Protein AF-J2HIL0-F1 (afdb_monomer)

Nearest PDB structures (foldseek):
  5u4o-assembly1_A-2  TM=8.653E-01  e=2.664E-35  Bacillus anthracis
  1uqw-assembly2_B  TM=8.725E-01  e=5.948E-34  Escherichia coli K-12
  7kz9-assembly2_B  TM=8.593E-01  e=6.355E-31  Pseudomonas sp. PDC86
  5za4-assembly1_A  TM=8.832E-01  e=1.715E-27  [Haemophilus] ducreyi 35000HP
  6tfq-assembly2_B  TM=8.289E-01  e=1.690E-26  Agrobacterium tumefaciens

Foldseek 3Di:
DDDQADDQFNDWDAPPQQFKIKTFGDPPFAKPVGHGQWLVLLQVLLCQCCDPPHPQPCNVVSVQFPDWDPPDRGMIMTGGPHFFPCVSVVCVAPSNFGQDPVCPVPCLFANMHLDQWGWDHDQPLFWTKIAGDPSRPDPHFADGMDIGTDDQDLVVLVVCLVVVVDFKDQFRQCLVCLVVLVVDPQKDKDKAFALKFKWWFFQCPDDLNVDLLLLLLLLLLDDLQVLCCFQRVRRFAFALFSATPVDPLHDGRSVVRHNDLPSSLVSCVVSVRNQEDEFEEEEEPRSSFVRSVVVSQVSCVSSNYHYDYHYDYPLVCCQQQFNVLPGRITIDIDRRHPVLCLQPPCPGSSRHDD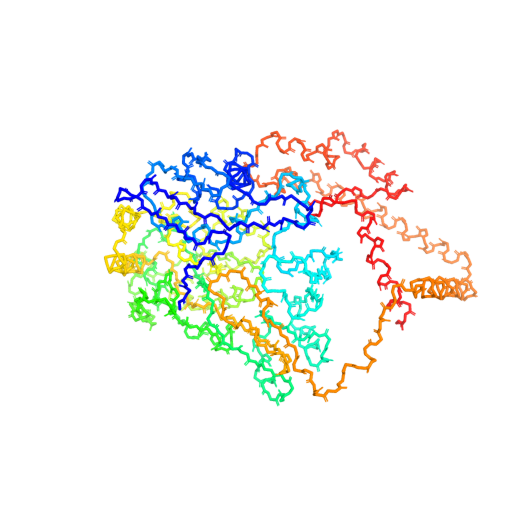PVLVVLNSVLSSDPDPVVNSVSSNVSRCVCSSSSNINRRGRHIRIMMGRPQWPPFDNYPHHPDRDSRHIDGDDDPPPPPDPDPPPPDDPCVVVVVVLVVLVVVVVVVCCVPQNPVRVVVVVVVVVVVVVVVLVVVLVVVVVDDDDPLCSVCHVPDDPVSSVVVCVQQVVDDDSVVSSVVCVVCVVVQFNGADPSSRHTVSVSVVSVCVVVSVVVSVD

pLDDT: mean 87.21, std 14.9, range [27.41, 98.88]

Mean predicted aligned error: 12.27 Å

Solvent-accessible surface area (backbone atoms only — not comparable to full-atom values): 31248 Å² total; per-residue (Å²): 97,70,76,94,73,69,69,66,38,66,50,72,48,70,43,96,80,44,36,35,40,40,36,36,43,47,80,86,34,45,32,79,86,67,51,72,52,39,21,66,37,52,38,52,28,53,54,50,39,60,36,92,87,41,85,47,90,55,30,73,75,54,57,43,56,70,43,70,43,66,78,43,66,46,28,31,35,40,34,38,76,52,42,47,61,59,49,68,59,57,58,69,38,85,90,49,59,71,43,50,81,92,44,64,90,39,48,94,85,55,52,60,44,60,51,40,54,37,73,70,49,69,50,89,90,44,35,40,33,33,31,46,22,84,81,24,74,63,84,52,32,67,42,66,63,49,73,52,68,65,68,81,50,44,68,59,42,51,50,32,54,77,68,60,78,44,61,65,34,73,71,48,78,42,57,83,50,48,75,62,50,57,72,37,84,64,38,41,68,47,80,31,60,37,39,21,41,31,25,38,42,31,21,36,72,42,74,72,44,48,40,52,48,40,30,43,17,52,40,11,33,42,52,48,63,62,33,30,40,73,37,33,63,61,50,51,44,78,26,30,30,91,58,46,82,62,34,92,50,52,65,92,34,55,74,78,48,52,70,30,57,67,62,15,35,51,31,25,35,76,65,74,33,73,79,36,52,78,47,45,30,47,20,36,70,55,59,64,23,44,44,29,45,55,48,48,34,54,36,34,41,78,50,38,33,41,56,47,79,44,84,34,53,60,72,55,32,46,46,36,38,56,68,64,42,68,48,43,32,31,33,50,68,50,54,62,63,90,55,66,61,59,60,62,35,83,83,34,48,40,48,52,81,53,72,68,58,41,51,51,51,54,50,41,26,66,38,82,53,66,68,61,36,35,53,45,49,36,50,52,40,51,47,48,37,75,54,27,54,48,39,44,36,26,29,40,54,33,34,24,41,27,37,56,58,59,37,67,59,59,73,64,31,69,52,95,63,87,57,55,55,69,15,38,67,76,71,65,92,80,68,90,67,80,75,70,76,80,62,95,62,70,60,69,57,56,53,48,50,51,49,52,49,48,51,49,49,50,50,50,50,48,37,72,74,58,33,64,68,51,52,50,52,49,52,49,50,49,52,51,50,51,52,53,49,48,52,51,53,58,52,51,62,71,70,48,88,76,56,71,42,41,63,73,63,32,92,86,45,53,69,68,59,30,51,51,45,27,57,76,67,55,65,60,78,60,67,72,58,38,52,50,52,50,54,55,27,49,76,72,59,42,66,52,66,32,82,92,74,75,41,56,34,43,58,57,50,51,59,48,45,70,57,48,50,62,56,63,73,73,104

Secondary structure (DSSP, 8-state):
------SSEEEEEE-TTSSEEEEEEPTT-B-TTSPBPSHHHHHHHHHHHHSTT---TTHHHHTTEEEEEEEETTEEEEEESS--TTHHHHTTSGGG----TTTTTTTTTS---SSSEEEEEEETTTEEEEEE-TT-SSSPPS-SEEEEE----HHHHHHHHHTTS-SEESS-S-GGGHHHHTT-TTEEEEEEEEEEEEEEEE-TTSGGGGSHHHHHHHHHH--HHHHHHHHHTT-SEE-SSSS-TTSTT----TTSS---HHHHHHHHHHTT-TT-EEEEEEE-SSHHHHHHHHHHHHHHHTTTEEEEEEE--HHHHIIIIIIT---SEEEEEE-STT-GGGGT-TT-TT----HHHHHHHHHHHH---HHHHHHHHHHHHHHHHHTT-SEEEEEEEEEEEEETTEES----BSSS----SS-EE---TT--S--------SHHHHHHHHHHHHHHHHHHHHHHHH-HHHHHHHHHHHHHHHHHHHHHHHHHHHHSSS-HHHHHH-TT--HHHHHHHHHHTT--S-HHHHHHHHHHHHHTT---B-TTT-SBHHHHHHHHHHHHHHHHHH-

Structure (mmCIF, N/CA/C/O backbone):
data_AF-J2HIL0-F1
#
_entry.id   AF-J2HIL0-F1
#
loop_
_atom_site.group_PDB
_atom_site.id
_atom_site.type_symbol
_atom_site.label_atom_id
_atom_site.label_alt_id
_atom_site.label_comp_id
_atom_site.label_asym_id
_atom_site.label_entity_id
_atom_site.label_seq_id
_atom_site.pdbx_PDB_ins_code
_atom_site.Cartn_x
_atom_site.Cartn_y
_atom_site.Cartn_z
_atom_site.occupancy
_atom_site.B_iso_or_equiv
_atom_site.auth_seq_id
_atom_site.auth_comp_id
_atom_site.auth_asym_id
_atom_site.auth_atom_id
_atom_site.pdbx_PDB_model_num
ATOM 1 N N . ALA A 1 1 ? -9.515 -14.693 -1.240 1.00 52.69 1 ALA A N 1
ATOM 2 C CA . ALA A 1 1 ? -10.140 -13.405 -1.594 1.00 52.69 1 ALA A CA 1
ATOM 3 C C . ALA A 1 1 ? -10.910 -12.834 -0.406 1.00 52.69 1 ALA A C 1
ATOM 5 O O . ALA A 1 1 ? -11.547 -13.599 0.316 1.00 52.69 1 ALA A O 1
ATOM 6 N N . GLY A 1 2 ? -10.848 -11.517 -0.200 1.00 69.12 2 GLY A N 1
ATOM 7 C CA . GLY A 1 2 ? -11.787 -10.798 0.664 1.00 69.12 2 GLY A CA 1
ATOM 8 C C . GLY A 1 2 ? -13.121 -10.542 -0.045 1.00 69.12 2 GLY A C 1
ATOM 9 O O . GLY A 1 2 ? -13.186 -10.562 -1.270 1.00 69.12 2 GLY A O 1
ATOM 10 N N . ALA A 1 3 ? -14.183 -10.301 0.720 1.00 78.69 3 ALA A N 1
ATOM 11 C CA . ALA A 1 3 ? -15.479 -9.857 0.206 1.00 78.69 3 ALA A CA 1
ATOM 12 C C . ALA A 1 3 ? -16.008 -8.737 1.104 1.00 78.69 3 ALA A C 1
ATOM 14 O O . ALA A 1 3 ? -15.820 -8.801 2.321 1.00 78.69 3 ALA A O 1
ATOM 15 N N . VAL A 1 4 ? -16.687 -7.741 0.527 1.00 86.94 4 VAL A N 1
ATOM 16 C CA . VAL A 1 4 ? -17.312 -6.673 1.320 1.00 86.94 4 VAL A CA 1
ATOM 17 C C . VAL A 1 4 ? -18.452 -7.267 2.149 1.00 86.94 4 VAL A C 1
ATOM 19 O O . VAL A 1 4 ? -19.254 -8.061 1.653 1.00 86.94 4 VAL A O 1
ATOM 22 N N . LYS A 1 5 ? -18.507 -6.913 3.436 1.00 90.06 5 LYS A N 1
ATOM 23 C CA . LYS A 1 5 ? -19.512 -7.402 4.388 1.00 90.06 5 LYS A CA 1
ATOM 24 C C . LYS A 1 5 ? -20.218 -6.237 5.082 1.00 90.06 5 LYS A C 1
ATOM 26 O O . LYS A 1 5 ? -19.603 -5.189 5.274 1.00 90.06 5 LYS A O 1
ATOM 31 N N . PRO A 1 6 ? -21.479 -6.424 5.509 1.00 94.94 6 PRO A N 1
ATOM 32 C CA . PRO A 1 6 ? -22.149 -5.482 6.395 1.00 94.94 6 PRO A CA 1
ATOM 33 C C . PRO A 1 6 ? -21.346 -5.183 7.668 1.00 94.94 6 PRO A C 1
ATOM 35 O O . PRO A 1 6 ? -20.766 -6.085 8.274 1.00 94.94 6 PRO A O 1
ATOM 38 N N . LEU A 1 7 ? -21.381 -3.924 8.110 1.00 94.62 7 LEU A N 1
ATOM 39 C CA . LEU A 1 7 ? -20.769 -3.455 9.356 1.00 94.62 7 LEU A CA 1
ATOM 40 C C . LEU A 1 7 ? -21.652 -2.369 10.000 1.00 94.62 7 LEU A C 1
ATOM 42 O O . LEU A 1 7 ? -22.645 -2.695 10.665 1.00 94.62 7 LEU A O 1
ATOM 46 N N . LEU A 1 8 ? -21.304 -1.091 9.791 1.00 97.31 8 LEU A N 1
ATOM 47 C CA . LEU A 1 8 ? -22.104 0.068 10.199 1.00 97.31 8 LEU A CA 1
ATOM 48 C C . LEU A 1 8 ? -23.340 0.241 9.310 1.00 97.31 8 LEU A C 1
ATOM 50 O O . LEU A 1 8 ? -24.406 0.576 9.822 1.00 97.31 8 LEU A O 1
ATOM 54 N N . ALA A 1 9 ? -23.217 -0.059 8.015 1.00 98.00 9 ALA A N 1
ATOM 55 C CA . ALA A 1 9 ? -24.356 -0.344 7.152 1.00 98.00 9 ALA A CA 1
ATOM 56 C C . ALA A 1 9 ? -24.735 -1.828 7.281 1.00 98.00 9 ALA A C 1
ATOM 58 O O . ALA A 1 9 ? -23.860 -2.698 7.242 1.00 98.00 9 ALA A O 1
ATOM 59 N N . THR A 1 10 ? -26.020 -2.125 7.463 1.00 97.12 10 THR A N 1
ATOM 60 C CA . THR A 1 10 ? -26.549 -3.494 7.563 1.00 97.12 10 THR A CA 1
ATOM 61 C C . THR A 1 10 ? -26.778 -4.121 6.191 1.00 97.12 10 THR A C 1
ATOM 63 O O . THR A 1 10 ? -26.626 -5.332 6.055 1.00 97.12 10 THR A O 1
ATOM 66 N N . TYR A 1 11 ? -27.102 -3.305 5.188 1.00 97.19 11 TYR A N 1
ATOM 67 C CA . TYR A 1 11 ? -27.135 -3.655 3.769 1.00 97.19 11 TYR A CA 1
ATOM 68 C C . TYR A 1 11 ? -27.116 -2.377 2.916 1.00 97.19 11 TYR A C 1
ATOM 70 O O . TYR A 1 11 ? -27.203 -1.261 3.444 1.00 97.19 11 TYR A O 1
ATOM 78 N N . TRP A 1 12 ? -26.981 -2.541 1.603 1.00 97.19 12 TRP A N 1
ATOM 79 C CA . TRP A 1 12 ? -27.031 -1.450 0.637 1.00 97.19 12 TRP A CA 1
ATOM 80 C C . TRP A 1 12 ? -27.680 -1.898 -0.668 1.00 97.19 12 TRP A C 1
ATOM 82 O O . TRP A 1 12 ? -27.709 -3.085 -0.991 1.00 97.19 12 TRP A O 1
ATOM 92 N N . GLU A 1 13 ? -28.174 -0.923 -1.416 1.00 95.38 13 GLU A N 1
ATOM 93 C CA . GLU A 1 13 ? -28.822 -1.094 -2.710 1.00 95.38 13 GLU A CA 1
ATOM 94 C C . GLU A 1 13 ? -28.117 -0.201 -3.730 1.00 95.38 13 GLU A C 1
ATOM 96 O O . GLU A 1 13 ? -27.824 0.963 -3.443 1.00 95.38 13 GLU A O 1
ATOM 101 N N . ILE A 1 14 ? -27.849 -0.742 -4.916 1.00 94.00 14 ILE A N 1
ATOM 102 C CA . ILE A 1 14 ? -27.258 -0.003 -6.034 1.00 94.00 14 ILE A CA 1
ATOM 103 C C . ILE A 1 14 ? -28.351 0.167 -7.083 1.00 94.00 14 ILE A C 1
ATOM 105 O O . ILE A 1 14 ? -28.978 -0.814 -7.489 1.00 94.00 14 ILE A O 1
ATOM 109 N N . ALA A 1 15 ? -28.606 1.407 -7.497 1.00 93.19 15 ALA A N 1
ATOM 110 C CA . ALA A 1 15 ? -29.566 1.688 -8.557 1.00 93.19 15 ALA A CA 1
ATOM 111 C C . ALA A 1 15 ? -29.140 1.007 -9.876 1.00 93.19 15 ALA A C 1
ATOM 113 O O . ALA A 1 15 ? -27.941 0.850 -10.111 1.00 93.19 15 ALA A O 1
ATOM 114 N N . PRO A 1 16 ? -30.081 0.628 -10.765 1.00 88.75 16 PRO A N 1
ATOM 115 C CA . PRO A 1 16 ? -29.749 -0.062 -12.016 1.00 88.75 16 PRO A CA 1
ATOM 116 C C . PRO A 1 16 ? -28.775 0.696 -12.930 1.00 88.75 16 PRO A C 1
ATOM 118 O O . PRO A 1 16 ? -28.036 0.072 -13.683 1.00 88.75 16 PRO A O 1
ATOM 121 N N . ASP A 1 17 ? -28.763 2.029 -12.858 1.00 88.75 17 ASP A N 1
ATOM 122 C CA . ASP A 1 17 ? -27.842 2.899 -13.599 1.00 88.75 17 ASP A CA 1
ATOM 123 C C . ASP A 1 17 ? -26.461 3.054 -12.931 1.00 88.75 17 ASP A C 1
ATOM 125 O O . ASP A 1 17 ? -25.566 3.682 -13.494 1.00 88.75 17 ASP A O 1
ATOM 129 N N . GLY A 1 18 ? -26.276 2.505 -11.726 1.00 90.75 18 GLY A N 1
ATOM 130 C CA . GLY A 1 18 ? -25.052 2.622 -10.937 1.00 90.75 18 GLY A CA 1
ATOM 131 C C . GLY A 1 18 ? -24.775 4.027 -10.392 1.00 90.75 18 GLY A C 1
ATOM 132 O O . GLY A 1 18 ? -23.697 4.248 -9.841 1.00 90.75 18 GLY A O 1
ATOM 133 N N . LEU A 1 19 ? -25.709 4.978 -10.519 1.00 95.12 19 LEU A N 1
ATOM 134 C CA . LEU A 1 19 ? -25.506 6.381 -10.132 1.00 95.12 19 LEU A CA 1
ATOM 135 C C . LEU A 1 19 ? -25.962 6.695 -8.707 1.00 95.12 19 LEU A C 1
ATOM 137 O O . LEU A 1 19 ? -25.731 7.802 -8.217 1.00 95.12 19 LEU A O 1
ATOM 141 N N . SER A 1 20 ? -26.615 5.750 -8.031 1.00 96.06 20 SER A N 1
ATOM 142 C CA . SER A 1 20 ? -27.077 5.918 -6.653 1.00 96.06 20 SER A CA 1
ATOM 143 C C . SER A 1 20 ? -26.829 4.675 -5.810 1.00 96.06 20 SER A C 1
ATOM 145 O O . SER A 1 20 ? -27.191 3.568 -6.203 1.00 96.06 20 SER A O 1
ATOM 147 N N . TYR A 1 21 ? -26.252 4.878 -4.625 1.00 97.75 21 TYR A N 1
ATOM 148 C CA . TYR A 1 21 ? -26.028 3.841 -3.616 1.00 97.75 21 TYR A CA 1
ATOM 149 C C . TYR A 1 21 ? -26.802 4.216 -2.355 1.00 97.75 21 TYR A C 1
ATOM 151 O O . TYR A 1 21 ? -26.520 5.249 -1.749 1.00 97.75 21 TYR A O 1
ATOM 159 N N . THR A 1 22 ? -27.775 3.400 -1.952 1.00 98.38 22 THR A N 1
ATOM 160 C CA . THR A 1 22 ? -28.560 3.624 -0.729 1.00 98.38 22 THR A CA 1
ATOM 161 C C . THR A 1 22 ? -28.074 2.673 0.356 1.00 98.38 22 THR A C 1
ATOM 163 O O . THR A 1 22 ? -28.134 1.461 0.182 1.00 98.38 22 THR A O 1
ATOM 166 N N . PHE A 1 23 ? -27.580 3.212 1.469 1.00 98.62 23 PHE A N 1
ATOM 167 C CA . PHE A 1 23 ? -27.097 2.444 2.613 1.00 98.62 23 PHE A CA 1
ATOM 168 C C . PHE A 1 23 ? -28.078 2.541 3.773 1.00 98.62 23 PHE A C 1
ATOM 170 O O . PHE A 1 23 ? -28.488 3.634 4.171 1.00 98.62 23 PHE A O 1
ATOM 177 N N . HIS A 1 24 ? -28.371 1.386 4.362 1.00 98.69 24 HIS A N 1
ATOM 178 C CA . HIS A 1 24 ? -29.223 1.260 5.537 1.00 98.69 24 HIS A CA 1
ATOM 179 C C . HIS A 1 24 ? -28.348 1.043 6.765 1.00 98.69 24 HIS A C 1
ATOM 181 O O . HIS A 1 24 ? -27.547 0.111 6.823 1.00 98.69 24 HIS A O 1
ATOM 187 N N . LEU A 1 25 ? -28.451 1.943 7.736 1.00 98.56 25 LEU A N 1
ATOM 188 C CA . LEU A 1 25 ? -27.524 2.063 8.852 1.00 98.56 25 LEU A CA 1
ATOM 189 C C . LEU A 1 25 ? -28.023 1.317 10.086 1.00 98.56 25 LEU A C 1
ATOM 191 O O . LEU A 1 25 ? -29.213 1.268 10.412 1.00 98.56 25 LEU A O 1
ATOM 195 N N . ARG A 1 26 ? -27.071 0.769 10.834 1.00 97.50 26 ARG A N 1
ATOM 196 C CA . ARG A 1 26 ? -27.333 0.109 12.107 1.00 97.50 26 ARG A CA 1
ATOM 197 C C . ARG A 1 26 ? -27.834 1.113 13.147 1.00 97.50 26 ARG A C 1
ATOM 199 O O . ARG A 1 26 ? -27.189 2.120 13.420 1.00 97.50 26 ARG A O 1
ATOM 206 N N . GLY A 1 27 ? -28.953 0.791 13.792 1.00 95.50 27 GLY A N 1
ATOM 207 C CA . GLY A 1 27 ? -29.450 1.549 14.941 1.00 95.50 27 GLY A CA 1
ATOM 208 C C . GLY A 1 27 ? -28.661 1.272 16.226 1.00 95.50 27 GLY A C 1
ATOM 209 O O . GLY A 1 27 ? -28.097 0.195 16.400 1.00 95.50 27 GLY A O 1
ATOM 210 N N . GLY A 1 28 ? -28.659 2.236 17.153 1.00 95.19 28 GLY A N 1
ATOM 211 C CA . GLY A 1 28 ? -28.096 2.064 18.501 1.00 95.19 28 GLY A CA 1
ATOM 212 C C . GLY A 1 28 ? -26.568 2.143 18.590 1.00 95.19 28 GLY A C 1
ATOM 213 O O . GLY A 1 28 ? -26.008 1.888 19.653 1.00 95.19 28 GLY A O 1
ATOM 214 N N . VAL A 1 29 ? -25.887 2.511 17.505 1.00 98.25 29 VAL A N 1
ATOM 215 C CA . VAL A 1 29 ? -24.431 2.678 17.492 1.00 98.25 29 VAL A CA 1
ATOM 216 C C . VAL A 1 29 ? -24.045 4.030 18.097 1.00 98.25 29 VAL A C 1
ATOM 218 O O . VAL A 1 29 ? -24.672 5.056 17.828 1.00 98.25 29 VAL A O 1
ATOM 221 N N . ARG A 1 30 ? -22.981 4.035 18.905 1.00 97.62 30 ARG A N 1
ATOM 222 C CA . ARG A 1 30 ? -22.382 5.246 19.473 1.00 97.62 30 ARG A CA 1
ATOM 223 C C . ARG A 1 30 ? -20.875 5.256 19.269 1.00 97.62 30 ARG A C 1
ATOM 225 O O . ARG A 1 30 ? -20.222 4.213 19.298 1.00 97.62 30 ARG A O 1
ATOM 232 N N . PHE A 1 31 ? -20.335 6.454 19.106 1.00 98.31 31 PHE A N 1
ATOM 233 C CA . PHE A 1 31 ? -18.913 6.712 19.243 1.00 98.31 31 PHE A CA 1
ATOM 234 C C . PHE A 1 31 ? -18.500 6.640 20.709 1.00 98.31 31 PHE A C 1
ATOM 236 O O . PHE A 1 31 ? -19.297 6.842 21.628 1.00 98.31 31 PHE A O 1
ATOM 243 N N . GLN A 1 32 ? -17.212 6.408 20.928 1.00 97.00 32 GLN A N 1
ATOM 244 C CA . GLN A 1 32 ? -16.610 6.350 22.261 1.00 97.00 32 GLN A CA 1
ATOM 245 C C . GLN A 1 32 ? -16.649 7.698 23.011 1.00 97.00 32 GLN A C 1
ATOM 247 O O . GLN A 1 32 ? -16.408 7.724 24.216 1.00 97.00 32 GLN A O 1
ATOM 252 N N . ASP A 1 33 ? -16.969 8.803 22.326 1.00 95.62 33 ASP A N 1
ATOM 253 C CA . ASP A 1 33 ? -17.190 10.140 22.903 1.00 95.62 33 ASP A CA 1
ATOM 254 C C . ASP A 1 33 ? -18.670 10.442 23.243 1.00 95.62 33 ASP A C 1
ATOM 256 O O . ASP A 1 33 ? -18.987 11.563 23.666 1.00 95.62 33 ASP A O 1
ATOM 260 N N . GLY A 1 34 ? -19.557 9.454 23.049 1.00 95.94 34 GLY A N 1
ATOM 261 C CA . GLY A 1 34 ? -21.000 9.511 23.301 1.00 95.94 34 GLY A CA 1
ATOM 262 C C . GLY A 1 34 ? -21.859 9.893 22.090 1.00 95.94 34 GLY A C 1
ATOM 263 O O . GLY A 1 34 ? -23.077 9.675 22.129 1.00 95.94 34 GLY A O 1
ATOM 264 N N . THR A 1 35 ? -21.252 10.414 21.020 1.00 97.75 35 THR A N 1
ATOM 265 C CA . THR A 1 35 ? -21.955 10.867 19.808 1.00 97.75 35 THR A CA 1
ATOM 266 C C . THR A 1 35 ? -22.723 9.702 19.177 1.00 97.75 35 THR A C 1
ATOM 268 O O . THR A 1 35 ? -22.149 8.620 19.010 1.00 97.75 35 THR A O 1
ATOM 271 N N . PRO A 1 36 ? -24.020 9.851 18.858 1.00 97.56 36 PRO A N 1
ATOM 272 C CA . PRO A 1 36 ? -24.755 8.815 18.141 1.00 97.56 36 PRO A CA 1
ATOM 273 C C . PRO A 1 36 ? -24.229 8.681 16.706 1.00 97.56 36 PRO A C 1
ATOM 275 O O . PRO A 1 36 ? -23.813 9.664 16.099 1.00 97.56 36 PRO A O 1
ATOM 278 N N . PHE A 1 37 ? -24.234 7.462 16.169 1.00 98.44 37 PHE A N 1
ATOM 279 C CA . PHE A 1 37 ? -23.965 7.226 14.752 1.00 98.44 37 PHE A CA 1
ATOM 280 C C . PHE A 1 37 ? -25.281 7.169 13.970 1.00 98.44 37 PHE A C 1
ATOM 282 O O . PHE A 1 37 ? -26.146 6.344 14.268 1.00 98.44 37 PHE A O 1
ATOM 289 N N . ASP A 1 38 ? -25.408 8.048 12.980 1.00 98.25 38 ASP A N 1
ATOM 290 C CA . ASP A 1 38 ? -26.560 8.189 12.091 1.00 98.25 38 ASP A CA 1
ATOM 291 C C . ASP A 1 38 ? -26.115 8.637 10.682 1.00 98.25 38 ASP A C 1
ATOM 293 O O . ASP A 1 38 ? -24.922 8.795 10.400 1.00 98.25 38 ASP A O 1
ATOM 297 N N . ALA A 1 39 ? -27.074 8.846 9.780 1.00 98.62 39 ALA A N 1
ATOM 298 C CA . ALA A 1 39 ? -26.812 9.309 8.417 1.00 98.62 39 ALA A CA 1
ATOM 299 C C . ALA A 1 39 ? -26.135 10.693 8.356 1.00 98.62 39 ALA A C 1
ATOM 301 O O . ALA A 1 39 ? -25.379 10.966 7.419 1.00 98.62 39 ALA A O 1
ATOM 302 N N . GLY A 1 40 ? -26.335 11.548 9.365 1.00 98.50 40 GLY A N 1
ATOM 303 C CA . GLY A 1 40 ? -25.649 12.834 9.483 1.00 98.50 40 GLY A CA 1
ATOM 304 C C . GLY A 1 40 ? -24.143 12.668 9.693 1.00 98.50 40 GLY A C 1
ATOM 305 O O . GLY A 1 40 ? -23.355 13.388 9.079 1.00 98.50 40 GLY A O 1
ATOM 306 N N . ILE A 1 41 ? -23.727 11.666 10.476 1.00 98.38 41 ILE A N 1
ATOM 307 C CA . ILE A 1 41 ? -22.308 11.309 10.623 1.00 98.38 41 ILE A CA 1
ATOM 308 C C . ILE A 1 41 ? -21.708 10.829 9.302 1.00 98.38 41 ILE A C 1
ATOM 310 O O . ILE A 1 41 ? -20.582 11.213 8.973 1.00 98.38 41 ILE A O 1
ATOM 314 N N . VAL A 1 42 ? -22.438 10.009 8.539 1.00 98.44 42 VAL A N 1
ATOM 315 C CA . VAL A 1 42 ? -21.959 9.530 7.232 1.00 98.44 42 VAL A CA 1
ATOM 316 C C . VAL A 1 42 ? -21.718 10.709 6.293 1.00 98.44 42 VAL A C 1
ATOM 318 O O . VAL A 1 42 ? -20.630 10.833 5.728 1.00 98.44 42 VAL A O 1
ATOM 321 N N . LYS A 1 43 ? -22.696 11.618 6.198 1.00 98.62 43 LYS A N 1
ATOM 322 C CA . LYS A 1 43 ? -22.586 12.857 5.422 1.00 98.62 43 LYS A CA 1
ATOM 323 C C . LYS A 1 43 ? -21.373 13.687 5.833 1.00 98.62 43 LYS A C 1
ATOM 325 O O . LYS A 1 43 ? -20.521 13.959 4.993 1.00 98.62 43 LYS A O 1
ATOM 330 N N . PHE A 1 44 ? -21.251 14.011 7.120 1.00 98.31 44 PHE A N 1
ATOM 331 C CA . PHE A 1 44 ? -20.124 14.786 7.640 1.00 98.31 44 PHE A CA 1
ATOM 332 C C . PHE A 1 44 ? -18.768 14.141 7.311 1.00 98.31 44 PHE A C 1
ATOM 334 O O . PHE A 1 44 ? -17.844 14.823 6.869 1.00 98.31 44 PHE A O 1
ATOM 341 N N . SER A 1 45 ? -18.645 12.827 7.511 1.00 97.44 45 SER A N 1
ATOM 342 C CA . SER A 1 45 ? -17.382 12.102 7.331 1.00 97.44 45 SER A CA 1
ATOM 343 C C . SER A 1 45 ? -16.915 12.124 5.875 1.00 97.44 45 SER A C 1
ATOM 345 O O . SER A 1 45 ? -15.751 12.426 5.606 1.00 97.44 45 SER A O 1
ATOM 347 N N . LEU A 1 46 ? -17.827 11.846 4.937 1.00 98.06 46 LEU A N 1
ATOM 348 C CA . LEU A 1 46 ? -17.525 11.815 3.505 1.00 98.06 46 LEU A CA 1
ATOM 349 C C . LEU A 1 46 ? -17.269 13.221 2.945 1.00 98.06 46 LEU A C 1
ATOM 351 O O . LEU A 1 46 ? -16.297 13.416 2.218 1.00 98.06 46 LEU A O 1
ATOM 355 N N . GLU A 1 47 ? -18.069 14.220 3.328 1.00 97.62 47 GLU A N 1
ATOM 356 C CA . GLU A 1 47 ? -17.849 15.613 2.909 1.00 97.62 47 GLU A CA 1
ATOM 357 C C . GLU A 1 47 ? -16.508 16.150 3.440 1.00 97.62 47 GLU A C 1
ATOM 359 O O . GLU A 1 47 ? -15.759 16.792 2.701 1.00 97.62 47 GLU A O 1
ATOM 364 N N . ARG A 1 48 ? -16.130 15.808 4.683 1.00 95.69 48 ARG A N 1
ATOM 365 C CA . ARG A 1 48 ? -14.800 16.115 5.233 1.00 95.69 48 ARG A CA 1
ATOM 366 C C . ARG A 1 48 ? -13.685 15.445 4.428 1.00 95.69 48 ARG A C 1
ATOM 368 O O . ARG A 1 48 ? -12.676 16.090 4.156 1.00 95.69 48 ARG A O 1
ATOM 375 N N . ALA A 1 49 ? -13.840 14.171 4.066 1.00 95.12 49 ALA A N 1
ATOM 376 C CA . ALA A 1 49 ? -12.843 13.442 3.279 1.00 95.12 49 ALA A CA 1
ATOM 377 C C . ALA A 1 49 ? -12.642 14.051 1.878 1.00 95.12 49 ALA A C 1
ATOM 379 O O . ALA A 1 49 ? -11.526 14.022 1.356 1.00 95.12 49 ALA A O 1
ATOM 380 N N . LEU A 1 50 ? -13.690 14.652 1.309 1.00 95.81 50 LEU A N 1
ATOM 381 C CA . LEU A 1 50 ? -13.695 15.277 -0.015 1.00 95.81 50 LEU A CA 1
ATOM 382 C C . LEU A 1 50 ? -13.323 16.765 -0.029 1.00 95.81 50 LEU A C 1
ATOM 384 O O . LEU A 1 50 ? -13.059 17.318 -1.099 1.00 95.81 50 LEU A O 1
ATOM 388 N N . ALA A 1 51 ? -13.263 17.417 1.134 1.00 95.06 51 ALA A N 1
ATOM 389 C CA . ALA A 1 51 ? -13.010 18.849 1.235 1.00 95.06 51 ALA A CA 1
ATOM 390 C C . ALA A 1 51 ? -11.707 19.283 0.517 1.00 95.06 51 ALA A C 1
ATOM 392 O O . ALA A 1 51 ? -10.731 18.520 0.473 1.00 95.06 51 ALA A O 1
ATOM 393 N N . PRO A 1 52 ? -11.624 20.522 -0.016 1.00 90.69 52 PRO A N 1
ATOM 394 C CA . PRO A 1 52 ? -10.438 21.020 -0.720 1.00 90.69 52 PRO A CA 1
ATOM 395 C C . PRO A 1 52 ? -9.116 20.821 0.041 1.00 90.69 52 PRO A C 1
ATOM 397 O O . PRO A 1 52 ? -8.163 20.333 -0.557 1.00 90.69 52 PRO A O 1
ATOM 400 N N . GLY A 1 53 ? -9.092 21.077 1.354 1.00 87.81 53 GLY A N 1
ATOM 401 C CA . GLY A 1 53 ? -7.919 20.889 2.223 1.00 87.81 53 GLY A CA 1
ATOM 402 C C . GLY A 1 53 ? -7.780 19.505 2.875 1.00 87.81 53 GLY A C 1
ATOM 403 O O . GLY A 1 53 ? -6.976 19.349 3.789 1.00 87.81 53 GLY A O 1
ATOM 404 N N . SER A 1 54 ? -8.579 18.513 2.471 1.00 88.50 54 SER A N 1
ATOM 405 C CA . SER A 1 54 ? -8.494 17.154 3.018 1.00 88.50 54 SER A CA 1
ATOM 406 C C . SER A 1 54 ? -7.162 16.489 2.663 1.00 88.50 54 SER A C 1
ATOM 408 O O . SER A 1 54 ? -6.760 16.475 1.500 1.00 88.50 54 SER A O 1
ATOM 410 N N . THR A 1 55 ? -6.522 15.887 3.666 1.00 85.75 55 THR A N 1
ATOM 411 C CA . THR A 1 55 ? -5.308 15.067 3.533 1.00 85.75 55 THR A CA 1
ATOM 412 C C . THR A 1 55 ? -5.613 13.577 3.346 1.00 85.75 55 THR A C 1
ATOM 414 O O . THR A 1 55 ? -4.710 12.749 3.432 1.00 85.75 55 THR A O 1
ATOM 417 N N . ASN A 1 56 ? -6.881 13.210 3.127 1.00 89.19 56 ASN A N 1
ATOM 418 C CA . ASN A 1 56 ? -7.273 11.822 2.903 1.00 89.19 56 ASN A CA 1
ATOM 419 C C . ASN A 1 56 ? -6.657 11.299 1.595 1.00 89.19 56 ASN A C 1
ATOM 421 O O . ASN A 1 56 ? -6.916 11.844 0.520 1.00 89.19 56 ASN A O 1
ATOM 425 N N . VAL A 1 57 ? -5.877 10.222 1.689 1.00 85.44 57 VAL A N 1
ATOM 426 C CA . VAL A 1 57 ? -5.169 9.617 0.550 1.00 85.44 57 VAL A CA 1
ATOM 427 C C . VAL A 1 57 ? -6.119 9.069 -0.523 1.00 85.44 57 VAL A C 1
ATOM 429 O O . VAL A 1 57 ? -5.760 9.035 -1.695 1.00 85.44 57 VAL A O 1
ATOM 432 N N . GLN A 1 58 ? -7.366 8.752 -0.156 1.00 89.56 58 GLN A N 1
ATOM 433 C CA . GLN A 1 58 ? -8.409 8.256 -1.061 1.00 89.56 58 GLN A CA 1
ATOM 434 C C . GLN A 1 58 ? -9.356 9.343 -1.573 1.00 89.56 58 GLN A C 1
ATOM 436 O O . GLN A 1 58 ? -10.381 9.033 -2.182 1.00 89.56 58 GLN A O 1
ATOM 441 N N . LYS A 1 59 ? -9.036 10.630 -1.381 1.00 90.69 59 LYS A N 1
ATOM 442 C CA . LYS A 1 59 ? -9.865 11.745 -1.870 1.00 90.69 59 LYS A CA 1
ATOM 443 C C . LYS A 1 59 ? -10.206 11.619 -3.359 1.00 90.69 59 LYS A C 1
ATOM 445 O O . LYS A 1 59 ? -11.344 11.872 -3.745 1.00 90.69 59 LYS A O 1
ATOM 450 N N . GLN A 1 60 ? -9.244 11.214 -4.193 1.00 87.25 60 GLN A N 1
ATOM 451 C CA . GLN A 1 60 ? -9.475 11.028 -5.629 1.00 87.25 60 GLN A CA 1
ATOM 452 C C . GLN A 1 60 ? -10.452 9.875 -5.904 1.00 87.25 60 GLN A C 1
ATOM 454 O O . GLN A 1 60 ? -11.382 10.056 -6.685 1.00 87.25 60 GLN A O 1
ATOM 459 N N . ALA A 1 61 ? -10.294 8.729 -5.236 1.00 87.25 61 ALA A N 1
ATOM 460 C CA . ALA A 1 61 ? -11.192 7.583 -5.390 1.00 87.25 61 ALA A CA 1
ATOM 461 C C . ALA A 1 61 ? -12.623 7.895 -4.907 1.00 87.25 61 ALA A C 1
ATOM 463 O O . ALA A 1 61 ? -13.596 7.487 -5.532 1.00 87.25 61 ALA A O 1
ATOM 464 N N . LEU A 1 62 ? -12.762 8.688 -3.840 1.00 93.88 62 LEU A N 1
ATOM 465 C CA . LEU A 1 62 ? -14.060 9.117 -3.310 1.00 93.88 62 LEU A CA 1
ATOM 466 C C . LEU A 1 62 ? -14.725 10.228 -4.142 1.00 93.88 62 LEU A C 1
ATOM 468 O O . LEU A 1 62 ? -15.925 10.450 -3.992 1.00 93.88 62 LEU A O 1
ATOM 472 N N . SER A 1 63 ? -13.986 10.931 -5.011 1.00 93.31 63 SER A N 1
ATOM 473 C CA . SER A 1 63 ? -14.477 12.116 -5.745 1.00 93.31 63 SER A CA 1
ATOM 474 C C . SER A 1 63 ? -15.623 11.839 -6.722 1.00 93.31 63 SER A C 1
ATOM 476 O O . SER A 1 63 ? -16.285 12.766 -7.190 1.00 93.31 63 SER A O 1
ATOM 478 N N . VAL A 1 64 ? -15.896 10.561 -6.998 1.00 94.12 64 VAL A N 1
ATOM 479 C CA . VAL A 1 64 ? -17.088 10.126 -7.730 1.00 94.12 64 VAL A CA 1
ATOM 480 C C . VAL A 1 64 ? -18.386 10.440 -6.975 1.00 94.12 64 VAL A C 1
ATOM 482 O O . VAL A 1 64 ? -19.427 10.620 -7.604 1.00 94.12 64 VAL A O 1
ATOM 485 N N . ILE A 1 65 ? -18.343 10.569 -5.644 1.00 97.69 65 ILE A N 1
ATOM 486 C CA . ILE A 1 65 ? -19.489 10.976 -4.823 1.00 97.69 65 ILE A CA 1
ATOM 487 C C . ILE A 1 65 ? -19.748 12.471 -5.043 1.00 97.69 65 ILE A C 1
ATOM 489 O O . ILE A 1 65 ? -19.026 13.332 -4.543 1.00 97.69 65 ILE A O 1
ATOM 493 N N . ARG A 1 66 ? -20.822 12.783 -5.771 1.00 97.44 66 ARG A N 1
ATOM 494 C CA . ARG A 1 66 ? -21.272 14.156 -6.039 1.00 97.44 66 ARG A CA 1
ATOM 495 C C . ARG A 1 66 ? -22.068 14.736 -4.873 1.00 97.44 66 ARG A C 1
ATOM 497 O O . ARG A 1 66 ? -21.989 15.933 -4.614 1.00 97.44 66 ARG A O 1
ATOM 504 N N . GLN A 1 67 ? -22.876 13.914 -4.206 1.00 98.31 67 GLN A N 1
ATOM 505 C CA . GLN A 1 67 ? -23.748 14.357 -3.118 1.00 98.31 67 GLN A CA 1
ATOM 506 C C . GLN A 1 67 ? -23.998 13.229 -2.119 1.00 98.31 67 GLN A C 1
ATOM 508 O O . GLN A 1 67 ? -24.243 12.088 -2.509 1.00 98.31 67 GLN A O 1
ATOM 513 N N . VAL A 1 68 ? -24.012 13.582 -0.831 1.00 98.62 68 VAL A N 1
ATOM 514 C CA . VAL A 1 68 ? -24.487 12.714 0.251 1.00 98.62 68 VAL A CA 1
ATOM 515 C C . VAL A 1 68 ? -25.837 13.232 0.751 1.00 98.62 68 VAL A C 1
ATOM 517 O O . VAL A 1 68 ? -25.928 14.303 1.365 1.00 98.62 68 VAL A O 1
ATOM 520 N N . GLU A 1 69 ? -26.895 12.489 0.440 1.00 98.69 69 GLU A N 1
ATOM 521 C CA . GLU A 1 69 ? -28.278 12.759 0.830 1.00 98.69 69 GLU A CA 1
ATOM 522 C C . GLU A 1 69 ? -28.612 11.994 2.116 1.00 98.69 69 GLU A C 1
ATOM 524 O O . GLU A 1 69 ? -28.502 10.770 2.178 1.00 98.69 69 GLU A O 1
ATOM 529 N N . VAL A 1 70 ? -29.050 12.720 3.144 1.00 98.75 70 VAL A N 1
ATOM 530 C CA . VAL A 1 70 ? -29.654 12.123 4.340 1.00 98.75 70 VAL A CA 1
ATOM 531 C C . VAL A 1 70 ? -31.137 11.934 4.043 1.00 98.75 70 VAL A C 1
ATOM 533 O O . VAL A 1 70 ? -31.877 12.914 4.025 1.00 98.75 70 VAL A O 1
ATOM 536 N N . VAL A 1 71 ? -31.550 10.694 3.775 1.00 98.56 71 VAL A N 1
ATOM 537 C CA . VAL A 1 71 ? -32.958 10.358 3.506 1.00 98.56 71 VAL A CA 1
ATOM 538 C C . VAL A 1 71 ? -33.736 10.358 4.821 1.00 98.56 71 VAL A C 1
ATOM 540 O O . VAL A 1 71 ? -34.790 10.975 4.936 1.00 98.56 71 VAL A O 1
ATOM 543 N N . ASP A 1 72 ? -33.169 9.707 5.836 1.00 98.25 72 ASP A N 1
ATOM 544 C CA . ASP A 1 72 ? -33.643 9.699 7.217 1.00 98.25 72 ASP A CA 1
ATOM 545 C C . ASP A 1 72 ? -32.459 9.363 8.158 1.00 98.25 72 ASP A C 1
ATOM 547 O O . ASP A 1 72 ? -31.360 9.077 7.672 1.00 98.25 72 ASP A O 1
ATOM 551 N N . PRO A 1 73 ? -32.611 9.380 9.499 1.00 98.06 73 PRO A N 1
ATOM 552 C CA . PRO A 1 73 ? -31.494 9.127 10.415 1.00 98.06 73 PRO A CA 1
ATOM 553 C C . PRO A 1 73 ? -30.759 7.790 10.216 1.00 98.06 73 PRO A C 1
ATOM 555 O O . PRO A 1 73 ? -29.611 7.658 10.636 1.00 98.06 73 PRO A O 1
ATOM 558 N N . ARG A 1 74 ? -31.388 6.782 9.606 1.00 98.31 74 ARG A N 1
ATOM 559 C CA . ARG A 1 74 ? -30.804 5.458 9.350 1.00 98.31 74 ARG A CA 1
ATOM 560 C C . ARG A 1 74 ? -30.664 5.133 7.867 1.00 98.31 74 ARG A C 1
ATOM 562 O O . ARG A 1 74 ? -30.254 4.020 7.556 1.00 98.31 74 ARG A O 1
ATOM 569 N N . THR A 1 75 ? -30.917 6.084 6.977 1.00 98.75 75 THR A N 1
ATOM 570 C CA . THR A 1 75 ? -30.817 5.866 5.535 1.00 98.75 75 THR A CA 1
ATOM 571 C C . THR A 1 75 ? -30.042 7.005 4.892 1.00 98.75 75 THR A C 1
ATOM 573 O O . THR A 1 75 ? -30.421 8.175 4.979 1.00 98.75 75 THR A O 1
ATOM 576 N N . VAL A 1 76 ? -28.949 6.663 4.216 1.00 98.69 76 VAL A N 1
ATOM 577 C CA . VAL A 1 76 ? -28.118 7.618 3.473 1.00 98.69 76 VAL A CA 1
ATOM 578 C C . VAL A 1 76 ? -28.026 7.185 2.020 1.00 98.69 76 VAL A C 1
ATOM 580 O O . VAL A 1 76 ? -27.807 6.010 1.730 1.00 98.69 76 VAL A O 1
ATOM 583 N N . ARG A 1 77 ? -28.183 8.134 1.098 1.00 98.69 77 ARG A N 1
ATOM 584 C CA . ARG A 1 77 ? -28.023 7.900 -0.335 1.00 98.69 77 ARG A CA 1
ATOM 585 C C . ARG A 1 77 ? -26.834 8.688 -0.867 1.00 98.69 77 ARG A C 1
ATOM 587 O O . ARG A 1 77 ? -26.748 9.901 -0.691 1.00 98.69 77 ARG A O 1
ATOM 594 N N . LEU A 1 78 ? -25.913 7.990 -1.519 1.00 98.62 78 LEU A N 1
ATOM 595 C CA . LEU A 1 78 ? -24.808 8.593 -2.255 1.00 98.62 78 LEU A CA 1
ATOM 596 C C . LEU A 1 78 ? -25.230 8.749 -3.711 1.00 98.62 78 LEU A C 1
ATOM 598 O O . LEU A 1 78 ? -25.596 7.760 -4.343 1.00 98.62 78 LEU A O 1
ATOM 602 N N . HIS A 1 79 ? -25.147 9.968 -4.235 1.00 98.19 79 HIS A N 1
ATOM 603 C CA . HIS A 1 79 ? -25.326 10.252 -5.657 1.00 98.19 79 HIS A CA 1
ATOM 604 C C . HIS A 1 79 ? -23.965 10.399 -6.308 1.00 98.19 79 HIS A C 1
ATOM 606 O O . HIS A 1 79 ? -23.132 11.182 -5.839 1.00 98.19 79 HIS A O 1
ATOM 612 N N . LEU A 1 80 ? -23.753 9.676 -7.398 1.00 97.31 80 LEU A N 1
ATOM 613 C CA . LEU A 1 80 ? -22.480 9.645 -8.095 1.00 97.31 80 LEU A CA 1
ATOM 614 C C . LEU A 1 80 ? -22.492 10.549 -9.331 1.00 97.31 80 LEU A C 1
ATOM 616 O O . LEU A 1 80 ? -23.532 10.788 -9.947 1.00 97.31 80 LEU A O 1
ATOM 620 N N . SER A 1 81 ? -21.325 11.077 -9.695 1.00 95.75 81 SER A N 1
ATOM 621 C CA . SER A 1 81 ? -21.126 11.804 -10.956 1.00 95.75 81 SER A CA 1
ATOM 622 C C . SER A 1 81 ? -21.034 10.866 -12.164 1.00 95.75 81 SER A C 1
ATOM 624 O O . SER A 1 81 ? -21.322 11.284 -13.282 1.00 95.75 81 SER A O 1
ATOM 626 N N . GLN A 1 82 ? -20.667 9.607 -11.927 1.00 92.38 82 GLN A N 1
ATOM 627 C CA . GLN A 1 82 ? -20.589 8.515 -12.896 1.00 92.38 82 GLN A CA 1
ATOM 628 C C . GLN A 1 82 ? -20.700 7.175 -12.159 1.00 92.38 82 GLN A C 1
ATOM 630 O O . GLN A 1 82 ? -20.413 7.108 -10.963 1.00 92.38 82 GLN A O 1
ATOM 635 N N . ALA A 1 83 ? -21.098 6.113 -12.858 1.00 91.12 83 ALA A N 1
ATOM 636 C CA . ALA A 1 83 ? -21.128 4.779 -12.271 1.00 91.12 83 ALA A CA 1
ATOM 637 C C . ALA A 1 83 ? -19.701 4.325 -11.919 1.00 91.12 83 ALA A C 1
ATOM 639 O O . ALA A 1 83 ? -18.791 4.423 -12.743 1.00 91.12 83 ALA A O 1
ATOM 640 N N . ASP A 1 84 ? -19.510 3.836 -10.693 1.00 90.25 84 ASP A N 1
ATOM 641 C CA . ASP A 1 84 ? -18.241 3.259 -10.250 1.00 90.25 84 ASP A CA 1
ATOM 642 C C . ASP A 1 84 ? -18.492 2.079 -9.310 1.00 90.25 84 ASP A C 1
ATOM 644 O O . ASP A 1 84 ? -18.721 2.236 -8.109 1.00 90.25 84 ASP A O 1
ATOM 648 N N . SER A 1 85 ? -18.456 0.872 -9.872 1.00 85.50 85 SER A N 1
ATOM 649 C CA . SER A 1 85 ? -18.605 -0.384 -9.132 1.00 85.50 85 SER A CA 1
ATOM 650 C C . SER A 1 85 ? -17.479 -0.645 -8.120 1.00 85.50 85 SER A C 1
ATOM 652 O O . SER A 1 85 ? -17.628 -1.501 -7.246 1.00 85.50 85 SER A O 1
ATOM 654 N N . ASN A 1 86 ? -16.359 0.090 -8.183 1.00 86.88 86 ASN A N 1
ATOM 655 C CA . ASN A 1 86 ? -15.275 -0.030 -7.210 1.00 86.88 86 ASN A CA 1
ATOM 656 C C . ASN A 1 86 ? -15.569 0.703 -5.894 1.00 86.88 86 ASN A C 1
ATOM 658 O O . ASN A 1 86 ? -14.951 0.395 -4.874 1.00 86.88 86 ASN A O 1
ATOM 662 N N . LEU A 1 87 ? -16.522 1.644 -5.888 1.00 91.44 87 LEU A N 1
ATOM 663 C CA . LEU A 1 87 ? -16.806 2.494 -4.729 1.00 91.44 87 LEU A CA 1
ATOM 664 C C . LEU A 1 87 ? -17.087 1.683 -3.456 1.00 91.44 87 LEU A C 1
ATOM 666 O O . LEU A 1 87 ? -16.646 2.062 -2.374 1.00 91.44 87 LEU A O 1
ATOM 670 N N . ILE A 1 88 ? -17.772 0.542 -3.573 1.00 90.19 88 ILE A N 1
ATOM 671 C CA . ILE A 1 88 ? -18.096 -0.302 -2.417 1.00 90.19 88 ILE A CA 1
ATOM 672 C C . ILE A 1 88 ? -16.849 -0.891 -1.734 1.00 90.19 88 ILE A C 1
ATOM 674 O O . ILE A 1 88 ? -16.851 -1.083 -0.520 1.00 90.19 88 ILE A O 1
ATOM 678 N N . TYR A 1 89 ? -15.773 -1.132 -2.490 1.00 88.00 89 TYR A N 1
ATOM 679 C CA . TYR A 1 89 ? -14.489 -1.580 -1.950 1.00 88.00 89 TYR A CA 1
ATOM 680 C C . TYR A 1 89 ? -13.736 -0.420 -1.300 1.00 88.00 89 TYR A C 1
ATOM 682 O O . TYR A 1 89 ? -13.247 -0.572 -0.184 1.00 88.00 89 TYR A O 1
ATOM 690 N N . VAL A 1 90 ? -13.724 0.754 -1.942 1.00 90.44 90 VAL A N 1
ATOM 691 C CA . VAL A 1 90 ? -13.107 1.977 -1.397 1.00 90.44 90 VAL A CA 1
ATOM 692 C C . VAL A 1 90 ? -13.735 2.355 -0.051 1.00 90.44 90 VAL A C 1
ATOM 694 O O . VAL A 1 90 ? -13.027 2.667 0.903 1.00 90.44 90 VAL A O 1
ATOM 697 N N . LEU A 1 91 ? -15.064 2.259 0.068 1.00 93.94 91 LEU A N 1
ATOM 698 C CA . LEU A 1 91 ? -15.790 2.516 1.319 1.00 93.94 91 LEU A CA 1
ATOM 699 C C . LEU A 1 91 ? -15.503 1.484 2.426 1.00 93.94 91 LEU A C 1
ATOM 701 O O . LEU A 1 91 ? -15.824 1.738 3.587 1.00 93.94 91 LEU A O 1
ATOM 705 N N . ALA A 1 92 ? -14.910 0.334 2.092 1.00 91.06 92 ALA A N 1
ATOM 706 C CA . ALA A 1 92 ? -14.502 -0.689 3.051 1.00 91.06 92 ALA A CA 1
ATOM 707 C C . ALA A 1 92 ? -13.049 -0.521 3.541 1.00 91.06 92 ALA A C 1
ATOM 709 O O . ALA A 1 92 ? -12.617 -1.266 4.424 1.00 91.06 92 ALA A O 1
ATOM 710 N N . TRP A 1 93 ? -12.284 0.428 2.991 1.00 88.38 93 TRP A N 1
ATOM 711 C CA . TRP A 1 93 ? -10.908 0.700 3.414 1.00 88.38 93 TRP A CA 1
ATOM 712 C C . TRP A 1 93 ? -10.841 1.541 4.696 1.00 88.38 93 TRP A C 1
ATOM 714 O O . TRP A 1 93 ? -11.770 2.269 5.049 1.00 88.38 93 TRP A O 1
ATOM 724 N N . GLY A 1 94 ? -9.696 1.477 5.387 1.00 87.44 94 GLY A N 1
ATOM 725 C CA . GLY A 1 94 ? -9.445 2.233 6.623 1.00 87.44 94 GLY A CA 1
ATOM 726 C C . GLY A 1 94 ? -9.475 3.756 6.443 1.00 87.44 94 GLY A C 1
ATOM 727 O O . GLY A 1 94 ? -9.720 4.485 7.401 1.00 87.44 94 GLY A O 1
ATOM 728 N N . ASP A 1 95 ? -9.308 4.242 5.215 1.00 88.56 95 ASP A N 1
ATOM 729 C CA . ASP A 1 95 ? -9.369 5.668 4.887 1.00 88.56 95 ASP A CA 1
ATOM 730 C C . ASP A 1 95 ? -10.809 6.205 4.775 1.00 88.56 95 ASP A C 1
ATOM 732 O O . ASP A 1 95 ? -11.016 7.420 4.741 1.00 88.56 95 ASP A O 1
ATOM 736 N N . ALA A 1 96 ? -11.813 5.320 4.748 1.00 92.88 96 ALA A N 1
ATOM 737 C CA . ALA A 1 96 ? -13.238 5.653 4.681 1.00 92.88 96 ALA A CA 1
ATOM 738 C C . ALA A 1 96 ? -13.956 5.524 6.043 1.00 92.88 96 ALA A C 1
ATOM 740 O O . ALA A 1 96 ? -15.183 5.418 6.107 1.00 92.88 96 ALA A O 1
ATOM 741 N N . VAL A 1 97 ? -13.209 5.530 7.155 1.00 93.88 97 VAL A N 1
ATOM 742 C CA . VAL A 1 97 ? -13.777 5.440 8.511 1.00 93.88 97 VAL A CA 1
ATOM 743 C C . VAL A 1 97 ? -14.721 6.601 8.835 1.00 93.88 97 VAL A C 1
ATOM 745 O O . VAL A 1 97 ? -14.508 7.750 8.451 1.00 93.88 97 VAL A O 1
ATOM 748 N N . MET A 1 98 ? -15.766 6.300 9.606 1.00 97.25 98 MET A N 1
ATOM 749 C CA . MET A 1 98 ? -16.719 7.302 10.084 1.00 97.25 98 MET A CA 1
ATOM 750 C C . MET A 1 98 ? -16.112 8.124 11.222 1.00 97.25 98 MET A C 1
ATOM 752 O O . MET A 1 98 ? -15.555 7.568 12.170 1.00 97.25 98 MET A O 1
ATOM 756 N N . VAL A 1 99 ? -16.261 9.445 11.145 1.00 96.56 99 VAL A N 1
ATOM 757 C CA . VAL A 1 99 ? -15.653 10.418 12.055 1.00 96.56 99 VAL A CA 1
ATOM 758 C C . VAL A 1 99 ? -16.735 11.182 12.811 1.00 96.56 99 VAL A C 1
ATOM 760 O O . VAL A 1 99 ? -17.627 11.777 12.214 1.00 96.56 99 VAL A O 1
ATOM 763 N N . SER A 1 100 ? -16.617 11.226 14.139 1.00 96.56 100 SER A N 1
ATOM 764 C CA . SER A 1 100 ? -17.442 12.105 14.971 1.00 96.56 100 SER A CA 1
ATOM 765 C C . SER A 1 100 ? -16.994 13.568 14.807 1.00 96.56 100 SER A C 1
ATOM 767 O O . SER A 1 100 ? -15.802 13.857 14.964 1.00 96.56 100 SER A O 1
ATOM 769 N N . PRO A 1 101 ? -17.914 14.524 14.565 1.00 96.12 101 PRO A N 1
ATOM 770 C CA . PRO A 1 101 ? -17.582 15.949 14.511 1.00 96.12 101 PRO A CA 1
ATOM 771 C C . PRO A 1 101 ? -16.862 16.453 15.766 1.00 96.12 101 PRO A C 1
ATOM 773 O O . PRO A 1 101 ? -15.970 17.292 15.673 1.00 96.12 101 PRO A O 1
ATOM 776 N N . LYS A 1 102 ? -17.199 15.896 16.937 1.00 96.00 102 LYS A N 1
ATOM 777 C CA . LYS A 1 102 ? -16.635 16.289 18.235 1.00 96.00 102 LYS A CA 1
ATOM 778 C C . LYS A 1 102 ? -15.138 15.978 18.361 1.00 96.00 102 LYS A C 1
ATOM 780 O O . LYS A 1 102 ? -14.444 16.658 19.109 1.00 96.00 102 LYS A O 1
ATOM 785 N N . SER A 1 103 ? -14.641 14.969 17.646 1.00 94.31 103 SER A N 1
ATOM 786 C CA . SER A 1 103 ? -13.250 14.487 17.727 1.00 94.31 103 SER A CA 1
ATOM 787 C C . SER A 1 103 ? -12.468 14.626 16.418 1.00 94.31 103 SER A C 1
ATOM 789 O O . SER A 1 103 ? -11.287 14.286 16.365 1.00 94.31 103 SER A O 1
ATOM 791 N N . ALA A 1 104 ? -13.075 15.182 15.364 1.00 92.81 104 ALA A N 1
ATOM 792 C CA . ALA A 1 104 ? -12.459 15.314 14.043 1.00 92.81 104 ALA A CA 1
ATOM 793 C C . ALA A 1 104 ? -11.113 16.068 14.051 1.00 92.81 104 ALA A C 1
ATOM 795 O O . ALA A 1 104 ? -10.245 15.776 13.227 1.00 92.81 104 ALA A O 1
ATOM 796 N N . GLY A 1 105 ? -10.937 17.015 14.980 1.00 90.12 105 GLY A N 1
ATOM 797 C CA . GLY A 1 105 ? -9.707 17.795 15.146 1.00 90.12 105 GLY A CA 1
ATOM 798 C C . GLY A 1 105 ? -8.592 17.092 15.929 1.00 90.12 105 GLY A C 1
ATOM 799 O O . GLY A 1 105 ? -7.457 17.551 15.893 1.00 90.12 105 GLY A O 1
ATOM 800 N N . THR A 1 106 ? -8.876 15.983 16.621 1.00 89.44 106 THR A N 1
ATOM 801 C CA . THR A 1 106 ? -7.907 15.304 17.505 1.00 89.44 106 THR A CA 1
ATOM 802 C C . THR A 1 106 ? -7.471 13.937 16.993 1.00 89.44 106 THR A C 1
ATOM 804 O O . THR A 1 106 ? -6.655 13.284 17.635 1.00 89.44 106 THR A O 1
ATOM 807 N N . LEU A 1 107 ? -7.978 13.481 15.844 1.00 89.81 107 LEU A N 1
ATOM 808 C CA . LEU A 1 107 ? -7.781 12.106 15.364 1.00 89.81 107 LEU A CA 1
ATOM 809 C C . LEU A 1 107 ? -6.310 11.685 15.220 1.00 89.81 107 LEU A C 1
ATOM 811 O O . LEU A 1 107 ? -6.002 10.510 15.392 1.00 89.81 107 LEU A O 1
ATOM 815 N N . ALA A 1 108 ? -5.406 12.630 14.946 1.00 86.94 108 ALA A N 1
ATOM 816 C CA . ALA A 1 108 ? -3.974 12.361 14.811 1.00 86.94 108 ALA A CA 1
ATOM 817 C C . ALA A 1 108 ? -3.298 11.926 16.128 1.00 86.94 108 ALA A C 1
ATOM 819 O O . ALA A 1 108 ? -2.223 11.325 16.108 1.00 86.94 108 ALA A O 1
ATOM 820 N N . THR A 1 109 ? -3.891 12.249 17.281 1.00 87.75 109 THR A N 1
ATOM 821 C CA . THR A 1 109 ? -3.276 12.037 18.604 1.00 87.75 109 THR A CA 1
ATOM 822 C C . THR A 1 109 ? -4.201 11.351 19.609 1.00 87.75 109 THR A C 1
ATOM 824 O O . THR A 1 109 ? -3.714 10.668 20.506 1.00 87.75 109 THR A O 1
ATOM 827 N N . ALA A 1 110 ? -5.514 11.490 19.443 1.00 91.06 110 ALA A N 1
ATOM 828 C CA . ALA A 1 110 ? -6.558 10.894 20.266 1.00 91.06 110 ALA A CA 1
ATOM 829 C C . ALA A 1 110 ? -7.738 10.455 19.373 1.00 91.06 110 ALA A C 1
ATOM 831 O O . ALA A 1 110 ? -8.768 11.140 19.319 1.00 91.06 110 ALA A O 1
ATOM 832 N N . PRO A 1 111 ? -7.590 9.346 18.622 1.00 94.81 111 PRO A N 1
ATOM 833 C CA . PRO A 1 111 ? -8.639 8.848 17.743 1.00 94.81 111 PRO A CA 1
ATOM 834 C C . PRO A 1 111 ? -9.837 8.324 18.542 1.00 94.81 111 PRO A C 1
ATOM 836 O O . PRO A 1 111 ? -9.694 7.637 19.555 1.00 94.81 111 PRO A O 1
ATOM 839 N N . VAL A 1 112 ? -11.033 8.626 18.041 1.00 96.62 112 VAL A N 1
ATOM 840 C CA . VAL A 1 112 ? -12.318 8.199 18.599 1.00 96.62 112 VAL A CA 1
ATOM 841 C C . VAL A 1 112 ? -13.107 7.539 17.480 1.00 96.62 112 VAL A C 1
ATOM 843 O O . VAL A 1 112 ? -13.314 8.131 16.424 1.00 96.62 112 VAL A O 1
ATOM 846 N N . GLY A 1 113 ? -13.568 6.315 17.719 1.00 96.56 113 GLY A N 1
ATOM 847 C CA . GLY A 1 113 ? -14.357 5.563 16.747 1.00 96.56 113 GLY A CA 1
ATOM 848 C C . GLY A 1 113 ? -15.570 4.892 17.378 1.00 96.56 113 GLY A C 1
ATOM 849 O O . GLY A 1 113 ? -15.939 5.167 18.520 1.00 96.56 113 GLY A O 1
ATOM 850 N N . THR A 1 114 ? -16.169 3.974 16.626 1.00 97.38 114 THR A N 1
ATOM 851 C CA . THR A 1 114 ? -17.276 3.104 17.059 1.00 97.38 114 THR A CA 1
ATOM 852 C C . THR A 1 114 ? -16.817 1.659 17.307 1.00 97.38 114 THR A C 1
ATOM 854 O O . THR A 1 114 ? -17.647 0.781 17.528 1.00 97.38 114 THR A O 1
ATOM 857 N N . GLY A 1 115 ? -15.505 1.397 17.237 1.00 96.25 115 GLY A N 1
ATOM 858 C CA . GLY A 1 115 ? -14.903 0.060 17.240 1.00 96.25 115 GLY A CA 1
ATOM 859 C C . GLY A 1 115 ? -14.843 -0.648 18.606 1.00 96.25 115 GLY A C 1
ATOM 860 O O . GLY A 1 115 ? -15.160 -0.048 19.644 1.00 96.25 115 GLY A O 1
ATOM 861 N N . PRO A 1 116 ? -14.401 -1.924 18.611 1.00 96.75 116 PRO A N 1
ATOM 862 C CA . PRO A 1 116 ? -14.365 -2.792 19.794 1.00 96.75 116 PRO A CA 1
ATOM 863 C C . PRO A 1 116 ? -13.239 -2.461 20.786 1.00 96.75 116 PRO A C 1
ATOM 865 O O . PRO A 1 116 ? -13.252 -2.956 21.914 1.00 96.75 116 PRO A O 1
ATOM 868 N N . PHE A 1 117 ? -12.296 -1.599 20.401 1.00 97.75 117 PHE A N 1
ATOM 869 C CA . PHE A 1 117 ? -11.245 -1.068 21.264 1.00 97.75 117 PHE A CA 1
ATOM 870 C C . PHE A 1 117 ? -11.242 0.462 21.247 1.00 97.75 117 PHE A C 1
ATOM 872 O O . PHE A 1 117 ? -11.552 1.086 20.231 1.00 97.75 117 PHE A O 1
ATOM 879 N N . ARG A 1 118 ? -10.873 1.061 22.378 1.00 97.25 118 ARG A N 1
ATOM 880 C CA . ARG A 1 118 ? -10.686 2.496 22.596 1.00 97.25 118 ARG A CA 1
ATOM 881 C C . ARG A 1 118 ? -9.202 2.808 22.667 1.00 97.25 118 ARG A C 1
ATOM 883 O O . ARG A 1 118 ? -8.441 2.055 23.274 1.00 97.25 118 ARG A O 1
ATOM 890 N N . PHE A 1 119 ? -8.809 3.945 22.113 1.00 97.38 119 PHE A N 1
ATOM 891 C CA . PHE A 1 119 ? -7.472 4.480 22.325 1.00 97.38 119 PHE A CA 1
ATOM 892 C C . PHE A 1 119 ? -7.261 4.812 23.808 1.00 97.38 119 PHE A C 1
ATOM 894 O O . PHE A 1 119 ? -8.074 5.515 24.406 1.00 97.38 119 PHE A O 1
ATOM 901 N N . SER A 1 120 ? -6.186 4.284 24.397 1.00 95.94 120 SER A N 1
ATOM 902 C CA . SER A 1 120 ? -5.815 4.545 25.792 1.00 95.94 120 SER A CA 1
ATOM 903 C C . SER A 1 120 ? -4.583 5.433 25.914 1.00 95.94 120 SER A C 1
ATOM 905 O O . SER A 1 120 ? -4.473 6.163 26.894 1.00 95.94 120 SER A O 1
ATOM 907 N N . GLY A 1 121 ? -3.646 5.363 24.968 1.00 91.62 121 GLY A N 1
ATOM 908 C CA . GLY A 1 121 ? -2.446 6.191 24.999 1.00 91.62 121 GLY A CA 1
ATOM 909 C C . GLY A 1 121 ? -1.418 5.805 23.945 1.00 91.62 121 GLY A C 1
ATOM 910 O O . GLY A 1 121 ? -1.471 4.720 23.367 1.00 91.62 121 GLY A O 1
ATOM 911 N N . TRP A 1 122 ? -0.465 6.704 23.713 1.00 92.25 122 TRP A N 1
ATOM 912 C CA . TRP A 1 122 ? 0.628 6.511 22.766 1.00 92.25 122 TRP A CA 1
ATOM 913 C C . TRP A 1 122 ? 1.924 7.089 23.334 1.00 92.25 122 TRP A C 1
ATOM 915 O O . TRP A 1 122 ? 2.058 8.304 23.449 1.00 92.25 122 TRP A O 1
ATOM 925 N N . ARG A 1 123 ? 2.892 6.216 23.640 1.00 89.12 123 ARG A N 1
ATOM 926 C CA . ARG A 1 123 ? 4.285 6.602 23.913 1.00 89.12 123 ARG A CA 1
ATOM 927 C C . ARG A 1 123 ? 5.036 6.702 22.588 1.00 89.12 123 ARG A C 1
ATOM 929 O O . ARG A 1 123 ? 5.177 5.706 21.870 1.00 89.12 123 ARG A O 1
ATOM 936 N N . ARG A 1 124 ? 5.466 7.906 22.210 1.00 80.69 124 ARG A N 1
ATOM 937 C CA . ARG A 1 124 ? 5.916 8.185 20.836 1.00 80.69 124 ARG A CA 1
ATOM 938 C C . ARG A 1 124 ? 7.197 7.434 20.463 1.00 80.69 124 ARG A C 1
ATOM 940 O O . ARG A 1 124 ? 8.251 7.592 21.079 1.00 80.69 124 ARG A O 1
ATOM 947 N N . GLY A 1 125 ? 7.112 6.671 19.373 1.00 79.81 125 GLY A N 1
ATOM 948 C CA . GLY A 1 125 ? 8.199 5.819 18.884 1.00 79.81 125 GLY A CA 1
ATOM 949 C C . GLY A 1 125 ? 8.428 4.549 19.708 1.00 79.81 125 GLY A C 1
ATOM 950 O O . GLY A 1 125 ? 9.462 3.922 19.530 1.00 79.81 125 GLY A O 1
ATOM 951 N N . ASP A 1 126 ? 7.492 4.191 20.588 1.00 86.88 126 ASP A N 1
ATOM 952 C CA . ASP A 1 126 ? 7.602 3.029 21.471 1.00 86.88 126 ASP A CA 1
ATOM 953 C C . ASP A 1 126 ? 6.343 2.156 21.407 1.00 86.88 126 ASP A C 1
ATOM 955 O O . ASP A 1 126 ? 6.414 1.040 20.899 1.00 86.88 126 ASP A O 1
ATOM 959 N N . ALA A 1 127 ? 5.178 2.654 21.847 1.00 92.31 127 ALA A N 1
ATOM 960 C CA . ALA A 1 127 ? 3.966 1.835 21.843 1.00 92.31 127 ALA A CA 1
ATOM 961 C C . ALA A 1 127 ? 2.646 2.615 21.800 1.00 92.31 127 ALA A C 1
ATOM 963 O O . ALA A 1 127 ? 2.528 3.695 22.384 1.00 92.31 127 ALA A O 1
ATOM 964 N N . VAL A 1 128 ? 1.625 2.013 21.184 1.00 95.81 128 VAL A N 1
ATOM 965 C CA . VAL A 1 128 ? 0.214 2.434 21.267 1.00 95.81 128 VAL A CA 1
ATOM 966 C C . VAL A 1 128 ? -0.571 1.424 22.098 1.00 95.81 128 VAL A C 1
ATOM 968 O O . VAL A 1 128 ? -0.536 0.226 21.825 1.00 95.81 128 VAL A O 1
ATOM 971 N N . THR A 1 129 ? -1.323 1.907 23.083 1.00 97.25 129 THR A N 1
ATOM 972 C CA . THR A 1 129 ? -2.174 1.085 23.950 1.00 97.25 129 THR A CA 1
ATOM 973 C C . THR A 1 129 ? -3.638 1.306 23.597 1.00 97.25 129 THR A C 1
ATOM 975 O O . THR A 1 129 ? -4.131 2.438 23.604 1.00 97.25 129 THR A O 1
ATOM 978 N N . LEU A 1 130 ? -4.349 0.209 23.353 1.00 98.00 130 LEU A N 1
ATOM 979 C CA . LEU A 1 130 ? -5.795 0.170 23.198 1.00 98.00 130 LEU A CA 1
ATOM 980 C C . LEU A 1 130 ? -6.419 -0.641 24.338 1.00 98.00 130 LEU A C 1
ATOM 982 O O . LEU A 1 130 ? -5.888 -1.675 24.737 1.00 98.00 130 LEU A O 1
ATOM 986 N N . VAL A 1 131 ? -7.567 -0.203 24.842 1.00 98.00 131 VAL A N 1
ATOM 987 C CA . VAL A 1 131 ? -8.348 -0.921 25.863 1.00 98.00 131 VAL A CA 1
ATOM 988 C C . VAL A 1 131 ? -9.698 -1.319 25.298 1.00 98.00 131 VAL A C 1
ATOM 990 O O . VAL A 1 131 ? -10.225 -0.657 24.407 1.00 98.00 131 VAL A O 1
ATOM 993 N N . ARG A 1 132 ? -10.274 -2.412 25.786 1.00 98.00 132 ARG A N 1
ATOM 994 C CA . ARG A 1 132 ? -11.568 -2.887 25.300 1.00 98.00 132 ARG A CA 1
ATOM 995 C C . ARG A 1 132 ? -12.655 -1.823 25.459 1.00 98.00 132 ARG A C 1
ATOM 997 O O . ARG A 1 132 ? -12.758 -1.154 26.484 1.00 98.00 132 ARG A O 1
ATOM 1004 N N . ASN A 1 133 ? -13.499 -1.699 24.441 1.00 97.62 133 ASN A N 1
ATOM 1005 C CA . ASN A 1 133 ? -14.734 -0.936 24.512 1.00 97.62 133 ASN A CA 1
ATOM 1006 C C . ASN A 1 133 ? -15.873 -1.846 24.997 1.00 97.62 133 ASN A C 1
ATOM 1008 O O . ASN A 1 133 ? -16.503 -2.528 24.192 1.00 97.62 133 ASN A O 1
ATOM 1012 N N . ASP A 1 134 ? -16.150 -1.860 26.303 1.00 95.88 134 ASP A N 1
ATOM 1013 C CA . ASP A 1 134 ? -17.262 -2.654 26.858 1.00 95.88 134 ASP A CA 1
ATOM 1014 C C . ASP A 1 134 ? -18.641 -2.184 26.348 1.00 95.88 134 ASP A C 1
ATOM 1016 O O . ASP A 1 134 ? -19.586 -2.966 26.327 1.00 95.88 134 ASP A O 1
ATOM 1020 N N . ALA A 1 135 ? -18.748 -0.934 25.878 1.00 95.44 135 ALA A N 1
ATOM 1021 C CA . ALA A 1 135 ? -19.956 -0.358 25.281 1.00 95.44 135 ALA A CA 1
ATOM 1022 C C . ALA A 1 135 ? -20.011 -0.512 23.747 1.00 95.44 135 ALA A C 1
ATOM 1024 O O . ALA A 1 135 ? -20.766 0.193 23.074 1.00 95.44 135 ALA A O 1
ATOM 1025 N N . TYR A 1 136 ? -19.178 -1.382 23.168 1.00 97.62 136 TYR A N 1
ATOM 1026 C CA . TYR A 1 136 ? -19.207 -1.661 21.737 1.00 97.62 136 TYR A CA 1
ATOM 1027 C C . TYR A 1 136 ? -20.590 -2.172 21.313 1.00 97.62 136 TYR A C 1
ATOM 1029 O O . TYR A 1 136 ? -21.193 -3.000 21.987 1.00 97.62 136 TYR A O 1
ATOM 1037 N N . TRP A 1 137 ? -21.093 -1.677 20.182 1.00 96.19 137 TRP A N 1
ATOM 1038 C CA . TRP A 1 137 ? -22.436 -1.998 19.687 1.00 96.19 137 TRP A CA 1
ATOM 1039 C C . TRP A 1 137 ? -22.592 -3.462 19.251 1.00 96.19 137 TRP A C 1
ATOM 1041 O O . TRP A 1 137 ? -23.712 -3.960 19.142 1.00 96.19 137 TRP A O 1
ATOM 1051 N N . GL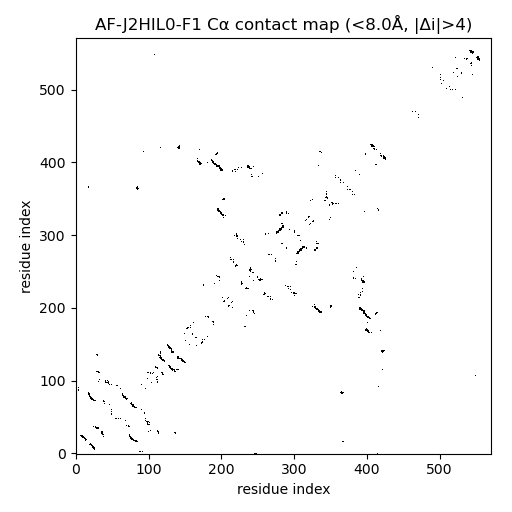Y A 1 138 ? -21.480 -4.131 18.936 1.00 94.69 138 GLY A N 1
ATOM 1052 C CA . GLY A 1 138 ? -21.430 -5.554 18.622 1.00 94.69 138 GLY A CA 1
ATOM 1053 C C . GLY A 1 138 ? -21.019 -6.390 19.832 1.00 94.69 138 GLY A C 1
ATOM 1054 O O . GLY A 1 138 ? -21.105 -5.963 20.979 1.00 94.69 138 GLY A O 1
ATOM 1055 N N . LYS A 1 139 ? -20.513 -7.600 19.584 1.00 94.69 139 LYS A N 1
ATOM 1056 C CA . LYS A 1 139 ? -19.918 -8.425 20.644 1.00 94.69 139 LYS A CA 1
ATOM 1057 C C . LYS A 1 139 ? -18.620 -7.764 21.130 1.00 94.69 139 LYS A C 1
ATOM 1059 O O . LYS A 1 139 ? -17.766 -7.529 20.283 1.00 94.69 139 LYS A O 1
ATOM 1064 N N . PRO A 1 140 ? -18.418 -7.460 22.421 1.00 94.62 140 PRO A N 1
ATOM 1065 C CA . PRO A 1 140 ? -17.162 -6.874 22.891 1.00 94.62 140 PRO A CA 1
ATOM 1066 C C . PRO A 1 140 ? -15.947 -7.754 22.572 1.00 94.62 140 PRO A C 1
ATOM 1068 O O . PRO A 1 140 ? -16.068 -8.980 22.490 1.00 94.62 140 PRO A O 1
ATOM 1071 N N . ALA A 1 141 ? -14.772 -7.134 22.420 1.00 95.88 141 ALA A N 1
ATOM 1072 C CA . ALA A 1 141 ? -13.533 -7.884 22.235 1.00 95.88 141 ALA A CA 1
ATOM 1073 C C . ALA A 1 141 ? -13.256 -8.815 23.425 1.00 95.88 141 ALA A C 1
ATOM 1075 O O . ALA A 1 141 ? -13.657 -8.553 24.561 1.00 95.88 141 ALA A O 1
ATOM 1076 N N . ARG A 1 142 ? -12.544 -9.917 23.192 1.00 95.44 142 ARG A N 1
ATOM 1077 C CA . ARG A 1 142 ? -12.208 -10.851 24.280 1.00 95.44 142 ARG A CA 1
ATOM 1078 C C . ARG A 1 142 ? -10.991 -10.379 25.076 1.00 95.44 142 ARG A C 1
ATOM 1080 O O . ARG A 1 142 ? -10.978 -10.513 26.300 1.00 95.44 142 ARG A O 1
ATOM 1087 N N . LEU A 1 143 ? -10.021 -9.755 24.408 1.00 95.50 143 LEU A N 1
ATOM 1088 C CA . LEU A 1 143 ? -8.876 -9.105 25.051 1.00 95.50 143 LEU A CA 1
ATOM 1089 C C . LEU A 1 143 ? -9.315 -7.841 25.798 1.00 95.50 143 LEU A C 1
ATOM 1091 O O . LEU A 1 143 ? -10.110 -7.053 25.291 1.00 95.50 143 LEU A O 1
ATOM 1095 N N . ARG A 1 144 ? -8.778 -7.632 27.006 1.00 96.12 144 ARG A N 1
ATOM 1096 C CA . ARG A 1 144 ? -9.042 -6.423 27.812 1.00 96.12 144 ARG A CA 1
ATOM 1097 C C . ARG A 1 144 ? -8.192 -5.230 27.377 1.00 96.12 144 ARG A C 1
ATOM 1099 O O . ARG A 1 144 ? -8.651 -4.094 27.453 1.00 96.12 144 ARG A O 1
ATOM 1106 N N . GLN A 1 145 ? -6.970 -5.493 26.931 1.00 96.56 145 GLN A N 1
ATOM 1107 C CA . GLN A 1 145 ? -5.997 -4.495 26.510 1.00 96.56 145 GLN A CA 1
ATOM 1108 C C . GLN A 1 145 ? -5.124 -5.083 25.404 1.00 96.56 145 GLN A C 1
ATOM 1110 O O . GLN A 1 145 ? -4.842 -6.279 25.409 1.00 96.56 145 GLN A O 1
ATOM 1115 N N . VAL A 1 146 ? -4.692 -4.228 24.486 1.00 96.62 146 VAL A N 1
ATOM 1116 C CA . VAL A 1 146 ? -3.718 -4.531 23.440 1.00 96.62 146 VAL A CA 1
ATOM 1117 C C . VAL A 1 146 ? -2.651 -3.444 23.469 1.00 96.62 146 VAL A C 1
ATOM 1119 O O . VAL A 1 146 ? -2.978 -2.260 23.535 1.00 96.62 146 VAL A O 1
ATOM 1122 N N . VAL A 1 147 ? -1.379 -3.836 23.406 1.00 96.75 147 VAL A N 1
ATOM 1123 C CA . VAL A 1 147 ? -0.249 -2.907 23.305 1.00 96.75 147 VAL A CA 1
ATOM 1124 C C . VAL A 1 147 ? 0.512 -3.206 22.020 1.00 96.75 147 VAL A C 1
ATOM 1126 O O . VAL A 1 147 ? 1.155 -4.244 21.901 1.00 96.75 147 VAL A O 1
ATOM 1129 N N . PHE A 1 148 ? 0.451 -2.289 21.062 1.00 96.00 148 PHE A N 1
ATOM 1130 C CA . PHE A 1 148 ? 1.243 -2.342 19.839 1.00 96.00 148 PHE A CA 1
ATOM 1131 C C . PHE A 1 148 ? 2.610 -1.719 20.108 1.00 96.00 148 PHE A C 1
ATOM 1133 O O . PHE A 1 148 ? 2.722 -0.495 20.127 1.00 96.00 148 PHE A O 1
ATOM 1140 N N . LYS A 1 149 ? 3.633 -2.549 20.341 1.00 93.38 149 LYS A N 1
ATOM 1141 C CA . LYS A 1 149 ? 5.033 -2.109 20.454 1.00 93.38 149 LYS A CA 1
ATOM 1142 C C . LYS A 1 149 ? 5.663 -1.943 19.070 1.00 93.38 149 LYS A C 1
ATOM 1144 O O . LYS A 1 149 ? 5.429 -2.755 18.178 1.00 93.38 149 LYS A O 1
ATOM 1149 N N . PHE A 1 150 ? 6.493 -0.920 18.900 1.00 90.06 150 PHE A N 1
ATOM 1150 C CA . PHE A 1 150 ? 7.199 -0.635 17.653 1.00 90.06 150 PHE A CA 1
ATOM 1151 C C . PHE A 1 150 ? 8.618 -1.202 17.707 1.00 90.06 150 PHE A C 1
ATOM 1153 O O . PHE A 1 150 ? 9.485 -0.666 18.391 1.00 90.06 150 PHE A O 1
ATOM 1160 N N . ILE A 1 151 ? 8.858 -2.295 16.981 1.00 89.31 151 ILE A N 1
ATOM 1161 C CA . ILE A 1 151 ? 10.156 -2.978 16.939 1.00 89.31 151 ILE A CA 1
ATOM 1162 C C . ILE A 1 151 ? 10.544 -3.166 15.472 1.00 89.31 151 ILE A C 1
ATOM 1164 O O . ILE A 1 151 ? 10.085 -4.096 14.816 1.00 89.31 151 ILE A O 1
ATOM 1168 N N . ALA A 1 152 ? 11.348 -2.238 14.949 1.00 82.38 152 ALA A N 1
ATOM 1169 C CA . ALA A 1 152 ? 11.774 -2.245 13.547 1.00 82.38 152 ALA A CA 1
ATOM 1170 C C . ALA A 1 152 ? 13.055 -3.059 13.311 1.00 82.38 152 ALA A C 1
ATOM 1172 O O . ALA A 1 152 ? 13.248 -3.592 12.221 1.00 82.38 152 ALA A O 1
ATOM 1173 N N . ASP A 1 153 ? 13.931 -3.143 14.317 1.00 86.50 153 ASP A N 1
ATOM 1174 C CA . ASP A 1 153 ? 15.198 -3.860 14.206 1.00 86.50 153 ASP A CA 1
ATOM 1175 C C . ASP A 1 153 ? 14.970 -5.388 14.203 1.00 86.50 153 ASP A C 1
ATOM 1177 O O . ASP A 1 153 ? 14.364 -5.913 15.145 1.00 86.50 153 ASP A O 1
ATOM 1181 N N . PRO A 1 154 ? 15.447 -6.118 13.176 1.00 88.44 154 PRO A N 1
ATOM 1182 C CA . PRO A 1 154 ? 15.286 -7.568 13.075 1.00 88.44 154 PRO A CA 1
ATOM 1183 C C . PRO A 1 154 ? 15.821 -8.353 14.281 1.00 88.44 154 PRO A C 1
ATOM 1185 O O . PRO A 1 154 ? 15.171 -9.301 14.729 1.00 88.44 154 PRO A O 1
ATOM 1188 N N . ALA A 1 155 ? 16.970 -7.957 14.842 1.00 89.88 155 ALA A N 1
ATOM 1189 C CA . ALA A 1 155 ? 17.576 -8.662 15.970 1.00 89.88 155 ALA A CA 1
ATOM 1190 C C . ALA A 1 155 ? 16.777 -8.436 17.263 1.00 89.88 155 ALA A C 1
ATOM 1192 O O . ALA A 1 155 ? 16.516 -9.389 18.001 1.00 89.88 155 ALA A O 1
ATOM 1193 N N . ALA A 1 156 ? 16.310 -7.207 17.499 1.00 91.50 156 ALA A N 1
ATOM 1194 C CA . ALA A 1 156 ? 15.405 -6.889 18.600 1.00 91.50 156 ALA A CA 1
ATOM 1195 C C . ALA A 1 156 ? 14.061 -7.622 18.466 1.00 91.50 156 ALA A C 1
ATOM 1197 O O . ALA A 1 156 ? 13.552 -8.148 19.455 1.00 91.50 156 ALA A O 1
ATOM 1198 N N . ALA A 1 157 ? 13.500 -7.718 17.254 1.00 93.81 157 ALA A N 1
ATOM 1199 C CA . ALA A 1 157 ? 12.266 -8.463 17.005 1.00 93.81 157 ALA A CA 1
ATOM 1200 C C . ALA A 1 157 ? 12.436 -9.961 17.297 1.00 93.81 157 ALA A C 1
ATOM 1202 O O . ALA A 1 157 ? 11.570 -10.576 17.921 1.00 93.81 157 ALA A O 1
ATOM 1203 N N . PHE A 1 158 ? 13.564 -10.550 16.884 1.00 93.38 158 PHE A N 1
ATOM 1204 C CA . PHE A 1 158 ? 13.913 -11.932 17.213 1.00 93.38 158 PHE A CA 1
ATOM 1205 C C . PHE A 1 158 ? 14.074 -12.155 18.722 1.00 93.38 158 PHE A C 1
ATOM 1207 O O . PHE A 1 158 ? 13.512 -13.109 19.256 1.00 93.38 158 PHE A O 1
ATOM 1214 N N . ALA A 1 159 ? 14.786 -11.274 19.428 1.00 93.00 159 ALA A N 1
ATOM 1215 C CA . ALA A 1 159 ? 14.933 -11.367 20.880 1.00 93.00 159 ALA A CA 1
ATOM 1216 C C . ALA A 1 159 ? 13.581 -11.248 21.606 1.00 93.00 159 ALA A C 1
ATOM 1218 O O . ALA A 1 159 ? 13.271 -12.092 22.444 1.00 93.00 159 ALA A O 1
ATOM 1219 N N . ALA A 1 160 ? 12.749 -10.274 21.226 1.00 94.31 160 ALA A N 1
ATOM 1220 C CA . ALA A 1 160 ? 11.454 -10.025 21.857 1.00 94.31 160 ALA A CA 1
ATOM 1221 C C . ALA A 1 160 ? 10.484 -11.209 21.714 1.00 94.31 160 ALA A C 1
ATOM 1223 O O . ALA A 1 160 ? 9.818 -11.577 22.680 1.00 94.31 160 ALA A O 1
ATOM 1224 N N . ILE A 1 161 ? 10.412 -11.839 20.533 1.00 94.25 161 ILE A N 1
ATOM 1225 C CA . ILE A 1 161 ? 9.527 -12.997 20.338 1.00 94.25 161 ILE A CA 1
ATOM 1226 C C . ILE A 1 161 ? 10.053 -14.245 21.060 1.00 94.25 161 ILE A C 1
ATOM 1228 O O . ILE A 1 161 ? 9.274 -14.991 21.642 1.00 94.25 161 ILE A O 1
ATOM 1232 N N . ARG A 1 162 ? 11.378 -14.451 21.084 1.00 91.31 162 ARG A N 1
ATOM 1233 C CA . ARG A 1 162 ? 12.026 -15.564 21.802 1.00 91.31 162 ARG A CA 1
ATOM 1234 C C . ARG A 1 162 ? 11.909 -15.436 23.318 1.00 91.31 162 ARG A C 1
ATOM 1236 O O . ARG A 1 162 ? 11.860 -16.451 24.002 1.00 91.31 162 ARG A O 1
ATOM 1243 N N . GLY A 1 163 ? 11.920 -14.207 23.826 1.00 92.12 163 GLY A N 1
ATOM 1244 C CA . GLY A 1 163 ? 11.740 -13.896 25.241 1.00 92.12 163 GLY A CA 1
ATOM 1245 C C . GLY A 1 163 ? 10.277 -13.847 25.686 1.00 92.12 163 GLY A C 1
ATOM 1246 O O . GLY A 1 163 ? 10.034 -13.699 26.878 1.00 92.12 163 GLY A O 1
ATOM 1247 N N . HIS A 1 164 ? 9.314 -13.977 24.763 1.00 89.94 164 HIS A N 1
ATOM 1248 C CA . HIS A 1 164 ? 7.888 -13.726 25.011 1.00 89.94 164 HIS A CA 1
ATOM 1249 C C . HIS A 1 164 ? 7.589 -12.306 25.544 1.00 89.94 164 HIS A C 1
ATOM 1251 O O . HIS A 1 164 ? 6.598 -12.087 26.236 1.00 89.94 164 HIS A O 1
ATOM 1257 N N . ASP A 1 165 ? 8.410 -11.312 25.180 1.00 92.25 165 ASP A N 1
ATOM 1258 C CA . ASP A 1 165 ? 8.176 -9.891 25.496 1.00 92.25 165 ASP A CA 1
ATOM 1259 C C . ASP A 1 165 ? 7.026 -9.279 24.674 1.00 92.25 165 ASP A C 1
ATOM 1261 O O . ASP A 1 165 ? 6.553 -8.162 24.954 1.00 92.25 165 ASP A O 1
ATOM 1265 N N . VAL A 1 166 ? 6.626 -9.992 23.618 1.00 94.94 166 VAL A N 1
ATOM 1266 C CA . VAL A 1 166 ? 5.460 -9.743 22.773 1.00 94.94 166 VAL A CA 1
ATOM 1267 C C . VAL A 1 166 ? 4.770 -11.065 22.452 1.00 94.94 166 VAL A C 1
ATOM 1269 O O . VAL A 1 166 ? 5.424 -12.065 22.165 1.00 94.94 166 VAL A O 1
ATOM 1272 N N . ASP A 1 167 ? 3.440 -11.051 22.442 1.00 94.31 167 ASP A N 1
ATOM 1273 C CA . ASP A 1 167 ? 2.637 -12.238 22.128 1.00 94.31 167 ASP A CA 1
ATOM 1274 C C . ASP A 1 167 ? 2.459 -12.459 20.621 1.00 94.31 167 ASP A C 1
ATOM 1276 O O . ASP A 1 167 ? 2.017 -13.519 20.185 1.00 94.31 167 ASP A O 1
ATOM 1280 N N . ALA A 1 168 ? 2.709 -11.428 19.813 1.00 93.62 168 ALA A N 1
ATOM 1281 C CA . ALA A 1 168 ? 2.362 -11.413 18.402 1.00 93.62 168 ALA A CA 1
ATOM 1282 C C . ALA A 1 168 ? 3.203 -10.406 17.611 1.00 93.62 168 ALA A C 1
ATOM 1284 O O . ALA A 1 168 ? 3.276 -9.230 17.959 1.00 93.62 168 ALA A O 1
ATOM 1285 N N . PHE A 1 169 ? 3.726 -10.856 16.475 1.00 92.00 169 PHE A N 1
ATOM 1286 C CA . PHE A 1 169 ? 4.138 -10.034 15.344 1.00 92.00 169 PHE A CA 1
ATOM 1287 C C . PHE A 1 169 ? 3.238 -10.378 14.161 1.00 92.00 169 PHE A C 1
ATOM 1289 O O . PHE A 1 169 ? 3.291 -11.499 13.661 1.00 92.00 169 PHE A O 1
ATOM 1296 N N . ALA A 1 170 ? 2.410 -9.431 13.714 1.00 86.94 170 ALA A N 1
ATOM 1297 C CA . ALA A 1 170 ? 1.577 -9.617 12.524 1.00 86.94 170 ALA A CA 1
ATOM 1298 C C . ALA A 1 170 ? 2.409 -9.593 11.228 1.00 86.94 170 ALA A C 1
ATOM 1300 O O . ALA A 1 170 ? 2.114 -10.358 10.311 1.00 86.94 170 ALA A O 1
ATOM 1301 N N . ASP A 1 171 ? 3.456 -8.759 11.212 1.00 86.12 171 ASP A N 1
ATOM 1302 C CA . ASP A 1 171 ? 4.395 -8.554 10.106 1.00 86.12 171 ASP A CA 1
ATOM 1303 C C . ASP A 1 171 ? 5.834 -8.614 10.647 1.00 86.12 171 ASP A C 1
ATOM 1305 O O . ASP A 1 171 ? 6.458 -7.609 10.986 1.00 86.12 171 ASP A O 1
ATOM 1309 N N . TYR A 1 172 ? 6.339 -9.831 10.824 1.00 91.38 172 TYR A N 1
ATOM 1310 C CA . TYR A 1 172 ? 7.655 -10.112 11.376 1.00 91.38 172 TYR A CA 1
ATOM 1311 C C . TYR A 1 172 ? 8.766 -9.675 10.401 1.00 91.38 172 TYR A C 1
ATOM 1313 O O . TYR A 1 172 ? 8.795 -10.145 9.260 1.00 91.38 172 TYR A O 1
ATOM 1321 N N . PRO A 1 173 ? 9.710 -8.812 10.828 1.00 88.19 173 PRO A N 1
ATOM 1322 C CA . PRO A 1 173 ? 10.636 -8.137 9.915 1.00 88.19 173 PRO A CA 1
ATOM 1323 C C . PRO A 1 173 ? 11.850 -8.981 9.487 1.00 88.19 173 PRO A C 1
ATOM 1325 O O . PRO A 1 173 ? 12.643 -8.512 8.670 1.00 88.19 173 PRO A O 1
ATOM 1328 N N . ALA A 1 174 ? 12.016 -10.193 10.035 1.00 89.06 174 ALA A N 1
ATOM 1329 C CA . ALA A 1 174 ? 13.215 -11.022 9.870 1.00 89.06 174 ALA A CA 1
ATOM 1330 C C . ALA A 1 174 ? 12.897 -12.410 9.264 1.00 89.06 174 ALA A C 1
ATOM 1332 O O . ALA A 1 174 ? 12.974 -13.430 9.958 1.00 89.06 174 ALA A O 1
ATOM 1333 N N . PRO A 1 175 ? 12.504 -12.494 7.978 1.00 90.81 175 PRO A N 1
ATOM 1334 C CA . PRO A 1 175 ? 12.190 -13.767 7.318 1.00 90.81 175 PRO A CA 1
ATOM 1335 C C . PRO A 1 175 ? 13.279 -14.846 7.489 1.00 90.81 175 PRO A C 1
ATOM 1337 O O . PRO A 1 175 ? 12.946 -16.024 7.646 1.00 90.81 175 PRO A O 1
ATOM 1340 N N . GLU A 1 176 ? 14.555 -14.448 7.553 1.00 90.12 176 GLU A N 1
ATOM 1341 C CA . GLU A 1 176 ? 15.720 -15.302 7.828 1.00 90.12 176 GLU A CA 1
ATOM 1342 C C . GLU A 1 176 ? 15.579 -16.176 9.080 1.00 90.12 176 GLU A C 1
ATOM 1344 O O . GLU A 1 176 ? 16.070 -17.307 9.116 1.00 90.12 176 GLU A O 1
ATOM 1349 N N . ASN A 1 177 ? 14.903 -15.680 10.119 1.00 92.81 177 ASN A N 1
ATOM 1350 C CA . ASN A 1 177 ? 14.820 -16.360 11.408 1.00 92.81 177 ASN A CA 1
ATOM 1351 C C . ASN A 1 177 ? 13.580 -17.255 11.543 1.00 92.81 177 ASN A C 1
ATOM 1353 O O . ASN A 1 177 ? 13.485 -18.041 12.490 1.00 92.81 177 ASN A O 1
ATOM 1357 N N . LEU A 1 178 ? 12.639 -17.208 10.595 1.00 93.56 178 LEU A N 1
ATOM 1358 C CA . LEU A 1 178 ? 11.371 -17.938 10.704 1.00 93.56 178 LEU A CA 1
ATOM 1359 C C . LEU A 1 178 ? 11.550 -19.458 10.783 1.00 93.56 178 LEU A C 1
ATOM 1361 O O . LEU A 1 178 ? 10.814 -20.127 11.508 1.00 93.56 178 LEU A O 1
ATOM 1365 N N . ALA A 1 179 ? 12.538 -20.018 10.078 1.00 91.94 179 ALA A N 1
ATOM 1366 C CA . ALA A 1 179 ? 12.831 -21.452 10.138 1.00 91.94 179 ALA A CA 1
ATOM 1367 C C . ALA A 1 179 ? 13.291 -21.895 11.537 1.00 91.94 179 ALA A C 1
ATOM 1369 O O . ALA A 1 179 ? 13.002 -23.014 11.960 1.00 91.94 179 ALA A O 1
ATOM 1370 N N . GLN A 1 180 ? 13.988 -21.021 12.267 1.00 92.81 180 GLN A N 1
ATOM 1371 C CA . GLN A 1 180 ? 14.379 -21.265 13.651 1.00 92.81 180 GLN A CA 1
ATOM 1372 C C . GLN A 1 180 ? 13.187 -21.108 14.600 1.00 92.81 180 GLN A C 1
ATOM 1374 O O . GLN A 1 180 ? 12.995 -21.961 15.462 1.00 92.81 180 GLN A O 1
ATOM 1379 N N . LEU A 1 181 ? 12.372 -20.063 14.424 1.00 95.00 181 LEU A N 1
ATOM 1380 C CA . LEU A 1 181 ? 11.189 -19.815 15.258 1.00 95.00 181 LEU A CA 1
ATOM 1381 C C . LEU A 1 181 ? 10.140 -20.926 15.132 1.00 95.00 181 LEU A C 1
ATOM 1383 O O . LEU A 1 181 ? 9.527 -21.291 16.126 1.00 95.00 181 LEU A O 1
ATOM 1387 N N . ARG A 1 182 ? 10.000 -21.548 13.954 1.00 94.25 182 ARG A N 1
ATOM 1388 C CA . ARG A 1 182 ? 9.121 -22.718 13.750 1.00 94.25 182 ARG A CA 1
ATOM 1389 C C . ARG A 1 182 ? 9.463 -23.932 14.607 1.00 94.25 182 ARG A C 1
ATOM 1391 O O . ARG A 1 182 ? 8.609 -24.793 14.780 1.00 94.25 182 ARG A O 1
ATOM 1398 N N . LYS A 1 183 ? 10.706 -24.046 15.081 1.00 94.75 183 LYS A N 1
ATOM 1399 C CA . LYS A 1 183 ? 11.131 -25.166 15.933 1.00 94.75 183 LYS A CA 1
ATOM 1400 C C . LYS A 1 183 ? 10.666 -24.999 17.379 1.00 94.75 183 LYS A C 1
ATOM 1402 O O . LYS A 1 183 ? 10.771 -25.948 18.146 1.00 94.75 183 LYS A O 1
ATOM 1407 N N . ASP A 1 184 ? 10.205 -23.807 17.750 1.00 94.94 184 ASP A N 1
ATOM 1408 C CA . ASP A 1 184 ? 9.699 -23.520 19.082 1.00 94.94 184 ASP A CA 1
ATOM 1409 C C . ASP A 1 184 ? 8.205 -23.880 19.168 1.00 94.94 184 ASP A C 1
ATOM 1411 O O . ASP A 1 184 ? 7.390 -23.234 18.508 1.00 94.94 184 ASP A O 1
ATOM 1415 N N . PRO A 1 185 ? 7.811 -24.895 19.959 1.00 94.50 185 PRO A N 1
ATOM 1416 C CA . PRO A 1 185 ? 6.416 -25.322 20.048 1.00 94.50 185 PRO A CA 1
ATOM 1417 C C . PRO A 1 185 ? 5.517 -24.301 20.761 1.00 94.50 185 PRO A C 1
ATOM 1419 O O . PRO A 1 185 ? 4.294 -24.411 20.688 1.00 94.50 185 PRO A O 1
ATOM 1422 N N . THR A 1 186 ? 6.100 -23.322 21.459 1.00 94.19 186 THR A N 1
ATOM 1423 C CA . THR A 1 186 ? 5.351 -22.236 22.105 1.00 94.19 186 THR A CA 1
ATOM 1424 C C . THR A 1 186 ? 4.937 -21.149 21.114 1.00 94.19 186 THR A C 1
ATOM 1426 O O . THR A 1 186 ? 4.109 -20.301 21.448 1.00 94.19 186 THR A O 1
ATOM 1429 N N . LEU A 1 187 ? 5.467 -21.189 19.887 1.00 94.88 187 LEU A N 1
ATOM 1430 C CA . LEU A 1 187 ? 5.203 -20.218 18.837 1.00 94.88 187 LEU A CA 1
ATOM 1431 C C . LEU A 1 187 ? 4.455 -20.855 17.665 1.00 94.88 187 LEU A C 1
ATOM 1433 O O . LEU A 1 187 ? 4.687 -21.991 17.255 1.00 94.88 187 LEU A O 1
ATOM 1437 N N . LYS A 1 188 ? 3.578 -20.065 17.055 1.00 93.38 188 LYS A N 1
ATOM 1438 C CA . LYS A 1 188 ? 2.938 -20.349 15.779 1.00 93.38 188 LYS A CA 1
ATOM 1439 C C . LYS A 1 188 ? 3.479 -19.380 14.739 1.00 93.38 188 LYS A C 1
ATOM 1441 O O . LYS A 1 188 ? 3.184 -18.188 14.777 1.00 93.38 188 LYS A O 1
ATOM 1446 N N . VAL A 1 189 ? 4.232 -19.908 13.780 1.00 93.31 189 VAL A N 1
ATOM 1447 C CA . VAL A 1 189 ? 4.690 -19.147 12.612 1.00 93.31 189 VAL A CA 1
ATOM 1448 C C . VAL A 1 189 ? 3.708 -19.349 11.466 1.00 93.31 189 VAL A C 1
ATOM 1450 O O . VAL A 1 189 ? 3.463 -20.482 11.049 1.00 93.31 189 VAL A O 1
ATOM 1453 N N . ILE A 1 190 ? 3.188 -18.254 10.924 1.00 89.19 190 ILE A N 1
ATOM 1454 C CA . ILE A 1 190 ? 2.331 -18.253 9.740 1.00 89.19 190 ILE A CA 1
ATOM 1455 C C . ILE A 1 190 ? 3.084 -17.650 8.555 1.00 89.19 190 ILE A C 1
ATOM 1457 O O . ILE A 1 190 ? 3.901 -16.742 8.699 1.00 89.19 190 ILE A O 1
ATOM 1461 N N . SER A 1 191 ? 2.764 -18.139 7.366 1.00 87.88 191 SER A N 1
ATOM 1462 C CA . SER A 1 191 ? 3.033 -17.436 6.119 1.00 87.88 191 SER A CA 1
ATOM 1463 C C . SER A 1 191 ? 1.709 -17.377 5.378 1.00 87.88 191 SER A C 1
ATOM 1465 O O . SER A 1 191 ? 1.111 -18.415 5.097 1.00 87.88 191 SER A O 1
ATOM 1467 N N . ALA A 1 192 ? 1.205 -16.167 5.182 1.00 83.69 192 ALA A N 1
ATOM 1468 C CA . ALA A 1 192 ? -0.101 -15.913 4.604 1.00 83.69 192 ALA A CA 1
ATOM 1469 C C . ALA A 1 192 ? -0.003 -14.950 3.424 1.00 83.69 192 ALA A C 1
ATOM 1471 O O . ALA A 1 192 ? 1.003 -14.264 3.240 1.00 83.69 192 ALA A O 1
ATOM 1472 N N . SER A 1 193 ? -1.074 -14.897 2.637 1.00 79.94 193 SER A N 1
ATOM 1473 C CA . SER A 1 193 ? -1.215 -13.905 1.578 1.00 79.94 193 SER A CA 1
ATOM 1474 C C . SER A 1 193 ? -1.519 -12.520 2.151 1.00 79.94 193 SER A C 1
ATOM 1476 O O . SER A 1 193 ? -2.316 -12.393 3.085 1.00 79.94 193 SER A O 1
ATOM 1478 N N . SER A 1 194 ? -0.958 -11.490 1.523 1.00 85.81 194 SER A N 1
ATOM 1479 C CA . SER A 1 194 ? -1.421 -10.103 1.612 1.00 85.81 194 SER A CA 1
ATOM 1480 C C . SER A 1 194 ? -1.970 -9.622 0.260 1.00 85.81 194 SER A C 1
ATOM 1482 O O . SER A 1 194 ? -1.864 -10.321 -0.750 1.00 85.81 194 SER A O 1
ATOM 1484 N N . GLU A 1 195 ? -2.547 -8.428 0.229 1.00 85.88 195 GLU A N 1
ATOM 1485 C CA . GLU A 1 195 ? -2.893 -7.710 -1.009 1.00 85.88 195 GLU A CA 1
ATOM 1486 C C . GLU A 1 195 ? -1.712 -6.841 -1.485 1.00 85.88 195 GLU A C 1
ATOM 1488 O O . GLU A 1 195 ? -1.912 -5.838 -2.141 1.00 85.88 195 GLU A O 1
ATOM 1493 N N . GLY A 1 196 ? -0.482 -7.173 -1.069 1.00 89.44 196 GLY A N 1
ATOM 1494 C CA . GLY A 1 196 ? 0.713 -6.426 -1.429 1.00 89.44 196 GLY A CA 1
ATOM 1495 C C . GLY A 1 196 ? 1.358 -6.925 -2.716 1.00 89.44 196 GLY A C 1
ATOM 1496 O O . GLY A 1 196 ? 1.861 -8.047 -2.741 1.00 89.44 196 GLY A O 1
ATOM 1497 N N . GLU A 1 197 ? 1.429 -6.110 -3.761 1.00 94.31 197 GLU A N 1
ATOM 1498 C CA . GLU A 1 197 ? 2.158 -6.406 -4.995 1.00 94.31 197 GLU A CA 1
ATOM 1499 C C . GLU A 1 197 ? 3.521 -5.713 -4.995 1.00 94.31 197 GLU A C 1
ATOM 1501 O O . GLU A 1 197 ? 3.632 -4.499 -5.192 1.00 94.31 197 GLU A O 1
ATOM 1506 N N . VAL A 1 198 ? 4.595 -6.492 -4.822 1.00 97.31 198 VAL A N 1
ATOM 1507 C CA . VAL A 1 198 ? 5.957 -5.978 -4.978 1.00 97.31 198 VAL A CA 1
ATOM 1508 C C . VAL A 1 198 ? 6.287 -5.898 -6.460 1.00 97.31 198 VAL A C 1
ATOM 1510 O O . VAL A 1 198 ? 6.366 -6.911 -7.168 1.00 97.31 198 VAL A O 1
ATOM 1513 N N . ILE A 1 199 ? 6.523 -4.674 -6.917 1.00 98.31 199 ILE A N 1
ATOM 1514 C CA . ILE A 1 199 ? 6.859 -4.378 -8.303 1.00 98.31 199 ILE A CA 1
ATOM 1515 C C . ILE A 1 199 ? 8.220 -3.693 -8.399 1.00 98.31 199 ILE A C 1
ATOM 1517 O O . ILE A 1 199 ? 8.579 -2.860 -7.569 1.00 98.31 199 ILE A O 1
ATOM 1521 N N . LEU A 1 200 ? 8.955 -4.002 -9.462 1.00 98.75 200 LEU A N 1
ATOM 1522 C CA . LEU A 1 200 ? 9.953 -3.118 -10.042 1.00 98.75 200 LEU A CA 1
ATOM 1523 C C . LEU A 1 200 ? 9.197 -2.089 -10.888 1.00 98.75 200 LEU A C 1
ATOM 1525 O O . LEU A 1 200 ? 8.867 -2.353 -12.045 1.00 98.75 200 LEU A O 1
ATOM 1529 N N . ALA A 1 201 ? 8.871 -0.941 -10.304 1.00 98.69 201 ALA A N 1
ATOM 1530 C CA . ALA A 1 201 ? 8.222 0.128 -11.040 1.00 98.69 201 ALA A CA 1
ATOM 1531 C C . ALA A 1 201 ? 9.207 0.779 -12.018 1.00 98.69 201 ALA A C 1
ATOM 1533 O O . ALA A 1 201 ? 10.341 1.105 -11.654 1.00 98.69 201 ALA A O 1
ATOM 1534 N N . ILE A 1 202 ? 8.758 0.959 -13.259 1.00 98.81 202 ILE A N 1
ATOM 1535 C CA . ILE A 1 202 ? 9.562 1.460 -14.377 1.00 98.81 202 ILE A CA 1
ATOM 1536 C C . ILE A 1 202 ? 8.995 2.813 -14.800 1.00 98.81 202 ILE A C 1
ATOM 1538 O O . ILE A 1 202 ? 7.803 2.924 -15.073 1.00 98.81 202 ILE A O 1
ATOM 1542 N N . ASN A 1 203 ? 9.816 3.854 -14.907 1.00 98.50 203 ASN A N 1
ATOM 1543 C CA . ASN A 1 203 ? 9.344 5.126 -15.449 1.00 98.50 203 ASN A CA 1
ATOM 1544 C C . ASN A 1 203 ? 9.131 5.004 -16.967 1.00 98.50 203 ASN A C 1
ATOM 1546 O O . ASN A 1 203 ? 10.068 5.106 -17.756 1.00 98.50 203 ASN A O 1
ATOM 1550 N N . ASN A 1 204 ? 7.880 4.811 -17.389 1.00 98.06 204 ASN A N 1
ATOM 1551 C CA . ASN A 1 204 ? 7.485 4.570 -18.782 1.00 98.06 204 ASN A CA 1
ATOM 1552 C C . ASN A 1 204 ? 7.703 5.802 -19.686 1.00 98.06 204 ASN A C 1
ATOM 1554 O O . ASN A 1 204 ? 7.478 5.729 -20.890 1.00 98.06 204 ASN A O 1
ATOM 1558 N N . ARG A 1 205 ? 8.134 6.938 -19.121 1.00 94.69 205 ARG A N 1
ATOM 1559 C CA . ARG A 1 205 ? 8.460 8.176 -19.845 1.00 94.69 205 ARG A CA 1
ATOM 1560 C C . ARG A 1 205 ? 9.970 8.389 -20.016 1.00 94.69 205 ARG A C 1
ATOM 1562 O O . ARG A 1 205 ? 10.370 9.283 -20.755 1.00 94.69 205 ARG A O 1
ATOM 1569 N N . ALA A 1 206 ? 10.809 7.625 -19.314 1.00 91.31 206 ALA A N 1
ATOM 1570 C CA . ALA A 1 206 ? 12.233 7.922 -19.179 1.00 91.31 206 ALA A CA 1
ATOM 1571 C C . ALA A 1 206 ? 13.086 7.232 -20.253 1.00 91.31 206 ALA A C 1
ATOM 1573 O O . ALA A 1 206 ? 13.324 6.028 -20.191 1.00 91.31 206 ALA A O 1
ATOM 1574 N N . GLY A 1 207 ? 13.607 8.003 -21.212 1.00 95.31 207 GLY A N 1
ATOM 1575 C CA . GLY A 1 207 ? 14.661 7.553 -22.130 1.00 95.31 207 GLY A CA 1
ATOM 1576 C C . GLY A 1 207 ? 14.381 6.174 -22.766 1.00 95.31 207 GLY A C 1
ATOM 1577 O O . GLY A 1 207 ? 13.296 5.984 -23.319 1.00 95.31 207 GLY A O 1
ATOM 1578 N N . PRO A 1 208 ? 15.310 5.196 -22.673 1.00 97.38 208 PRO A N 1
ATOM 1579 C CA . PRO A 1 208 ? 15.114 3.844 -23.212 1.00 97.38 208 PRO A CA 1
ATOM 1580 C C . PRO A 1 208 ? 13.858 3.125 -22.697 1.00 97.38 208 PRO A C 1
ATOM 1582 O O . PRO A 1 208 ? 13.302 2.282 -23.395 1.00 97.38 208 PRO A O 1
ATOM 1585 N N . LEU A 1 209 ? 13.388 3.452 -21.489 1.00 98.50 209 LEU A N 1
ATOM 1586 C CA . LEU A 1 209 ? 12.245 2.798 -20.843 1.00 98.50 209 LEU A CA 1
ATOM 1587 C C . LEU A 1 209 ? 10.895 3.182 -21.464 1.00 98.50 209 LEU A C 1
ATOM 1589 O O . LEU A 1 209 ? 9.893 2.508 -21.207 1.00 98.50 209 LEU A O 1
ATOM 1593 N N . ALA A 1 210 ? 10.859 4.219 -22.307 1.00 97.62 210 ALA A N 1
ATOM 1594 C CA . ALA A 1 210 ? 9.682 4.550 -23.103 1.00 97.62 210 ALA A CA 1
ATOM 1595 C C . ALA A 1 210 ? 9.364 3.468 -24.154 1.00 97.62 210 ALA A C 1
ATOM 1597 O O . ALA A 1 210 ? 8.192 3.233 -24.464 1.00 97.62 210 ALA A O 1
ATOM 1598 N N . ASP A 1 211 ? 10.374 2.741 -24.646 1.00 98.19 211 ASP A N 1
ATOM 1599 C CA . ASP A 1 211 ? 10.187 1.644 -25.596 1.00 98.19 211 ASP A CA 1
ATOM 1600 C C . ASP A 1 211 ? 9.733 0.360 -24.878 1.00 98.19 211 ASP A C 1
ATOM 1602 O O . ASP A 1 211 ? 10.423 -0.195 -24.017 1.00 98.19 211 ASP A O 1
ATOM 1606 N N . ALA A 1 212 ? 8.569 -0.164 -25.270 1.00 97.56 212 ALA A N 1
ATOM 1607 C CA . ALA A 1 212 ? 8.025 -1.400 -24.712 1.00 97.56 212 ALA A CA 1
ATOM 1608 C C . ALA A 1 212 ? 8.951 -2.612 -24.914 1.00 97.56 212 ALA A C 1
ATOM 1610 O O . ALA A 1 212 ? 8.943 -3.525 -24.091 1.00 97.56 212 ALA A O 1
ATOM 1611 N N . ARG A 1 213 ? 9.777 -2.644 -25.968 1.00 98.56 213 ARG A N 1
ATOM 1612 C CA . ARG A 1 213 ? 10.753 -3.722 -26.205 1.00 98.56 213 ARG A CA 1
ATOM 1613 C C . ARG A 1 213 ? 11.841 -3.736 -25.137 1.00 98.56 213 ARG A C 1
ATOM 1615 O O . ARG A 1 213 ? 12.194 -4.812 -24.663 1.00 98.56 213 ARG A O 1
ATOM 1622 N N . VAL A 1 214 ? 12.301 -2.562 -24.697 1.00 98.81 214 VAL A N 1
ATOM 1623 C CA . VAL A 1 214 ? 13.260 -2.435 -23.589 1.00 98.81 214 VAL A CA 1
ATOM 1624 C C . VAL A 1 214 ? 12.635 -2.928 -22.288 1.00 98.81 214 VAL A C 1
ATOM 1626 O O . VAL A 1 214 ? 13.247 -3.720 -21.575 1.00 98.81 214 VAL A O 1
ATOM 1629 N N . ARG A 1 215 ? 11.387 -2.541 -21.999 1.00 98.69 215 ARG A N 1
ATOM 1630 C CA . ARG A 1 215 ? 10.692 -3.031 -20.799 1.00 98.69 215 ARG A CA 1
ATOM 1631 C C . ARG A 1 215 ? 10.467 -4.542 -20.839 1.00 98.69 215 ARG A C 1
ATOM 1633 O O . ARG A 1 215 ? 10.723 -5.216 -19.852 1.00 98.69 215 ARG A O 1
ATOM 1640 N N . ARG A 1 216 ? 10.090 -5.112 -21.987 1.00 98.75 216 ARG A N 1
ATOM 1641 C CA . ARG A 1 216 ? 9.990 -6.573 -22.174 1.00 98.75 216 ARG A CA 1
ATOM 1642 C C . ARG A 1 216 ? 11.338 -7.277 -21.997 1.00 98.75 216 ARG A C 1
ATOM 1644 O O . ARG A 1 216 ? 11.378 -8.357 -21.416 1.00 98.75 216 ARG A O 1
ATOM 1651 N N . ALA A 1 217 ? 12.438 -6.669 -22.444 1.00 98.81 217 ALA A N 1
ATOM 1652 C CA . ALA A 1 217 ? 13.777 -7.193 -22.190 1.00 98.81 217 ALA A CA 1
ATOM 1653 C C . ALA A 1 217 ? 14.103 -7.226 -20.691 1.00 98.81 217 ALA A C 1
ATOM 1655 O O . ALA A 1 217 ? 14.621 -8.230 -20.208 1.00 98.81 217 ALA A O 1
ATOM 1656 N N . ILE A 1 218 ? 13.739 -6.171 -19.952 1.00 98.75 218 ILE A N 1
ATOM 1657 C CA . ILE A 1 218 ? 13.832 -6.138 -18.485 1.00 98.75 218 ILE A CA 1
ATOM 1658 C C . ILE A 1 218 ? 13.032 -7.301 -17.882 1.00 98.75 218 ILE A C 1
ATOM 1660 O O . ILE A 1 218 ? 13.584 -8.035 -17.071 1.00 98.75 218 ILE A O 1
ATOM 1664 N N . GLN A 1 219 ? 11.794 -7.551 -18.328 1.00 98.50 219 GLN A N 1
ATOM 1665 C CA . GLN A 1 219 ? 10.990 -8.669 -17.810 1.00 98.50 219 GLN A CA 1
ATOM 1666 C C . GLN A 1 219 ? 11.662 -10.034 -18.000 1.00 98.50 219 GLN A C 1
ATOM 1668 O O . GLN A 1 219 ? 11.641 -10.845 -17.080 1.00 98.50 219 GLN A O 1
ATOM 1673 N N . HIS A 1 220 ? 12.256 -10.284 -19.172 1.00 98.69 220 HIS A N 1
ATOM 1674 C CA . HIS A 1 220 ? 12.991 -11.522 -19.448 1.00 98.69 220 HIS A CA 1
ATOM 1675 C C . HIS A 1 220 ? 14.307 -11.625 -18.666 1.00 98.69 220 HIS A C 1
ATOM 1677 O O . HIS A 1 220 ? 14.759 -12.728 -18.370 1.00 98.69 220 HIS A O 1
ATOM 1683 N N . ALA A 1 221 ? 14.935 -10.499 -18.324 1.00 98.62 221 ALA A N 1
ATOM 1684 C CA . ALA A 1 221 ? 16.152 -10.494 -17.520 1.00 98.62 221 ALA A CA 1
ATOM 1685 C C . ALA A 1 221 ? 15.888 -10.875 -16.054 1.00 98.62 221 ALA A C 1
ATOM 1687 O O . ALA A 1 221 ? 16.783 -11.398 -15.396 1.00 98.62 221 ALA A O 1
ATOM 1688 N N . LEU A 1 222 ? 14.675 -10.644 -15.543 1.00 98.56 222 LEU A N 1
ATOM 1689 C CA . LEU A 1 222 ? 14.338 -10.890 -14.143 1.00 98.56 222 LEU A CA 1
ATOM 1690 C C . LEU A 1 222 ? 14.086 -12.379 -13.866 1.00 98.56 222 LEU A C 1
ATOM 1692 O O . LEU A 1 222 ? 13.205 -12.997 -14.463 1.00 98.56 222 LEU A O 1
ATOM 1696 N N . ASP A 1 223 ? 14.807 -12.938 -12.896 1.00 98.19 223 ASP A N 1
ATOM 1697 C CA . ASP A 1 223 ? 14.459 -14.211 -12.261 1.00 98.19 223 ASP A CA 1
ATOM 1698 C C . ASP A 1 223 ? 13.741 -13.913 -10.941 1.00 98.19 223 ASP A C 1
ATOM 1700 O O . ASP A 1 223 ? 14.357 -13.604 -9.914 1.00 98.19 223 ASP A O 1
ATOM 1704 N N . ARG A 1 224 ? 12.406 -14.002 -10.988 1.00 97.25 224 ARG A N 1
ATOM 1705 C CA . ARG A 1 224 ? 11.520 -13.758 -9.840 1.00 97.25 224 ARG A CA 1
ATOM 1706 C C . ARG A 1 224 ? 11.805 -14.712 -8.690 1.00 97.25 224 ARG A C 1
ATOM 1708 O O . ARG A 1 224 ? 11.705 -14.306 -7.536 1.00 97.25 224 ARG A O 1
ATOM 1715 N N . ARG A 1 225 ? 12.150 -15.970 -8.981 1.00 97.12 225 ARG A N 1
ATOM 1716 C CA . ARG A 1 225 ? 12.382 -16.967 -7.938 1.00 97.12 225 ARG A CA 1
ATOM 1717 C C . ARG A 1 225 ? 13.673 -16.656 -7.195 1.00 97.12 225 ARG A C 1
ATOM 1719 O O . ARG A 1 225 ? 13.642 -16.589 -5.971 1.00 97.12 225 ARG A O 1
ATOM 1726 N N . ALA A 1 226 ? 14.747 -16.360 -7.924 1.00 97.75 226 ALA A N 1
ATOM 1727 C CA . ALA A 1 226 ? 16.008 -15.930 -7.326 1.00 97.75 226 ALA A CA 1
ATOM 1728 C C . ALA A 1 226 ? 15.849 -14.644 -6.491 1.00 97.75 226 ALA A C 1
ATOM 1730 O O . ALA A 1 226 ? 16.432 -14.538 -5.412 1.00 97.75 226 ALA A O 1
ATOM 1731 N N . ILE A 1 227 ? 15.019 -13.692 -6.943 1.00 98.31 227 ILE A N 1
ATOM 1732 C CA . ILE A 1 227 ? 14.684 -12.486 -6.167 1.00 98.31 227 ILE A CA 1
ATOM 1733 C C . ILE A 1 227 ? 13.978 -12.853 -4.856 1.00 98.31 227 ILE A C 1
ATOM 1735 O O . ILE A 1 227 ? 14.400 -12.393 -3.799 1.00 98.31 227 ILE A O 1
ATOM 1739 N N . ILE A 1 228 ? 12.938 -13.692 -4.892 1.00 97.00 228 ILE A N 1
ATOM 1740 C CA . ILE A 1 228 ? 12.205 -14.112 -3.684 1.00 97.00 228 ILE A CA 1
ATOM 1741 C C . ILE A 1 228 ? 13.125 -14.880 -2.726 1.00 97.00 228 ILE A C 1
ATOM 1743 O O . ILE A 1 228 ? 13.111 -14.636 -1.518 1.00 97.00 228 ILE A O 1
ATOM 1747 N N . ASP A 1 229 ? 13.943 -15.791 -3.248 1.00 95.94 229 ASP A N 1
ATOM 1748 C CA . ASP A 1 229 ? 14.858 -16.597 -2.446 1.00 95.94 229 ASP A CA 1
ATOM 1749 C C . ASP A 1 229 ? 15.907 -15.714 -1.748 1.00 95.94 229 ASP A C 1
ATOM 1751 O O . ASP A 1 229 ? 16.120 -15.862 -0.545 1.00 95.94 229 ASP A O 1
ATOM 1755 N N . GLY A 1 230 ? 16.496 -14.745 -2.458 1.00 94.31 230 GLY A N 1
ATOM 1756 C CA . GLY A 1 230 ? 17.520 -13.859 -1.898 1.00 94.31 230 GLY A CA 1
ATOM 1757 C C . GLY A 1 230 ? 16.981 -12.718 -1.026 1.00 94.31 230 GLY A C 1
ATOM 1758 O O . GLY A 1 230 ? 17.594 -12.377 -0.017 1.00 94.31 230 GLY A O 1
ATOM 1759 N N . ALA A 1 231 ? 15.840 -12.121 -1.378 1.00 93.88 231 ALA A N 1
ATOM 1760 C CA . ALA A 1 231 ? 15.297 -10.972 -0.649 1.00 93.88 231 ALA A CA 1
ATOM 1761 C C . ALA A 1 231 ? 14.426 -11.377 0.543 1.00 93.88 231 ALA A C 1
ATOM 1763 O O . ALA A 1 231 ? 14.436 -10.706 1.581 1.00 93.88 231 ALA A O 1
ATOM 1764 N N . MET A 1 232 ? 13.683 -12.474 0.387 1.00 93.50 232 MET A N 1
ATOM 1765 C CA . MET A 1 232 ? 12.611 -12.875 1.292 1.00 93.50 232 MET A CA 1
ATOM 1766 C C . MET A 1 232 ? 12.759 -14.313 1.801 1.00 93.50 232 MET A C 1
ATOM 1768 O O . MET A 1 232 ? 11.811 -14.835 2.376 1.00 93.50 232 MET A O 1
ATOM 1772 N N . TYR A 1 233 ? 13.914 -14.968 1.629 1.00 93.38 233 TYR A N 1
ATOM 1773 C CA . TYR A 1 233 ? 14.172 -16.330 2.129 1.00 93.38 233 TYR A CA 1
ATOM 1774 C C . TYR A 1 233 ? 13.098 -17.335 1.696 1.00 93.38 233 TYR A C 1
ATOM 1776 O O . TYR A 1 233 ? 12.575 -18.107 2.502 1.00 93.38 233 TYR A O 1
ATOM 1784 N N . SER A 1 234 ? 12.749 -17.279 0.409 1.00 93.25 234 SER A N 1
ATOM 1785 C CA . SER A 1 234 ? 11.726 -18.114 -0.230 1.00 93.25 234 SER A CA 1
ATOM 1786 C C . SER A 1 234 ? 10.282 -17.826 0.205 1.00 93.25 234 SER A C 1
ATOM 1788 O O . SER A 1 234 ? 9.378 -18.565 -0.192 1.00 93.25 234 SER A O 1
ATOM 1790 N N . TYR A 1 235 ? 10.036 -16.765 0.983 1.00 93.06 235 TYR A N 1
ATOM 1791 C CA . TYR A 1 235 ? 8.686 -16.302 1.300 1.00 93.06 235 TYR A CA 1
ATOM 1792 C C . TYR A 1 235 ? 8.187 -15.292 0.271 1.00 93.06 235 TYR A C 1
ATOM 1794 O O . TYR A 1 235 ? 8.745 -14.215 0.106 1.00 93.06 235 TYR A O 1
ATOM 1802 N N . GLY A 1 236 ? 7.080 -15.619 -0.380 1.00 92.75 236 GLY A N 1
ATOM 1803 C CA . GLY A 1 236 ? 6.466 -14.783 -1.403 1.00 92.75 236 GLY A CA 1
ATOM 1804 C C . GLY A 1 236 ? 6.010 -15.637 -2.572 1.00 92.75 236 GLY A C 1
ATOM 1805 O O . GLY A 1 236 ? 6.534 -16.729 -2.807 1.00 92.75 236 GLY A O 1
ATOM 1806 N N . THR A 1 237 ? 5.017 -15.140 -3.298 1.00 94.81 237 THR A N 1
ATOM 1807 C CA . THR A 1 237 ? 4.442 -15.851 -4.444 1.00 94.81 237 THR A CA 1
ATOM 1808 C C . THR A 1 237 ? 4.741 -15.063 -5.712 1.00 94.81 237 THR A C 1
ATOM 1810 O O . THR A 1 237 ? 4.363 -13.896 -5.761 1.00 94.81 237 THR A O 1
ATOM 1813 N N . PRO A 1 238 ? 5.403 -15.629 -6.738 1.00 96.19 238 PRO A N 1
ATOM 1814 C CA . PRO A 1 238 ? 5.609 -14.926 -8.003 1.00 96.19 238 PRO A CA 1
ATOM 1815 C C . PRO A 1 238 ? 4.284 -14.437 -8.598 1.00 96.19 238 PRO A C 1
ATOM 1817 O O . PRO A 1 238 ? 3.290 -15.160 -8.563 1.00 96.19 238 PRO A O 1
ATOM 1820 N N . ILE A 1 239 ? 4.285 -13.235 -9.176 1.00 96.88 239 ILE A N 1
ATOM 1821 C CA . ILE A 1 239 ? 3.119 -12.661 -9.865 1.00 96.88 239 ILE A CA 1
ATOM 1822 C C . ILE A 1 239 ? 3.483 -12.225 -11.284 1.00 96.88 239 ILE A C 1
ATOM 1824 O O . ILE A 1 239 ? 4.603 -11.788 -11.552 1.00 96.88 239 ILE A O 1
ATOM 1828 N N . GLY A 1 240 ? 2.529 -12.369 -12.207 1.00 96.12 240 GLY A N 1
ATOM 1829 C CA . GLY A 1 240 ? 2.674 -11.970 -13.613 1.00 96.12 240 GLY A CA 1
ATOM 1830 C C . GLY A 1 240 ? 2.013 -10.635 -13.971 1.00 96.12 240 GLY A C 1
ATOM 1831 O O . GLY A 1 240 ? 2.201 -10.136 -15.079 1.00 96.12 240 GLY A O 1
ATOM 1832 N N . SER A 1 241 ? 1.250 -10.062 -13.043 1.00 96.44 241 SER A N 1
ATOM 1833 C CA . SER A 1 241 ? 0.544 -8.782 -13.156 1.00 96.44 241 SER A CA 1
ATOM 1834 C C . SER A 1 241 ? 0.368 -8.162 -11.769 1.00 96.44 241 SER A C 1
ATOM 1836 O O . SER A 1 241 ? 0.627 -8.824 -10.766 1.00 96.44 241 SER A O 1
ATOM 1838 N N . HIS A 1 242 ? -0.107 -6.916 -11.706 1.00 95.38 242 HIS A N 1
ATOM 1839 C CA . HIS A 1 242 ? -0.507 -6.236 -10.466 1.00 95.38 242 HIS A CA 1
ATOM 1840 C C . HIS A 1 242 ? -1.837 -6.797 -9.952 1.00 95.38 242 HIS A C 1
ATOM 1842 O O . HIS A 1 242 ? -2.888 -6.175 -10.084 1.00 95.38 242 HIS A O 1
ATOM 1848 N N . PHE A 1 243 ? -1.817 -8.056 -9.525 1.00 92.38 243 PHE A N 1
ATOM 1849 C CA . PHE A 1 243 ? -3.002 -8.736 -9.032 1.00 92.38 243 PHE A CA 1
ATOM 1850 C C . PHE A 1 243 ? -2.609 -9.869 -8.081 1.00 92.38 243 PHE A C 1
ATOM 1852 O O . PHE A 1 243 ? -1.726 -10.667 -8.421 1.00 92.38 243 PHE A O 1
ATOM 1859 N N . PRO A 1 244 ? -3.268 -9.991 -6.922 1.00 88.81 244 PRO A N 1
ATOM 1860 C CA . PRO A 1 244 ? -2.868 -10.962 -5.924 1.00 88.81 244 PRO A CA 1
ATOM 1861 C C . PRO A 1 244 ? -3.428 -12.361 -6.257 1.00 88.81 244 PRO A C 1
ATOM 1863 O O . PRO A 1 244 ? -4.623 -12.491 -6.550 1.00 88.81 244 PRO A O 1
ATOM 1866 N N . PRO A 1 245 ? -2.623 -13.441 -6.155 1.00 90.81 245 PRO A N 1
ATOM 1867 C CA . PRO A 1 245 ? -3.040 -14.794 -6.548 1.00 90.81 245 PRO A CA 1
ATOM 1868 C C . PRO A 1 245 ? -4.263 -15.357 -5.813 1.00 90.81 245 PRO A C 1
ATOM 1870 O O . PRO A 1 245 ? -4.936 -16.248 -6.323 1.00 90.81 245 PRO A O 1
ATOM 1873 N N . GLN A 1 246 ? -4.577 -14.860 -4.611 1.00 85.50 246 GLN A N 1
ATOM 1874 C CA . GLN A 1 246 ? -5.746 -15.312 -3.847 1.00 85.50 246 GLN A CA 1
ATOM 1875 C C . GLN A 1 246 ? -7.089 -14.746 -4.337 1.00 85.50 246 GLN A C 1
ATOM 1877 O O . GLN A 1 246 ? -8.134 -15.069 -3.752 1.00 85.50 246 GLN A O 1
ATOM 1882 N N . ASN A 1 247 ? -7.078 -13.831 -5.306 1.00 87.12 247 ASN A N 1
ATOM 1883 C CA . ASN A 1 247 ? -8.281 -13.234 -5.867 1.00 87.12 247 ASN A CA 1
ATOM 1884 C C . ASN A 1 247 ? -8.864 -14.149 -6.959 1.00 87.12 247 ASN A C 1
ATOM 1886 O O . ASN A 1 247 ? -8.135 -14.684 -7.787 1.00 87.12 247 ASN A O 1
ATOM 1890 N N . ALA A 1 248 ? -10.187 -14.333 -6.968 1.00 87.62 248 ALA A N 1
ATOM 1891 C CA . ALA A 1 248 ? -10.861 -15.239 -7.900 1.00 87.62 248 ALA A CA 1
ATOM 1892 C C . ALA A 1 248 ? -10.711 -14.829 -9.377 1.00 87.62 248 ALA A C 1
ATOM 1894 O O . ALA A 1 248 ? -10.809 -15.681 -10.254 1.00 87.62 248 ALA A O 1
ATOM 1895 N N . ALA A 1 249 ? -10.459 -13.546 -9.653 1.00 90.75 249 ALA A N 1
ATOM 1896 C CA . ALA A 1 249 ? -10.212 -13.043 -11.001 1.00 90.75 249 ALA A CA 1
ATOM 1897 C C . ALA A 1 249 ? -8.727 -13.109 -11.420 1.00 90.75 249 ALA A C 1
ATOM 1899 O O . ALA A 1 249 ? -8.385 -12.596 -12.485 1.00 90.75 249 ALA A O 1
ATOM 1900 N N . TYR A 1 250 ? -7.838 -13.695 -10.606 1.00 93.69 250 TYR A N 1
ATOM 1901 C CA . TYR A 1 250 ? -6.410 -13.785 -10.917 1.00 93.69 250 TYR A CA 1
ATOM 1902 C C . TYR A 1 250 ? -6.161 -14.581 -12.201 1.00 93.69 250 TYR A C 1
ATOM 1904 O O . TYR A 1 250 ? -6.690 -15.677 -12.396 1.00 93.69 250 TYR A O 1
ATOM 1912 N N . VAL A 1 251 ? -5.311 -14.034 -13.067 1.00 96.81 251 VAL A N 1
ATOM 1913 C CA . VAL A 1 251 ? -4.806 -14.707 -14.260 1.00 96.81 251 VAL A CA 1
ATOM 1914 C C . VAL A 1 251 ? -3.317 -14.951 -14.064 1.00 96.81 251 VAL A C 1
ATOM 1916 O O . VAL A 1 251 ? -2.539 -14.005 -13.962 1.00 96.81 251 VAL A O 1
ATOM 1919 N N . ASP A 1 252 ? -2.900 -16.218 -14.062 1.00 97.12 252 ASP A N 1
ATOM 1920 C CA . ASP A 1 252 ? -1.475 -16.536 -13.995 1.00 97.12 252 ASP A CA 1
ATOM 1921 C C . ASP A 1 252 ? -0.772 -16.140 -15.302 1.00 97.12 252 ASP A C 1
ATOM 1923 O O . ASP A 1 252 ? -0.965 -16.743 -16.360 1.00 97.12 252 ASP A O 1
ATOM 1927 N N . LEU A 1 253 ? 0.034 -15.085 -15.211 1.00 97.94 253 LEU A N 1
ATOM 1928 C CA . LEU A 1 253 ? 0.844 -14.537 -16.298 1.00 97.94 253 LEU A CA 1
ATOM 1929 C C . LEU A 1 253 ? 2.345 -14.643 -15.997 1.00 97.94 253 LEU A C 1
ATOM 1931 O O . LEU A 1 253 ? 3.156 -14.024 -16.684 1.00 97.94 253 LEU A O 1
ATOM 1935 N N . THR A 1 254 ? 2.738 -15.417 -14.980 1.00 96.94 254 THR A N 1
ATOM 1936 C CA . THR A 1 254 ? 4.149 -15.571 -14.580 1.00 96.94 254 THR A CA 1
ATOM 1937 C C . THR A 1 254 ? 5.013 -16.151 -15.703 1.00 96.94 254 THR A C 1
ATOM 1939 O O . THR A 1 254 ? 6.190 -15.812 -15.814 1.00 96.94 254 THR A O 1
ATOM 1942 N N . GLY A 1 255 ? 4.413 -16.953 -16.589 1.00 96.94 255 GLY A N 1
ATOM 1943 C CA . GLY A 1 255 ? 5.052 -17.511 -17.782 1.00 96.94 255 GLY A CA 1
ATOM 1944 C C . GLY A 1 255 ? 5.087 -16.594 -19.012 1.00 96.94 255 GLY A C 1
ATOM 1945 O O . GLY A 1 255 ? 5.619 -17.011 -20.036 1.00 96.94 255 GLY A O 1
ATOM 1946 N N . LEU A 1 256 ? 4.537 -15.371 -18.960 1.00 97.81 256 LEU A N 1
ATOM 1947 C CA . LEU A 1 256 ? 4.504 -14.471 -20.126 1.00 97.81 256 LEU A CA 1
ATOM 1948 C C . LEU A 1 256 ? 5.909 -14.009 -20.549 1.00 97.81 256 LEU A C 1
ATOM 1950 O O . LEU A 1 256 ? 6.190 -13.885 -21.739 1.00 97.81 256 LEU A O 1
ATOM 1954 N N . TYR A 1 257 ? 6.786 -13.784 -19.569 1.00 97.69 257 TYR A N 1
ATOM 1955 C CA . TYR A 1 257 ? 8.196 -13.458 -19.775 1.00 97.69 257 TYR A CA 1
ATOM 1956 C C . TYR A 1 257 ? 9.045 -14.414 -18.933 1.00 97.69 257 TYR A C 1
ATOM 1958 O O . TYR A 1 257 ? 9.371 -14.083 -17.787 1.00 97.69 257 TYR A O 1
ATOM 1966 N N . PRO A 1 258 ? 9.359 -15.618 -19.448 1.00 97.31 258 PRO A N 1
ATOM 1967 C CA . PRO A 1 258 ? 10.283 -16.519 -18.773 1.00 97.31 258 PRO A CA 1
ATOM 1968 C C . PRO A 1 258 ? 11.657 -15.859 -18.641 1.00 97.31 258 PRO A C 1
ATOM 1970 O O . PRO A 1 258 ? 12.034 -15.036 -19.482 1.00 97.31 258 PRO A O 1
ATOM 1973 N N . HIS A 1 259 ? 12.407 -16.242 -17.606 1.00 98.38 259 HIS A N 1
ATOM 1974 C CA . HIS A 1 259 ? 13.784 -15.792 -17.442 1.00 98.38 259 HIS A CA 1
ATOM 1975 C C . HIS A 1 259 ? 14.634 -16.288 -18.623 1.00 98.38 259 HIS A C 1
ATOM 1977 O O . HIS A 1 259 ? 14.902 -17.482 -18.746 1.00 98.38 259 HIS A O 1
ATOM 1983 N N . ASP A 1 260 ? 15.006 -15.371 -19.516 1.00 98.50 260 ASP A N 1
ATOM 1984 C CA . ASP A 1 260 ? 15.694 -15.661 -20.773 1.00 98.50 260 ASP A CA 1
ATOM 1985 C C . ASP A 1 260 ? 16.630 -14.502 -21.147 1.00 98.50 260 ASP A C 1
ATOM 1987 O O . ASP A 1 260 ? 16.253 -13.505 -21.774 1.00 98.50 260 ASP A O 1
ATOM 1991 N N . ILE A 1 261 ? 17.898 -14.657 -20.765 1.00 98.56 261 ILE A N 1
ATOM 1992 C CA . ILE A 1 261 ? 18.961 -13.678 -21.019 1.00 98.56 261 ILE A CA 1
ATOM 1993 C C . ILE A 1 261 ? 19.199 -13.468 -22.521 1.00 98.56 261 ILE A C 1
ATOM 1995 O O . ILE A 1 261 ? 19.516 -12.352 -22.942 1.00 98.56 261 ILE A O 1
ATOM 1999 N N . ALA A 1 262 ? 19.055 -14.511 -23.343 1.00 98.56 262 ALA A N 1
ATOM 2000 C CA . ALA A 1 262 ? 19.277 -14.408 -24.782 1.00 98.56 262 ALA A CA 1
ATOM 2001 C C . ALA A 1 262 ? 18.159 -13.593 -25.440 1.00 98.56 262 ALA A C 1
ATOM 2003 O O . ALA A 1 262 ? 18.440 -12.667 -26.208 1.00 98.56 262 ALA A O 1
ATOM 2004 N N . ARG A 1 263 ? 16.898 -13.866 -25.080 1.00 98.69 263 ARG A N 1
ATOM 2005 C CA . ARG A 1 263 ? 15.749 -13.096 -25.567 1.00 98.69 263 ARG A CA 1
A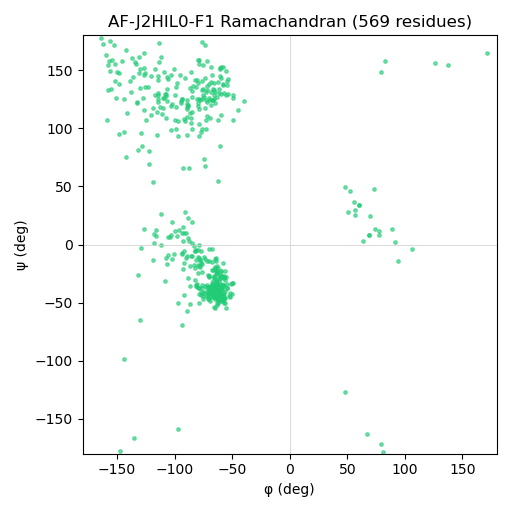TOM 2006 C C . ARG A 1 263 ? 15.794 -11.646 -25.101 1.00 98.69 263 ARG A C 1
ATOM 2008 O O . ARG A 1 263 ? 15.514 -10.754 -25.901 1.00 98.69 263 ARG A O 1
ATOM 2015 N N . ALA A 1 264 ? 16.196 -11.397 -23.854 1.00 98.75 264 ALA A N 1
ATOM 2016 C CA . ALA A 1 264 ? 16.386 -10.044 -23.340 1.00 98.75 264 ALA A CA 1
ATOM 2017 C C . ALA A 1 264 ? 17.424 -9.259 -24.163 1.00 98.75 264 ALA A C 1
ATOM 2019 O O . ALA A 1 264 ? 17.134 -8.157 -24.627 1.00 98.75 264 ALA A O 1
ATOM 2020 N N . LYS A 1 265 ? 18.603 -9.840 -24.429 1.00 98.75 265 LYS A N 1
ATOM 2021 C CA . LYS A 1 265 ? 19.638 -9.209 -25.272 1.00 98.75 265 LYS A CA 1
ATOM 2022 C C . LYS A 1 265 ? 19.161 -8.953 -26.700 1.00 98.75 265 LYS A C 1
ATOM 2024 O O . LYS A 1 265 ? 19.437 -7.886 -27.242 1.00 98.75 265 LYS A O 1
ATOM 2029 N N . ALA A 1 266 ? 18.427 -9.895 -27.293 1.00 98.69 266 ALA A N 1
ATOM 2030 C CA . ALA A 1 266 ? 17.854 -9.722 -28.626 1.00 98.69 266 ALA A CA 1
ATOM 2031 C C . ALA A 1 266 ? 16.884 -8.529 -28.671 1.00 98.69 266 ALA A C 1
ATOM 2033 O O . ALA A 1 266 ? 17.026 -7.663 -29.527 1.00 98.69 266 ALA A O 1
ATOM 2034 N N . LEU A 1 267 ? 15.972 -8.422 -27.699 1.00 98.81 267 LEU A N 1
ATOM 2035 C CA . LEU A 1 267 ? 15.039 -7.295 -27.594 1.00 98.81 267 LEU A CA 1
ATOM 2036 C C . LEU A 1 267 ? 15.753 -5.952 -27.376 1.00 98.81 267 LEU A C 1
ATOM 2038 O O . LEU A 1 267 ? 15.344 -4.949 -27.958 1.00 98.81 267 LEU A O 1
ATOM 2042 N N . LEU A 1 268 ? 16.828 -5.918 -26.579 1.00 98.88 268 LEU A N 1
ATOM 2043 C CA . LEU A 1 268 ? 17.647 -4.711 -26.415 1.00 98.88 268 LEU A CA 1
ATOM 2044 C C . LEU A 1 268 ? 18.334 -4.313 -27.725 1.00 98.88 268 LEU A C 1
ATOM 2046 O O . LEU A 1 268 ? 18.326 -3.136 -28.076 1.00 98.88 268 LEU A O 1
ATOM 2050 N N . ALA A 1 269 ? 18.878 -5.271 -28.479 1.00 98.56 269 ALA A N 1
ATOM 2051 C CA . ALA A 1 269 ? 19.475 -5.008 -29.786 1.00 98.56 269 ALA A CA 1
ATOM 2052 C C . ALA A 1 269 ? 18.435 -4.513 -30.808 1.00 98.56 269 ALA A C 1
ATOM 2054 O O . ALA A 1 269 ? 18.676 -3.510 -31.477 1.00 98.56 269 ALA A O 1
ATOM 2055 N N . GLU A 1 270 ? 17.259 -5.150 -30.876 1.00 98.44 270 GLU A N 1
ATOM 2056 C CA . GLU A 1 270 ? 16.120 -4.712 -31.701 1.00 98.44 270 GLU A CA 1
ATOM 2057 C C . GLU A 1 270 ? 15.671 -3.283 -31.345 1.00 98.44 270 GLU A C 1
ATOM 2059 O O . GLU A 1 270 ? 15.261 -2.515 -32.221 1.00 98.44 270 GLU A O 1
ATOM 2064 N N . ALA A 1 271 ? 15.760 -2.910 -30.066 1.00 98.31 271 ALA A N 1
ATOM 2065 C CA . ALA A 1 271 ? 15.456 -1.573 -29.565 1.00 98.31 271 ALA A CA 1
ATOM 2066 C C . ALA A 1 271 ? 16.576 -0.537 -29.792 1.00 98.31 271 ALA A C 1
ATOM 2068 O O . ALA A 1 271 ? 16.406 0.622 -29.428 1.00 98.31 271 ALA A O 1
ATOM 2069 N N . GLY A 1 272 ? 17.701 -0.922 -30.406 1.00 98.25 272 GLY A N 1
ATOM 2070 C CA . GLY A 1 272 ? 18.824 -0.022 -30.687 1.00 98.25 272 GLY A CA 1
ATOM 2071 C C . GLY A 1 272 ? 19.868 0.072 -29.569 1.00 98.25 272 GLY A C 1
ATOM 2072 O O . GLY A 1 272 ? 20.737 0.939 -29.618 1.00 98.25 272 GLY A O 1
ATOM 2073 N N . TYR A 1 273 ? 19.832 -0.835 -28.589 1.00 98.31 273 TYR A N 1
ATOM 2074 C CA . TYR A 1 273 ? 20.747 -0.887 -27.443 1.00 98.31 273 TYR A CA 1
ATOM 2075 C C . TYR A 1 273 ? 21.563 -2.195 -27.379 1.00 98.31 273 TYR A C 1
ATOM 2077 O O . TYR A 1 273 ? 21.577 -2.858 -26.340 1.00 98.31 273 TYR A O 1
ATOM 2085 N N . PRO A 1 274 ? 22.292 -2.595 -28.442 1.00 97.00 274 PRO A N 1
ATOM 2086 C CA . PRO A 1 274 ? 23.048 -3.855 -28.455 1.00 97.00 274 PRO A CA 1
ATOM 2087 C C . PRO A 1 274 ? 24.167 -3.911 -27.399 1.00 97.00 274 PRO A C 1
ATOM 2089 O O . PRO A 1 274 ? 24.562 -4.993 -26.977 1.00 97.00 274 PRO A O 1
ATOM 2092 N N . ASN A 1 275 ? 24.651 -2.748 -26.951 1.00 95.19 275 ASN A N 1
ATOM 2093 C CA . ASN A 1 275 ? 25.678 -2.610 -25.913 1.00 95.19 275 ASN A CA 1
ATOM 2094 C C . ASN A 1 275 ? 25.097 -2.206 -24.544 1.00 95.19 275 ASN A C 1
ATOM 2096 O O . ASN A 1 275 ? 25.853 -1.875 -23.629 1.00 95.19 275 ASN A O 1
ATOM 2100 N N . GLY A 1 276 ? 23.767 -2.203 -24.408 1.00 95.75 276 GLY A N 1
ATOM 2101 C CA . GLY A 1 276 ? 23.069 -1.750 -23.211 1.00 95.75 276 GLY A CA 1
ATOM 2102 C C . GLY A 1 276 ? 23.194 -0.246 -22.943 1.00 95.75 276 GLY A C 1
ATOM 2103 O O . GLY A 1 276 ? 23.505 0.547 -23.833 1.00 95.75 276 GLY A O 1
ATOM 2104 N N . PHE A 1 277 ? 22.885 0.150 -21.709 1.00 98.50 277 PHE A N 1
ATOM 2105 C CA . PHE A 1 277 ? 22.867 1.535 -21.223 1.00 98.50 277 PHE A CA 1
ATOM 2106 C C . PHE A 1 277 ? 22.868 1.549 -19.686 1.00 98.50 277 PHE A C 1
ATOM 2108 O O . PHE A 1 277 ? 22.839 0.493 -19.048 1.00 98.50 277 PHE A O 1
ATOM 2115 N N . SER A 1 278 ? 22.908 2.741 -19.088 1.00 98.50 278 SER A N 1
ATOM 2116 C CA . SER A 1 278 ? 22.859 2.917 -17.633 1.00 98.50 278 SER A CA 1
ATOM 2117 C C . SER A 1 278 ? 21.509 3.466 -17.174 1.00 98.50 278 SER A C 1
ATOM 2119 O O . SER A 1 278 ? 20.939 4.315 -17.852 1.00 98.50 278 SER A O 1
ATOM 2121 N N . LEU A 1 279 ? 21.041 3.018 -16.009 1.00 98.62 279 LEU A N 1
ATOM 2122 C CA . LEU A 1 279 ? 19.842 3.503 -15.318 1.00 98.62 279 LEU A CA 1
ATOM 2123 C C . LEU A 1 279 ? 20.152 3.809 -13.847 1.00 98.62 279 LEU A C 1
ATOM 2125 O O . LEU A 1 279 ? 21.109 3.276 -13.282 1.00 98.62 279 LEU A O 1
ATOM 2129 N N . THR A 1 280 ? 19.302 4.604 -13.205 1.00 98.50 280 THR A N 1
ATOM 2130 C CA . THR A 1 280 ? 19.295 4.823 -11.753 1.00 98.50 280 THR A CA 1
ATOM 2131 C C . THR A 1 280 ? 18.098 4.135 -11.099 1.00 98.50 280 THR A C 1
ATOM 2133 O O . THR A 1 280 ? 16.950 4.344 -11.493 1.00 98.50 280 THR A O 1
ATOM 2136 N N . MET A 1 281 ? 18.349 3.353 -10.050 1.00 98.81 281 MET A N 1
ATOM 2137 C CA . MET A 1 281 ? 17.311 2.726 -9.235 1.00 98.81 281 MET A CA 1
ATOM 2138 C C . MET A 1 281 ? 17.259 3.364 -7.848 1.00 98.81 281 MET A C 1
ATOM 2140 O O . MET A 1 281 ? 18.218 3.264 -7.087 1.00 98.81 281 MET A O 1
ATOM 2144 N N . LYS A 1 282 ? 16.133 3.994 -7.507 1.00 98.62 282 LYS A N 1
ATOM 2145 C CA . LYS A 1 282 ? 15.930 4.649 -6.206 1.00 98.62 282 LYS A CA 1
ATOM 2146 C C . LYS A 1 282 ? 15.140 3.741 -5.280 1.00 98.62 282 LYS A C 1
ATOM 2148 O O . LYS A 1 282 ? 14.004 3.403 -5.601 1.00 98.62 282 LYS A O 1
ATOM 2153 N N . LEU A 1 283 ? 15.712 3.333 -4.150 1.00 98.56 283 LEU A N 1
ATOM 2154 C CA . LEU A 1 283 ? 15.114 2.322 -3.270 1.00 98.56 283 LEU A CA 1
ATOM 2155 C C . LEU A 1 283 ? 14.725 2.912 -1.909 1.00 98.56 283 LEU A C 1
ATOM 2157 O O . LEU A 1 283 ? 15.558 3.569 -1.276 1.00 98.56 283 LEU A O 1
ATOM 2161 N N . PRO A 1 284 ? 13.487 2.683 -1.433 1.00 96.94 284 PRO A N 1
ATOM 2162 C CA . PRO A 1 284 ? 13.084 3.080 -0.090 1.00 96.94 284 PRO A CA 1
ATOM 2163 C C . PRO A 1 284 ? 13.717 2.166 0.984 1.00 96.94 284 PRO A C 1
ATOM 2165 O O . PRO A 1 284 ? 14.322 1.145 0.648 1.00 96.94 284 PRO A O 1
ATOM 2168 N N . PRO A 1 285 ? 13.584 2.486 2.287 1.00 92.00 285 PRO A N 1
ATOM 2169 C CA . PRO A 1 285 ? 14.169 1.697 3.374 1.00 92.00 285 PRO A CA 1
ATOM 2170 C C . PRO A 1 285 ? 13.782 0.213 3.501 1.00 92.00 285 PRO A C 1
ATOM 2172 O O . PRO A 1 285 ? 14.663 -0.553 3.894 1.00 92.00 285 PRO A O 1
ATOM 2175 N N . PRO A 1 286 ? 12.539 -0.235 3.217 1.00 90.31 286 PRO A N 1
ATOM 2176 C CA . PRO A 1 286 ? 12.139 -1.616 3.487 1.00 90.31 286 PRO A CA 1
ATOM 2177 C C . PRO A 1 286 ? 13.057 -2.672 2.857 1.00 90.31 286 PRO A C 1
ATOM 2179 O O . PRO A 1 286 ? 13.423 -2.584 1.684 1.00 90.31 286 PRO A O 1
ATOM 2182 N N . ASN A 1 287 ? 13.377 -3.721 3.623 1.00 88.75 287 ASN A N 1
ATOM 2183 C CA . ASN A 1 287 ? 14.324 -4.765 3.209 1.00 88.75 287 ASN A CA 1
ATOM 2184 C C . ASN A 1 287 ? 13.911 -5.477 1.918 1.00 88.75 287 ASN A C 1
ATOM 2186 O O . ASN A 1 287 ? 14.771 -5.775 1.090 1.00 88.75 287 ASN A O 1
ATOM 2190 N N . TYR A 1 288 ? 12.607 -5.701 1.716 1.00 92.50 288 TYR A N 1
ATOM 2191 C CA . TYR A 1 288 ? 12.102 -6.302 0.482 1.00 92.50 288 TYR A CA 1
ATOM 2192 C C . TYR A 1 288 ? 12.479 -5.468 -0.746 1.00 92.50 288 TYR A C 1
ATOM 2194 O O . TYR A 1 288 ? 12.757 -6.037 -1.795 1.00 92.50 288 TYR A O 1
ATOM 2202 N N . ALA A 1 289 ? 12.524 -4.136 -0.625 1.00 96.94 289 ALA A N 1
ATOM 2203 C CA . ALA A 1 289 ? 12.841 -3.241 -1.727 1.00 96.94 289 ALA A CA 1
ATOM 2204 C C . ALA A 1 289 ? 14.348 -3.200 -1.987 1.00 96.94 289 ALA A C 1
ATOM 2206 O O . ALA A 1 289 ? 14.774 -3.411 -3.121 1.00 96.94 289 ALA A O 1
ATOM 2207 N N . ARG A 1 290 ? 15.158 -2.989 -0.937 1.00 95.94 290 ARG A N 1
ATOM 2208 C CA . ARG A 1 290 ? 16.625 -2.900 -1.057 1.00 95.94 290 ARG A CA 1
ATOM 2209 C C . ARG A 1 290 ? 17.242 -4.209 -1.556 1.00 95.94 290 ARG A C 1
ATOM 2211 O O . ARG A 1 290 ? 17.914 -4.203 -2.583 1.00 95.94 290 ARG A O 1
ATOM 2218 N N . ARG A 1 291 ? 16.919 -5.340 -0.913 1.00 95.62 291 ARG A N 1
ATOM 2219 C CA . ARG A 1 291 ? 17.446 -6.663 -1.299 1.00 95.62 291 ARG A CA 1
ATOM 2220 C C . ARG A 1 291 ? 16.985 -7.070 -2.706 1.00 95.62 291 ARG A C 1
ATOM 2222 O O . ARG A 1 291 ? 17.796 -7.522 -3.508 1.00 95.62 291 ARG A O 1
ATOM 2229 N N . SER A 1 292 ? 15.705 -6.864 -3.048 1.00 98.38 292 SER A N 1
ATOM 2230 C CA . SER A 1 292 ? 15.210 -7.180 -4.403 1.00 98.38 292 SER A CA 1
ATOM 2231 C C . SER A 1 292 ? 15.840 -6.288 -5.470 1.00 98.38 292 SER A C 1
ATOM 2233 O O . SER A 1 292 ? 16.154 -6.773 -6.552 1.00 98.38 292 SER A O 1
ATOM 2235 N N . GLY A 1 293 ? 16.040 -4.998 -5.180 1.00 98.44 293 GLY A N 1
ATOM 2236 C CA . GLY A 1 293 ? 16.666 -4.055 -6.104 1.00 98.44 293 GLY A CA 1
ATOM 2237 C C . GLY A 1 293 ? 18.130 -4.384 -6.399 1.00 98.44 293 GLY A C 1
ATOM 2238 O O . GLY A 1 293 ? 18.543 -4.323 -7.554 1.00 98.44 293 GLY A O 1
ATOM 2239 N N . GLU A 1 294 ? 18.898 -4.809 -5.392 1.00 98.31 294 GLU A N 1
ATOM 2240 C CA . GLU A 1 294 ? 20.281 -5.285 -5.558 1.00 98.31 294 GLU A CA 1
ATOM 2241 C C . GLU A 1 294 ? 20.360 -6.527 -6.460 1.00 98.31 294 GLU A C 1
ATOM 2243 O O . GLU A 1 294 ? 21.162 -6.573 -7.398 1.00 98.31 294 GLU A O 1
ATOM 2248 N N . ILE A 1 295 ? 19.479 -7.509 -6.235 1.00 98.69 295 ILE A N 1
ATOM 2249 C CA . ILE A 1 295 ? 19.401 -8.721 -7.064 1.00 98.69 295 ILE A CA 1
ATOM 2250 C C . ILE A 1 295 ? 18.960 -8.366 -8.493 1.00 98.69 295 ILE A C 1
ATOM 2252 O O . ILE A 1 295 ? 19.581 -8.814 -9.457 1.00 98.69 295 ILE A O 1
ATOM 2256 N N . ALA A 1 296 ? 17.942 -7.515 -8.649 1.00 98.75 296 ALA A N 1
ATOM 2257 C CA . ALA A 1 296 ? 17.467 -7.062 -9.955 1.00 98.75 296 ALA A CA 1
ATOM 2258 C C . ALA A 1 296 ? 18.550 -6.288 -10.725 1.00 98.75 296 ALA A C 1
ATOM 2260 O O . ALA A 1 296 ? 18.729 -6.509 -11.920 1.00 98.75 296 ALA A O 1
ATOM 2261 N N . ALA A 1 297 ? 19.322 -5.425 -10.058 1.00 98.75 297 ALA A N 1
ATOM 2262 C CA . ALA A 1 297 ? 20.455 -4.725 -10.663 1.00 98.75 297 ALA A CA 1
ATOM 2263 C C . ALA A 1 297 ? 21.523 -5.703 -11.184 1.00 98.75 297 ALA A C 1
ATOM 2265 O O . ALA A 1 297 ? 22.041 -5.518 -12.288 1.00 98.75 297 ALA A O 1
ATOM 2266 N N . SER A 1 298 ? 21.817 -6.768 -10.430 1.00 98.56 298 SER A N 1
ATOM 2267 C CA . SER A 1 298 ? 22.730 -7.833 -10.864 1.00 98.56 298 SER A CA 1
ATOM 2268 C C . SER A 1 298 ? 22.198 -8.592 -12.088 1.00 98.56 298 SER A C 1
ATOM 2270 O O . SER A 1 298 ? 22.927 -8.783 -13.064 1.00 98.56 298 SER A O 1
ATOM 2272 N N . GLN A 1 299 ? 20.913 -8.956 -12.085 1.00 98.69 299 GLN A N 1
ATOM 2273 C CA . GLN A 1 299 ? 20.260 -9.637 -13.209 1.00 98.69 299 GLN A CA 1
ATOM 2274 C C . GLN A 1 299 ? 20.227 -8.766 -14.477 1.00 98.69 299 GLN A C 1
ATOM 2276 O O . GLN A 1 299 ? 20.509 -9.244 -15.576 1.00 98.69 299 GLN A O 1
ATOM 2281 N N . LEU A 1 300 ? 19.968 -7.463 -14.335 1.00 98.81 300 LEU A N 1
ATOM 2282 C CA . LEU A 1 300 ? 19.989 -6.501 -15.440 1.00 98.81 300 LEU A CA 1
ATOM 2283 C C . LEU A 1 300 ? 21.394 -6.297 -16.027 1.00 98.81 300 LEU A C 1
ATOM 2285 O O . LEU A 1 300 ? 21.546 -6.158 -17.245 1.00 98.81 300 LEU A O 1
ATOM 2289 N N . ALA A 1 301 ? 22.439 -6.370 -15.200 1.00 98.62 301 ALA A N 1
ATOM 2290 C CA . ALA A 1 301 ? 23.815 -6.296 -15.684 1.00 98.62 301 ALA A CA 1
ATOM 2291 C C . ALA A 1 301 ? 24.159 -7.452 -16.645 1.00 98.62 301 ALA A C 1
ATOM 2293 O O . ALA A 1 301 ? 24.913 -7.246 -17.598 1.00 98.62 301 ALA A O 1
ATOM 2294 N N . ALA A 1 302 ? 23.558 -8.638 -16.470 1.00 98.00 302 ALA A N 1
ATOM 2295 C CA . ALA A 1 302 ? 23.778 -9.798 -17.344 1.00 98.00 302 ALA A CA 1
ATOM 2296 C C . ALA A 1 302 ? 23.304 -9.576 -18.796 1.00 98.00 302 ALA A C 1
ATOM 2298 O O . ALA A 1 302 ? 23.792 -10.240 -19.720 1.00 98.00 302 ALA A O 1
ATOM 2299 N N . VAL A 1 303 ? 22.392 -8.621 -19.013 1.00 98.31 303 VAL A N 1
ATOM 2300 C CA . VAL A 1 303 ? 21.889 -8.210 -20.336 1.00 98.31 303 VAL A CA 1
ATOM 2301 C C . VAL A 1 303 ? 22.482 -6.880 -20.816 1.00 98.31 303 VAL A C 1
ATOM 2303 O O . VAL A 1 303 ? 22.092 -6.381 -21.864 1.00 98.31 303 VAL A O 1
ATOM 2306 N N . GLY A 1 304 ? 23.458 -6.324 -20.089 1.00 97.69 304 GLY A N 1
ATOM 2307 C CA . GLY A 1 304 ? 24.154 -5.084 -20.447 1.00 97.69 304 GLY A CA 1
ATOM 2308 C C . GLY A 1 304 ? 23.537 -3.807 -19.868 1.00 97.69 304 GLY A C 1
ATOM 2309 O O . GLY A 1 304 ? 24.052 -2.721 -20.127 1.00 97.69 304 GLY A O 1
ATOM 2310 N N . VAL A 1 305 ? 22.475 -3.903 -19.061 1.00 98.75 305 VAL A N 1
ATOM 2311 C CA . VAL A 1 305 ? 21.851 -2.742 -18.408 1.00 98.75 305 VAL A CA 1
ATOM 2312 C C . VAL A 1 305 ? 22.519 -2.502 -17.055 1.00 98.75 305 VAL A C 1
ATOM 2314 O O . VAL A 1 305 ? 22.358 -3.277 -16.116 1.00 98.75 305 VAL A O 1
ATOM 2317 N N . LYS A 1 306 ? 23.291 -1.419 -16.939 1.00 98.62 306 LYS A N 1
ATOM 2318 C CA . LYS A 1 306 ? 24.009 -1.065 -15.707 1.00 98.62 306 LYS A CA 1
ATOM 2319 C C . LYS A 1 306 ? 23.118 -0.221 -14.805 1.00 98.62 306 LYS A C 1
ATOM 2321 O O . LYS A 1 306 ? 22.722 0.875 -15.184 1.00 98.62 306 LYS A O 1
ATOM 2326 N N . VAL A 1 307 ? 22.838 -0.690 -13.596 1.00 98.75 307 VAL A N 1
ATOM 2327 C CA . VAL A 1 307 ? 21.981 0.035 -12.651 1.00 98.75 307 VAL A CA 1
ATOM 2328 C C . VAL A 1 307 ? 22.813 0.642 -11.525 1.00 98.75 307 VAL A C 1
ATOM 2330 O O . VAL A 1 307 ? 23.503 -0.074 -10.803 1.00 98.75 307 VAL A O 1
ATOM 2333 N N . LYS A 1 308 ? 22.718 1.962 -11.343 1.00 98.69 308 LYS A N 1
ATOM 2334 C CA . LYS A 1 308 ? 23.228 2.672 -10.165 1.00 98.69 308 LYS A CA 1
ATOM 2335 C C . LYS A 1 308 ? 22.132 2.720 -9.100 1.00 98.69 308 LYS A C 1
ATOM 2337 O O . LYS A 1 308 ? 21.081 3.306 -9.339 1.00 98.69 308 LYS A O 1
ATOM 2342 N N . ILE A 1 309 ? 22.377 2.128 -7.935 1.00 98.75 309 ILE A N 1
ATOM 2343 C CA . ILE A 1 309 ? 21.420 2.139 -6.820 1.00 98.75 309 ILE A CA 1
ATOM 2344 C C . ILE A 1 309 ? 21.613 3.396 -5.966 1.00 98.75 309 ILE A C 1
ATOM 2346 O O . ILE A 1 309 ? 22.736 3.754 -5.610 1.00 98.75 309 ILE A O 1
ATOM 2350 N N . GLU A 1 310 ? 20.504 4.039 -5.616 1.00 98.38 310 GLU A N 1
ATOM 2351 C CA . GLU A 1 310 ? 20.422 5.167 -4.691 1.00 98.38 310 GLU A CA 1
ATOM 2352 C C . GLU A 1 310 ? 19.416 4.829 -3.583 1.00 98.38 310 GLU A C 1
ATOM 2354 O O . GLU A 1 310 ? 18.205 4.789 -3.805 1.00 98.38 310 GLU A O 1
ATOM 2359 N N . ASN A 1 311 ? 19.917 4.561 -2.376 1.00 97.38 311 ASN A N 1
ATOM 2360 C CA . ASN A 1 311 ? 19.068 4.305 -1.215 1.00 97.38 311 ASN A CA 1
ATOM 2361 C C . ASN A 1 311 ? 18.569 5.631 -0.636 1.00 97.38 311 ASN A C 1
ATOM 2363 O O . ASN A 1 311 ? 19.367 6.508 -0.309 1.00 97.38 311 ASN A O 1
ATOM 2367 N N . LEU A 1 312 ? 17.251 5.753 -0.499 1.00 95.00 312 LEU A N 1
ATOM 2368 C CA . LEU A 1 312 ? 16.573 6.929 0.034 1.00 95.00 312 LEU A CA 1
ATOM 2369 C C . LEU A 1 312 ? 15.888 6.602 1.360 1.00 95.00 312 LEU A C 1
ATOM 2371 O O . LEU A 1 312 ? 15.523 5.452 1.620 1.00 95.00 312 LEU A O 1
ATOM 2375 N N . GLU A 1 313 ? 15.661 7.637 2.165 1.00 89.62 313 GLU A N 1
ATOM 2376 C CA . GLU A 1 313 ? 14.695 7.585 3.264 1.00 89.62 313 GLU A CA 1
ATOM 2377 C C . GLU A 1 313 ? 13.263 7.760 2.741 1.00 89.62 313 GLU A C 1
ATOM 2379 O O . GLU A 1 313 ? 13.050 8.347 1.680 1.00 89.62 313 GLU A O 1
ATOM 2384 N N . TRP A 1 314 ? 12.253 7.264 3.469 1.00 87.19 314 TRP A N 1
ATOM 2385 C CA . TRP A 1 314 ? 10.878 7.166 2.942 1.00 87.19 314 TRP A CA 1
ATOM 2386 C C . TRP A 1 314 ? 10.304 8.511 2.466 1.00 87.19 314 TRP A C 1
ATOM 2388 O O . TRP A 1 314 ? 9.732 8.595 1.382 1.00 87.19 314 TRP A O 1
ATOM 2398 N N . ALA A 1 315 ? 10.523 9.589 3.226 1.00 83.06 315 ALA A N 1
ATOM 2399 C CA . ALA A 1 315 ? 10.085 10.931 2.833 1.00 83.06 315 ALA A CA 1
ATOM 2400 C C . ALA A 1 315 ? 10.770 11.420 1.542 1.00 83.06 315 ALA A C 1
ATOM 2402 O O . ALA A 1 315 ? 10.129 12.026 0.686 1.00 83.06 315 ALA A O 1
ATOM 2403 N N . GLN A 1 316 ? 12.058 11.109 1.367 1.00 84.12 316 GLN A N 1
ATOM 2404 C CA . GLN A 1 316 ? 12.805 11.442 0.151 1.00 84.12 316 GLN A CA 1
ATOM 2405 C C . GLN A 1 316 ? 12.333 10.612 -1.041 1.00 84.12 316 GLN A C 1
ATOM 2407 O O . GLN A 1 316 ? 12.287 11.120 -2.159 1.00 84.12 316 GLN A O 1
ATOM 2412 N N . TRP A 1 317 ? 11.976 9.347 -0.813 1.00 96.38 317 TRP A N 1
ATOM 2413 C CA . TRP A 1 317 ? 11.399 8.493 -1.843 1.00 96.38 317 TRP A CA 1
ATOM 2414 C C . TRP A 1 317 ? 10.052 9.046 -2.318 1.00 96.38 317 TRP A C 1
ATOM 2416 O O . TRP A 1 317 ? 9.859 9.207 -3.521 1.00 96.38 317 TRP A O 1
ATOM 2426 N N . LEU A 1 318 ? 9.158 9.427 -1.397 1.00 90.81 318 LEU A N 1
ATOM 2427 C CA . LEU A 1 318 ? 7.874 10.042 -1.750 1.00 90.81 318 LEU A CA 1
ATOM 2428 C C . LEU A 1 318 ? 8.063 11.330 -2.560 1.00 90.81 318 LEU A C 1
ATOM 2430 O O . LEU A 1 318 ? 7.418 11.506 -3.587 1.00 90.81 318 LEU A O 1
ATOM 2434 N N . ASP A 1 319 ? 8.979 12.208 -2.154 1.00 87.06 319 ASP A N 1
ATOM 2435 C CA . ASP A 1 319 ? 9.261 13.443 -2.890 1.00 87.06 319 ASP A CA 1
ATOM 2436 C C . ASP A 1 319 ? 9.852 13.170 -4.283 1.00 87.06 319 ASP A C 1
ATOM 2438 O O . ASP A 1 319 ? 9.322 13.630 -5.293 1.00 87.06 319 ASP A O 1
ATOM 2442 N N . GLN A 1 320 ? 10.943 12.408 -4.364 1.00 92.75 320 GLN A N 1
ATOM 2443 C CA . GLN A 1 320 ? 11.689 12.266 -5.613 1.00 92.75 320 GLN A CA 1
ATOM 2444 C C . GLN A 1 320 ? 11.041 11.292 -6.593 1.00 92.75 320 GLN A C 1
ATOM 2446 O O . GLN A 1 320 ? 11.023 11.561 -7.791 1.00 92.75 320 GLN A O 1
ATOM 2451 N N . VAL A 1 321 ? 10.551 10.153 -6.106 1.00 96.00 321 VAL A N 1
ATOM 2452 C CA . VAL A 1 321 ? 10.019 9.073 -6.943 1.00 96.00 321 VAL A CA 1
ATOM 2453 C C . VAL A 1 321 ? 8.535 9.293 -7.189 1.00 96.00 321 VAL A C 1
ATOM 2455 O O . VAL A 1 321 ? 8.131 9.416 -8.343 1.00 96.00 321 VAL A O 1
ATOM 2458 N N . PHE A 1 322 ? 7.737 9.388 -6.123 1.00 91.25 322 PHE A N 1
ATOM 2459 C CA . PHE A 1 322 ? 6.282 9.472 -6.248 1.00 91.25 322 PHE A CA 1
ATOM 2460 C C . PHE A 1 322 ? 5.805 10.857 -6.704 1.00 91.25 322 PHE A C 1
ATOM 2462 O O . PHE A 1 322 ? 4.933 10.932 -7.556 1.00 91.25 322 PHE A O 1
ATOM 2469 N N . GLY A 1 323 ? 6.381 11.943 -6.177 1.00 90.56 323 GLY A N 1
ATOM 2470 C CA . GLY A 1 323 ? 5.961 13.313 -6.490 1.00 90.56 323 GLY A CA 1
ATOM 2471 C C . GLY A 1 323 ? 6.630 13.912 -7.729 1.00 90.56 323 GLY A C 1
ATOM 2472 O O . GLY A 1 323 ? 5.957 14.433 -8.611 1.00 90.56 323 GLY A O 1
ATOM 2473 N N . ARG A 1 324 ? 7.967 13.867 -7.808 1.00 93.00 324 ARG A N 1
ATOM 2474 C CA . ARG A 1 324 ? 8.739 14.478 -8.913 1.00 93.00 324 ARG A CA 1
ATOM 2475 C C . ARG A 1 324 ? 8.975 13.552 -10.099 1.00 93.00 324 ARG A C 1
ATOM 2477 O O . ARG A 1 324 ? 9.511 13.999 -11.111 1.00 93.00 324 ARG A O 1
ATOM 2484 N N . HIS A 1 325 ? 8.656 12.266 -9.964 1.00 95.81 325 HIS A N 1
ATOM 2485 C CA . HIS A 1 325 ? 8.889 11.247 -10.993 1.00 95.81 325 HIS A CA 1
ATOM 2486 C C . HIS A 1 325 ? 10.363 11.148 -11.442 1.00 95.81 325 HIS A C 1
ATOM 2488 O O . HIS A 1 325 ? 10.665 10.717 -12.555 1.00 95.81 325 HIS A O 1
ATOM 2494 N N . ALA A 1 326 ? 11.300 11.543 -10.576 1.00 95.94 326 ALA A N 1
ATOM 2495 C CA . ALA A 1 326 ? 12.728 11.635 -10.852 1.00 95.94 326 ALA A CA 1
ATOM 2496 C C . ALA A 1 326 ? 13.435 10.300 -10.573 1.00 95.94 326 ALA A C 1
ATOM 2498 O O . ALA A 1 326 ? 14.240 10.192 -9.645 1.00 95.94 326 ALA A O 1
ATOM 2499 N N . PHE A 1 327 ? 13.115 9.273 -11.357 1.00 98.00 327 PHE A N 1
ATOM 2500 C CA . PHE A 1 327 ? 13.688 7.928 -11.262 1.00 98.00 327 PHE A CA 1
ATOM 2501 C C . PHE A 1 327 ? 13.604 7.207 -12.612 1.00 98.00 327 PHE A C 1
ATOM 2503 O O . PHE A 1 327 ? 12.741 7.539 -13.427 1.00 98.00 327 PHE A O 1
ATOM 2510 N N . ASP A 1 328 ? 14.446 6.190 -12.811 1.00 98.75 328 ASP A N 1
ATOM 2511 C CA . ASP A 1 328 ? 14.264 5.225 -13.901 1.00 98.75 328 ASP A CA 1
ATOM 2512 C C . ASP A 1 328 ? 13.556 3.971 -13.380 1.00 98.75 328 ASP A C 1
ATOM 2514 O O . ASP A 1 328 ? 12.548 3.535 -13.936 1.00 98.75 328 ASP A O 1
ATOM 2518 N N . LEU A 1 329 ? 14.070 3.422 -12.273 1.00 98.88 329 LEU A N 1
ATOM 2519 C CA . LEU A 1 329 ? 13.566 2.217 -11.621 1.00 98.88 329 LEU A CA 1
ATOM 2520 C C . LEU A 1 329 ? 13.368 2.430 -10.113 1.00 98.88 329 LEU A C 1
ATOM 2522 O O . LEU A 1 329 ? 14.093 3.191 -9.470 1.00 98.88 329 LEU A O 1
ATOM 2526 N N . THR A 1 330 ? 12.417 1.717 -9.522 1.00 98.81 330 THR A N 1
ATOM 2527 C CA . THR A 1 330 ? 12.281 1.587 -8.065 1.00 98.81 330 THR A CA 1
ATOM 2528 C C . THR A 1 330 ? 11.616 0.260 -7.720 1.00 98.81 330 THR A C 1
ATOM 2530 O O . THR A 1 330 ? 10.879 -0.278 -8.541 1.00 98.81 330 THR A O 1
ATOM 2533 N N . VAL A 1 331 ? 11.848 -0.270 -6.520 1.00 98.69 331 VAL A N 1
ATOM 2534 C CA . VAL A 1 331 ? 11.093 -1.415 -6.001 1.00 98.69 331 VAL A CA 1
ATOM 2535 C C . VAL A 1 331 ? 10.213 -0.936 -4.858 1.00 98.69 331 VAL A C 1
ATOM 2537 O O . VAL A 1 331 ? 10.709 -0.326 -3.912 1.00 98.69 331 VAL A O 1
ATOM 2540 N N . VAL A 1 332 ? 8.914 -1.209 -4.943 1.00 97.44 332 VAL A N 1
ATOM 2541 C CA . VAL A 1 332 ? 7.939 -0.840 -3.912 1.00 97.44 332 VAL A CA 1
ATOM 2542 C C . VAL A 1 332 ? 6.791 -1.844 -3.901 1.00 97.44 332 VAL A C 1
ATOM 2544 O O . VAL A 1 332 ? 6.470 -2.427 -4.937 1.00 97.44 332 VAL A O 1
ATOM 2547 N N . SER A 1 333 ? 6.203 -2.068 -2.727 1.00 94.81 333 SER A N 1
ATOM 2548 C CA . SER A 1 333 ? 4.919 -2.755 -2.609 1.00 94.81 333 SER A CA 1
ATOM 2549 C C . SER A 1 333 ? 3.802 -1.726 -2.699 1.00 94.81 333 SER A C 1
ATOM 2551 O O . SER A 1 333 ? 3.779 -0.796 -1.892 1.00 94.81 333 SER A O 1
ATOM 2553 N N . HIS A 1 334 ? 2.876 -1.915 -3.632 1.00 92.75 334 HIS A N 1
ATOM 2554 C CA . HIS A 1 334 ? 1.515 -1.384 -3.482 1.00 92.75 334 HIS A CA 1
ATOM 2555 C C . HIS A 1 334 ? 0.757 -2.343 -2.578 1.00 92.75 334 HIS A C 1
ATOM 2557 O O . HIS A 1 334 ? 1.089 -3.524 -2.596 1.00 92.75 334 HIS A O 1
ATOM 2563 N N . ALA A 1 335 ? -0.103 -1.857 -1.689 1.00 85.88 335 ALA A N 1
ATOM 2564 C CA . ALA A 1 335 ? -0.696 -2.700 -0.641 1.00 85.88 335 ALA A CA 1
ATOM 2565 C C . ALA A 1 335 ? -2.225 -2.585 -0.564 1.00 85.88 335 ALA A C 1
ATOM 2567 O O . ALA A 1 335 ? -2.878 -3.254 0.244 1.00 85.88 335 ALA A O 1
ATOM 2568 N N . GLU A 1 336 ? -2.787 -1.706 -1.387 1.00 85.31 336 GLU A N 1
ATOM 2569 C CA . GLU A 1 336 ? -4.200 -1.449 -1.539 1.00 85.31 336 GLU A CA 1
ATOM 2570 C C . GLU A 1 336 ? -4.855 -2.545 -2.398 1.00 85.31 336 GLU A C 1
ATOM 2572 O O . GLU A 1 336 ? -4.467 -2.756 -3.543 1.00 85.31 336 GLU A O 1
ATOM 2577 N N . PRO A 1 337 ? -5.901 -3.227 -1.902 1.00 81.50 337 PRO A N 1
ATOM 2578 C CA . PRO A 1 337 ? -6.598 -4.235 -2.693 1.00 81.50 337 PRO A CA 1
ATOM 2579 C C . PRO A 1 337 ? -7.309 -3.593 -3.892 1.00 81.50 337 PRO A C 1
ATOM 2581 O O . PRO A 1 337 ? -8.006 -2.601 -3.712 1.00 81.50 337 PRO A O 1
ATOM 2584 N N . MET A 1 338 ? -7.278 -4.211 -5.078 1.00 83.19 338 MET A N 1
ATOM 2585 C CA . MET A 1 338 ? -8.031 -3.744 -6.266 1.00 83.19 338 MET A CA 1
ATOM 2586 C C . MET A 1 338 ? -7.656 -2.319 -6.734 1.00 83.19 338 MET A C 1
ATOM 2588 O O . MET A 1 338 ? -8.497 -1.584 -7.254 1.00 83.19 338 MET A O 1
ATOM 2592 N N . ASP A 1 339 ? -6.390 -1.941 -6.587 1.00 86.19 339 ASP A N 1
ATOM 2593 C CA . ASP A 1 339 ? -5.812 -0.635 -6.931 1.00 86.19 339 ASP A CA 1
ATOM 2594 C C . ASP A 1 339 ? -5.387 -0.496 -8.409 1.00 86.19 339 ASP A C 1
ATOM 2596 O O . ASP A 1 339 ? -4.626 0.397 -8.770 1.00 86.19 339 ASP A O 1
ATOM 2600 N N . TYR A 1 340 ? -5.906 -1.331 -9.315 1.00 88.00 340 TYR A N 1
ATOM 2601 C CA . TYR A 1 340 ? -5.571 -1.304 -10.750 1.00 88.00 340 TYR A CA 1
ATOM 2602 C C . TYR A 1 340 ? -5.862 0.042 -11.438 1.00 88.00 340 TYR A C 1
ATOM 2604 O O . TYR A 1 340 ? -5.350 0.303 -12.529 1.00 88.00 340 TYR A O 1
ATOM 2612 N N . ASP A 1 341 ? -6.662 0.916 -10.821 1.00 88.31 341 ASP A N 1
ATOM 2613 C CA . ASP A 1 341 ? -6.942 2.248 -11.347 1.00 88.31 341 ASP A CA 1
ATOM 2614 C C . ASP A 1 341 ? -5.694 3.144 -11.376 1.00 88.31 341 ASP A C 1
ATOM 2616 O O . ASP A 1 341 ? -5.650 4.079 -12.175 1.00 88.31 341 ASP A O 1
ATOM 2620 N N . ILE A 1 342 ? -4.644 2.833 -10.601 1.00 92.62 342 ILE A N 1
ATOM 2621 C CA . ILE A 1 342 ? -3.367 3.561 -10.645 1.00 92.62 342 ILE A CA 1
ATOM 2622 C C . ILE A 1 342 ? -2.732 3.572 -12.044 1.00 92.62 342 ILE A C 1
ATOM 2624 O O . ILE A 1 342 ? -2.033 4.520 -12.394 1.00 92.62 342 ILE A O 1
ATOM 2628 N N . TYR A 1 343 ? -3.015 2.556 -12.867 1.00 95.75 343 TYR A N 1
ATOM 2629 C CA . TYR A 1 343 ? -2.540 2.450 -14.249 1.00 95.75 343 TYR A CA 1
ATOM 2630 C C . TYR A 1 343 ? -3.324 3.340 -15.234 1.00 95.75 343 TYR A C 1
ATOM 2632 O O . TYR A 1 343 ? -2.865 3.547 -16.353 1.00 95.75 343 TYR A O 1
ATOM 2640 N N . ASP A 1 344 ? -4.480 3.881 -14.835 1.00 94.75 344 ASP A N 1
ATOM 2641 C CA . ASP A 1 344 ? -5.299 4.805 -15.640 1.00 94.75 344 ASP A CA 1
ATOM 2642 C C . ASP A 1 344 ? -5.203 6.262 -15.156 1.00 94.75 344 ASP A C 1
ATOM 2644 O O . ASP A 1 344 ? -5.667 7.193 -15.816 1.00 94.75 344 ASP A O 1
ATOM 2648 N N . ARG A 1 345 ? -4.571 6.499 -13.999 1.00 90.94 345 ARG A N 1
ATOM 2649 C CA . ARG A 1 345 ? -4.371 7.847 -13.456 1.00 90.94 345 ARG A CA 1
ATOM 2650 C C . ARG A 1 345 ? -3.378 8.623 -14.341 1.00 90.94 345 ARG A C 1
ATOM 2652 O O . ARG A 1 345 ? -2.216 8.223 -14.436 1.00 90.94 345 ARG A O 1
ATOM 2659 N N . PRO A 1 346 ? -3.766 9.774 -14.934 1.00 86.00 346 PRO A N 1
ATOM 2660 C CA . PRO A 1 346 ? -2.933 10.467 -15.921 1.00 86.00 346 PRO A CA 1
ATOM 2661 C C . PRO A 1 346 ? -1.534 10.860 -15.429 1.00 86.00 346 PRO A C 1
ATOM 2663 O O . PRO A 1 346 ? -0.586 10.855 -16.218 1.00 86.00 346 PRO A O 1
ATOM 2666 N N . ASP A 1 347 ? -1.395 11.216 -14.153 1.00 87.69 347 ASP A N 1
ATOM 2667 C CA . ASP A 1 347 ? -0.142 11.705 -13.565 1.00 87.69 347 ASP A CA 1
ATOM 2668 C C . ASP A 1 347 ? 0.464 10.731 -12.547 1.00 87.69 347 ASP A C 1
ATOM 2670 O O . ASP A 1 347 ? 1.163 11.129 -11.624 1.00 87.69 347 ASP A O 1
ATOM 2674 N N . TYR A 1 348 ? 0.184 9.431 -12.680 1.00 95.06 348 TYR A N 1
ATOM 2675 C CA . TYR A 1 348 ? 0.778 8.453 -11.774 1.00 95.06 348 TYR A CA 1
ATOM 2676 C C . TYR A 1 348 ? 2.292 8.312 -11.990 1.00 95.06 348 TYR A C 1
ATOM 2678 O O . TYR A 1 348 ? 2.815 8.526 -13.095 1.00 95.06 348 TYR A O 1
ATOM 2686 N N . TYR A 1 349 ? 3.010 7.926 -10.933 1.00 95.31 349 TYR A N 1
ATOM 2687 C CA . TYR A 1 349 ? 4.458 8.124 -10.867 1.00 95.31 349 TYR A CA 1
ATOM 2688 C C . TYR A 1 349 ? 5.263 7.310 -11.887 1.00 95.31 349 TYR A C 1
ATOM 2690 O O . TYR A 1 349 ? 6.306 7.776 -12.341 1.00 95.31 349 TYR A O 1
ATOM 2698 N N . PHE A 1 350 ? 4.772 6.149 -12.333 1.00 96.81 350 PHE A N 1
ATOM 2699 C CA . PHE A 1 350 ? 5.406 5.378 -13.412 1.00 96.81 350 PHE A CA 1
ATOM 2700 C C . PHE A 1 350 ? 4.997 5.819 -14.827 1.00 96.81 350 PHE A C 1
ATOM 2702 O O . PHE A 1 350 ? 5.632 5.409 -15.793 1.00 96.81 350 PHE A O 1
ATOM 2709 N N . GLY A 1 351 ? 3.990 6.684 -14.982 1.00 95.88 351 GLY A N 1
ATOM 2710 C CA . GLY A 1 351 ? 3.704 7.386 -16.239 1.00 95.88 351 GLY A CA 1
ATOM 2711 C C . GLY A 1 351 ? 3.162 6.565 -17.400 1.00 95.88 351 GLY A C 1
ATOM 2712 O O . GLY A 1 351 ? 3.341 6.965 -18.549 1.00 95.88 351 GLY A O 1
ATOM 2713 N N . TYR A 1 352 ? 2.520 5.435 -17.123 1.00 97.00 352 TYR A N 1
ATOM 2714 C CA . TYR A 1 352 ? 1.850 4.641 -18.147 1.00 97.00 352 TYR A CA 1
ATOM 2715 C C . TYR A 1 352 ? 0.574 5.340 -18.622 1.00 97.00 352 TYR A C 1
ATOM 2717 O O . TYR A 1 352 ? -0.191 5.869 -17.819 1.00 97.00 352 TYR A O 1
ATOM 2725 N N . ARG A 1 353 ? 0.354 5.352 -19.939 1.00 94.62 353 ARG A N 1
ATOM 2726 C CA . ARG A 1 353 ? -0.863 5.871 -20.568 1.00 94.62 353 AR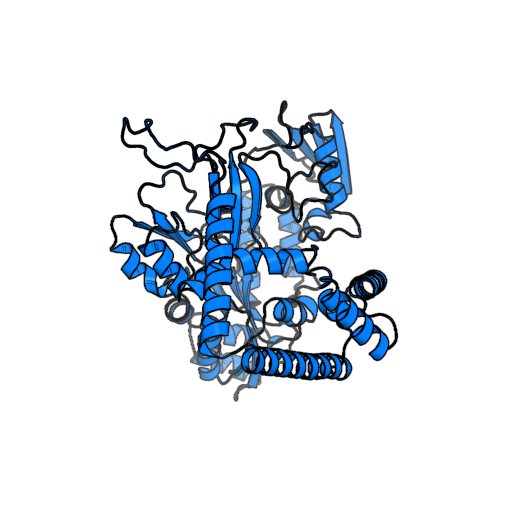G A CA 1
ATOM 2727 C C . ARG A 1 353 ? -1.207 5.014 -21.774 1.00 94.62 353 ARG A C 1
ATOM 2729 O O . ARG A 1 353 ? -0.380 4.851 -22.670 1.00 94.62 353 ARG A O 1
ATOM 2736 N N . ASN A 1 354 ? -2.427 4.490 -21.811 1.00 96.06 354 ASN A N 1
ATOM 2737 C CA . ASN A 1 354 ? -2.893 3.664 -22.915 1.00 96.06 354 ASN A CA 1
ATOM 2738 C C . ASN A 1 354 ? -4.414 3.785 -23.082 1.00 96.06 354 ASN A C 1
ATOM 2740 O O . ASN A 1 354 ? -5.159 3.566 -22.131 1.00 96.06 354 ASN A O 1
ATOM 2744 N N . ALA A 1 355 ? -4.871 4.121 -24.291 1.00 96.94 355 ALA A N 1
ATOM 2745 C CA . ALA A 1 355 ? -6.293 4.331 -24.568 1.00 96.94 355 ALA A CA 1
ATOM 2746 C C . ALA A 1 355 ? -7.126 3.042 -24.443 1.00 96.94 355 ALA A C 1
ATOM 2748 O O . ALA A 1 355 ? -8.253 3.096 -23.956 1.00 96.94 355 ALA A O 1
ATOM 2749 N N . ASP A 1 356 ? -6.572 1.882 -24.812 1.00 96.88 356 ASP A N 1
ATOM 2750 C CA . ASP A 1 356 ? -7.273 0.602 -24.652 1.00 96.88 356 ASP A CA 1
ATOM 2751 C C . ASP A 1 356 ? -7.414 0.249 -23.169 1.00 96.88 356 ASP A C 1
ATOM 2753 O O . ASP A 1 356 ? -8.452 -0.250 -22.743 1.00 96.88 356 ASP A O 1
ATOM 2757 N N . PHE A 1 357 ? -6.376 0.523 -22.369 1.00 97.19 357 PHE A N 1
ATOM 2758 C CA . PHE A 1 357 ? -6.440 0.324 -20.921 1.00 97.19 357 PHE A CA 1
ATOM 2759 C C . PHE A 1 357 ? -7.493 1.235 -20.283 1.00 97.19 357 PHE A C 1
ATOM 2761 O O . PHE A 1 357 ? -8.306 0.765 -19.489 1.00 97.19 357 PHE A O 1
ATOM 2768 N N . HIS A 1 358 ? -7.537 2.504 -20.695 1.00 96.50 358 HIS A N 1
ATOM 2769 C CA . HIS A 1 358 ? -8.574 3.437 -20.267 1.00 96.50 358 HIS A CA 1
ATOM 2770 C C . HIS A 1 358 ? -9.979 2.915 -20.594 1.00 96.50 358 HIS A C 1
ATOM 2772 O O . HIS A 1 358 ? -10.846 2.883 -19.725 1.00 96.50 358 HIS A O 1
ATOM 2778 N N . ALA A 1 359 ? -10.193 2.407 -21.812 1.00 96.56 359 ALA A N 1
ATOM 2779 C CA . ALA A 1 359 ? -11.472 1.823 -22.210 1.00 96.56 359 ALA A CA 1
ATOM 2780 C C . ALA A 1 359 ? -11.864 0.604 -21.350 1.00 96.56 359 ALA A C 1
ATOM 2782 O O . ALA A 1 359 ? -13.025 0.487 -20.950 1.00 96.56 359 ALA A O 1
ATOM 2783 N N . LEU A 1 360 ? -10.908 -0.273 -21.011 1.00 97.06 360 LEU A N 1
ATOM 2784 C CA . LEU A 1 360 ? -11.138 -1.391 -20.085 1.00 97.06 360 LEU A CA 1
ATOM 2785 C C . LEU A 1 360 ? -11.546 -0.899 -18.693 1.00 97.06 360 LEU A C 1
ATOM 2787 O O . LEU A 1 360 ? -12.460 -1.454 -18.087 1.00 97.06 360 LEU A O 1
ATOM 2791 N N . MET A 1 361 ? -10.906 0.160 -18.200 1.00 94.81 361 MET A N 1
ATOM 2792 C CA . MET A 1 361 ? -11.221 0.763 -16.907 1.00 94.81 361 MET A CA 1
ATOM 2793 C C . MET A 1 361 ? -12.602 1.417 -16.885 1.00 94.81 361 MET A C 1
ATOM 2795 O O . MET A 1 361 ? -13.358 1.213 -15.932 1.00 94.81 361 MET A O 1
ATOM 2799 N N . THR A 1 362 ? -12.974 2.145 -17.941 1.00 93.06 362 THR A N 1
ATOM 2800 C CA . THR A 1 362 ? -14.329 2.686 -18.106 1.00 93.06 362 THR A CA 1
ATOM 2801 C C . THR A 1 362 ? -15.370 1.566 -18.114 1.00 93.06 362 THR A C 1
ATOM 2803 O O . THR A 1 362 ? -16.359 1.642 -17.385 1.00 93.06 362 THR A O 1
ATOM 2806 N N . ALA A 1 363 ? -15.131 0.497 -18.881 1.00 93.38 363 ALA A N 1
ATOM 2807 C CA . ALA A 1 363 ? -16.029 -0.653 -18.941 1.00 93.38 363 ALA A CA 1
ATOM 2808 C C . ALA A 1 363 ? -16.157 -1.352 -17.579 1.00 93.38 363 ALA A C 1
ATOM 2810 O O . ALA A 1 363 ? -17.267 -1.665 -17.145 1.00 93.38 363 ALA A O 1
ATOM 2811 N N . LEU A 1 364 ? -15.042 -1.548 -16.867 1.00 92.38 364 LEU A N 1
ATOM 2812 C CA . LEU A 1 364 ? -15.032 -2.169 -15.544 1.00 92.38 364 LEU A CA 1
ATOM 2813 C C . LEU A 1 364 ? -15.889 -1.386 -14.541 1.00 92.38 364 LEU A C 1
ATOM 2815 O O . LEU A 1 364 ? -16.672 -1.984 -13.802 1.00 92.38 364 LEU A O 1
ATOM 2819 N N . LYS A 1 365 ? -15.750 -0.054 -14.524 1.00 89.31 365 LYS A N 1
ATOM 2820 C CA . LYS A 1 365 ? -16.496 0.833 -13.619 1.00 89.31 365 LYS A CA 1
ATOM 2821 C C . LYS A 1 365 ? -17.999 0.823 -13.887 1.00 89.31 365 LYS A C 1
ATOM 2823 O O . LYS A 1 365 ? -18.773 0.852 -12.933 1.00 89.31 365 LYS A O 1
ATOM 2828 N N . ALA A 1 366 ? -18.398 0.718 -15.155 1.00 87.81 366 ALA A N 1
ATOM 2829 C CA . ALA A 1 366 ? -19.799 0.640 -15.569 1.00 87.81 366 ALA A CA 1
ATOM 2830 C C . ALA A 1 366 ? -20.438 -0.749 -15.358 1.00 87.81 366 ALA A C 1
ATOM 2832 O O . ALA A 1 366 ? -21.661 -0.864 -15.336 1.00 87.81 366 ALA A O 1
ATOM 2833 N N . THR A 1 367 ? -19.636 -1.807 -15.212 1.00 87.81 367 THR A N 1
ATOM 2834 C CA . THR A 1 367 ? -20.130 -3.189 -15.117 1.00 87.81 367 THR A CA 1
ATOM 2835 C C . THR A 1 367 ? -20.528 -3.550 -13.684 1.00 87.81 367 THR A C 1
ATOM 2837 O O . THR A 1 367 ? -19.718 -3.436 -12.760 1.00 87.81 367 THR A O 1
ATOM 2840 N N . THR A 1 368 ? -21.757 -4.044 -13.509 1.00 80.56 368 THR A N 1
ATOM 2841 C CA . THR A 1 368 ? -22.301 -4.544 -12.230 1.00 80.56 368 THR A CA 1
ATOM 2842 C C . THR A 1 368 ? -22.420 -6.070 -12.167 1.00 80.56 368 THR A C 1
ATOM 2844 O O . THR A 1 368 ? -22.509 -6.619 -11.072 1.00 80.56 368 THR A O 1
ATOM 2847 N N . ASP A 1 369 ? -22.378 -6.764 -13.309 1.00 86.62 369 ASP A N 1
ATOM 2848 C CA . ASP A 1 369 ? -22.363 -8.229 -13.375 1.00 86.62 369 ASP A CA 1
ATOM 2849 C C . ASP A 1 369 ? -20.987 -8.793 -12.984 1.00 86.62 369 ASP A C 1
ATOM 2851 O O . ASP A 1 369 ? -19.956 -8.408 -13.542 1.00 86.62 369 ASP A O 1
ATOM 2855 N N . GLU A 1 370 ? -20.956 -9.724 -12.027 1.00 84.50 370 GLU A N 1
ATOM 2856 C CA . GLU A 1 370 ? -19.703 -10.248 -11.469 1.00 84.50 370 GLU A CA 1
ATOM 2857 C C . GLU A 1 370 ? -18.880 -11.052 -12.488 1.00 84.50 370 GLU A C 1
ATOM 2859 O O . GLU A 1 370 ? -17.648 -10.971 -12.481 1.00 84.50 370 GLU A O 1
ATOM 2864 N N . ALA A 1 371 ? -19.529 -11.795 -13.390 1.00 89.31 371 ALA A N 1
ATOM 2865 C CA . ALA A 1 371 ? -18.835 -12.614 -14.381 1.00 89.31 371 ALA A CA 1
ATOM 2866 C C . ALA A 1 371 ? -18.187 -11.744 -15.468 1.00 89.31 371 ALA A C 1
ATOM 2868 O O . ALA A 1 371 ? -17.015 -11.934 -15.808 1.00 89.31 371 ALA A O 1
ATOM 2869 N N . GLN A 1 372 ? -18.913 -10.742 -15.969 1.00 92.12 372 GLN A N 1
ATOM 2870 C CA . GLN A 1 372 ? -18.374 -9.743 -16.890 1.00 92.12 372 GLN A CA 1
ATOM 2871 C C . GLN A 1 372 ? -17.255 -8.931 -16.234 1.00 92.12 372 GLN A C 1
ATOM 2873 O O . GLN A 1 372 ? -16.205 -8.723 -16.844 1.00 92.12 372 GLN A O 1
ATOM 2878 N N . ARG A 1 373 ? -17.427 -8.540 -14.966 1.00 91.12 373 ARG A N 1
ATOM 2879 C CA . ARG A 1 373 ? -16.393 -7.846 -14.191 1.00 91.12 373 ARG A CA 1
ATOM 2880 C C . ARG A 1 373 ? -15.113 -8.681 -14.097 1.00 91.12 373 ARG A C 1
ATOM 2882 O O . ARG A 1 373 ? -14.036 -8.164 -14.386 1.00 91.12 373 ARG A O 1
ATOM 2889 N N . ALA A 1 374 ? -15.214 -9.969 -13.761 1.00 91.88 374 ALA A N 1
ATOM 2890 C CA . ALA A 1 374 ? -14.067 -10.877 -13.712 1.00 91.88 374 ALA A CA 1
ATOM 2891 C C . ALA A 1 374 ? -13.375 -11.026 -15.081 1.00 91.88 374 ALA A C 1
ATOM 2893 O O . ALA A 1 374 ? -12.144 -11.025 -15.154 1.00 91.88 374 ALA A O 1
ATOM 2894 N N . ALA A 1 375 ? -14.142 -11.082 -16.174 1.00 95.56 375 ALA A N 1
ATOM 2895 C CA . ALA A 1 375 ? -13.588 -11.130 -17.526 1.00 95.56 375 ALA A CA 1
ATOM 2896 C C . ALA A 1 375 ? -12.790 -9.859 -17.877 1.00 95.56 375 ALA A C 1
ATOM 2898 O O . ALA A 1 375 ? -11.672 -9.962 -18.390 1.00 95.56 375 ALA A O 1
ATOM 2899 N N . ILE A 1 376 ? -13.317 -8.671 -17.556 1.00 96.56 376 ILE A N 1
ATOM 2900 C CA . ILE A 1 376 ? -12.622 -7.391 -17.779 1.00 96.56 376 ILE A CA 1
ATOM 2901 C C . ILE A 1 376 ? -11.359 -7.299 -16.910 1.00 96.56 376 ILE A C 1
ATOM 2903 O O . ILE A 1 376 ? -10.302 -6.913 -17.408 1.00 96.56 376 ILE A O 1
ATOM 2907 N N . LEU A 1 377 ? -11.414 -7.728 -15.643 1.00 95.88 377 LEU A N 1
ATOM 2908 C CA . LEU A 1 377 ? -10.232 -7.806 -14.772 1.00 95.88 377 LEU A CA 1
ATOM 2909 C C . LEU A 1 377 ? -9.142 -8.716 -15.359 1.00 95.88 377 LEU A C 1
ATOM 2911 O O . LEU A 1 377 ? -7.954 -8.400 -15.277 1.00 95.88 377 LEU A O 1
ATOM 2915 N N . GLY A 1 378 ? -9.524 -9.823 -15.998 1.00 97.12 378 GLY A N 1
ATOM 2916 C CA . GLY A 1 378 ? -8.587 -10.676 -16.727 1.00 97.12 378 GLY A CA 1
ATOM 2917 C C . GLY A 1 378 ? -7.940 -9.972 -17.928 1.00 97.12 378 GLY A C 1
ATOM 2918 O O . GLY A 1 378 ? -6.749 -10.154 -18.186 1.00 97.12 378 GLY A O 1
ATOM 2919 N N . GLN A 1 379 ? -8.690 -9.136 -18.652 1.00 98.12 379 GLN A N 1
ATOM 2920 C CA . GLN A 1 379 ? -8.163 -8.332 -19.763 1.00 98.12 379 GLN A CA 1
ATOM 2921 C C . GLN A 1 379 ? -7.207 -7.234 -19.276 1.00 98.12 379 GLN A C 1
ATOM 2923 O O . GLN A 1 379 ? -6.140 -7.061 -19.863 1.00 98.12 379 GLN A O 1
ATOM 2928 N N . ILE A 1 380 ? -7.539 -6.558 -18.172 1.00 98.00 380 ILE A N 1
ATOM 2929 C CA . ILE A 1 380 ? -6.691 -5.559 -17.498 1.00 98.00 380 ILE A CA 1
ATOM 2930 C C . ILE A 1 380 ? -5.332 -6.163 -17.134 1.00 98.00 380 ILE A C 1
ATOM 2932 O O . ILE A 1 380 ? -4.300 -5.614 -17.520 1.00 98.00 380 ILE A O 1
ATOM 2936 N N . GLN A 1 381 ? -5.323 -7.331 -16.478 1.00 98.12 381 GLN A N 1
ATOM 2937 C CA . GLN A 1 381 ? -4.090 -8.045 -16.117 1.00 98.12 381 GLN A CA 1
ATOM 2938 C C . GLN A 1 381 ? -3.234 -8.362 -17.349 1.00 98.12 381 GLN A C 1
ATOM 2940 O O . GLN A 1 381 ? -2.038 -8.061 -17.376 1.00 98.12 381 GLN A O 1
ATOM 2945 N N . ARG A 1 382 ? -3.846 -8.915 -18.407 1.00 98.50 382 ARG A N 1
ATOM 2946 C CA . ARG A 1 382 ? -3.145 -9.225 -19.664 1.00 98.50 382 ARG A CA 1
ATOM 2947 C C . ARG A 1 382 ? -2.592 -7.976 -20.344 1.00 98.50 382 ARG A C 1
ATOM 2949 O O . ARG A 1 382 ? -1.500 -8.048 -20.903 1.00 98.50 382 ARG A O 1
ATOM 2956 N N . LYS A 1 383 ? -3.306 -6.848 -20.290 1.00 98.31 383 LYS A N 1
ATOM 2957 C CA . LYS A 1 383 ? -2.876 -5.585 -20.900 1.00 98.31 383 LYS A CA 1
ATOM 2958 C C . LYS A 1 383 ? -1.630 -5.030 -20.215 1.00 98.31 383 LYS A C 1
ATOM 2960 O O . LYS A 1 383 ? -0.624 -4.828 -20.889 1.00 98.31 383 LYS A O 1
ATOM 2965 N N . ILE A 1 384 ? -1.646 -4.863 -18.890 1.00 98.12 384 ILE A N 1
ATOM 2966 C CA . ILE A 1 384 ? -0.487 -4.309 -18.162 1.00 98.12 384 ILE A CA 1
ATOM 2967 C C . ILE A 1 384 ? 0.727 -5.248 -18.194 1.00 98.12 384 ILE A C 1
ATOM 2969 O O . ILE A 1 384 ? 1.870 -4.787 -18.247 1.00 98.12 384 ILE A O 1
ATOM 2973 N N . ALA A 1 385 ? 0.497 -6.565 -18.230 1.00 98.25 385 ALA A N 1
ATOM 2974 C CA . ALA A 1 385 ? 1.555 -7.549 -18.426 1.00 98.25 385 ALA A CA 1
ATOM 2975 C C . ALA A 1 385 ? 2.126 -7.492 -19.855 1.00 98.25 385 ALA A C 1
ATOM 2977 O O . ALA A 1 385 ? 3.339 -7.384 -20.037 1.00 98.25 385 ALA A O 1
ATOM 2978 N N . GLY A 1 386 ? 1.279 -7.491 -20.886 1.00 98.19 386 GLY A N 1
ATOM 2979 C CA . GLY A 1 386 ? 1.696 -7.433 -22.294 1.00 98.19 386 GLY A CA 1
ATOM 2980 C C . GLY A 1 386 ? 2.415 -6.134 -22.684 1.00 98.19 386 GLY A C 1
ATOM 2981 O O . GLY A 1 386 ? 3.358 -6.147 -23.485 1.00 98.19 386 GLY A O 1
ATOM 2982 N N . ASP A 1 387 ? 2.031 -5.018 -22.067 1.00 98.12 387 ASP A N 1
ATOM 2983 C CA . ASP A 1 387 ? 2.686 -3.718 -22.245 1.00 98.12 387 ASP A CA 1
ATOM 2984 C C . ASP A 1 387 ? 3.974 -3.582 -21.411 1.00 98.12 387 ASP A C 1
ATOM 2986 O O . ASP A 1 387 ? 4.699 -2.590 -21.554 1.00 98.12 387 ASP A O 1
ATOM 2990 N N . ALA A 1 388 ? 4.269 -4.588 -20.573 1.00 98.12 388 ALA A N 1
ATOM 2991 C CA . ALA A 1 388 ? 5.400 -4.636 -19.654 1.00 98.12 388 ALA A CA 1
ATOM 2992 C C . ALA A 1 388 ? 5.520 -3.334 -18.851 1.00 98.12 388 ALA A C 1
ATOM 2994 O O . ALA A 1 388 ? 6.575 -2.704 -18.835 1.00 98.12 388 ALA A O 1
ATOM 2995 N N . VAL A 1 389 ? 4.411 -2.886 -18.250 1.00 98.25 389 VAL A N 1
ATOM 2996 C CA . VAL A 1 389 ? 4.362 -1.575 -17.585 1.00 98.25 389 VAL A CA 1
ATOM 2997 C C . VAL A 1 389 ? 5.361 -1.507 -16.433 1.00 98.25 389 VAL A C 1
ATOM 2999 O O . VAL A 1 389 ? 6.122 -0.548 -16.340 1.00 98.25 389 VAL A O 1
ATOM 3002 N N . ASN A 1 390 ? 5.383 -2.553 -15.604 1.00 98.50 390 ASN A N 1
ATOM 3003 C CA . ASN A 1 390 ? 6.282 -2.728 -14.469 1.00 98.50 390 ASN A CA 1
ATOM 3004 C C . ASN A 1 390 ? 6.809 -4.173 -14.439 1.00 98.50 390 ASN A C 1
ATOM 3006 O O . ASN A 1 390 ? 6.196 -5.089 -14.997 1.00 98.50 390 ASN A O 1
ATOM 3010 N N . GLY A 1 391 ? 7.918 -4.401 -13.740 1.00 98.00 391 GLY A N 1
ATOM 3011 C CA . GLY A 1 391 ? 8.350 -5.743 -13.364 1.00 98.00 391 GLY A CA 1
ATOM 3012 C C . GLY A 1 391 ? 7.528 -6.272 -12.204 1.00 98.00 391 GLY A C 1
ATOM 3013 O O . GLY A 1 391 ? 7.789 -5.932 -11.060 1.00 98.00 391 GLY A O 1
ATOM 3014 N N . PHE A 1 392 ? 6.537 -7.113 -12.482 1.00 97.81 392 PHE A N 1
ATOM 3015 C CA . PHE A 1 392 ? 5.763 -7.796 -11.444 1.00 97.81 392 PHE A CA 1
ATOM 3016 C C . PHE A 1 392 ? 6.650 -8.866 -10.808 1.00 97.81 392 PHE A C 1
ATOM 3018 O O . PHE A 1 392 ? 7.029 -9.808 -11.504 1.00 97.81 392 PHE A O 1
ATOM 3025 N N . LEU A 1 393 ? 7.065 -8.685 -9.548 1.00 97.94 393 LEU A N 1
ATOM 3026 C CA . LEU A 1 393 ? 8.061 -9.555 -8.915 1.00 97.94 393 LEU A CA 1
ATOM 3027 C C . LEU A 1 393 ? 7.369 -10.671 -8.138 1.00 97.94 393 LEU A C 1
ATOM 3029 O O . LEU A 1 393 ? 7.416 -11.838 -8.532 1.00 97.94 393 LEU A O 1
ATOM 3033 N N . PHE A 1 394 ? 6.714 -10.303 -7.042 1.00 96.88 394 PHE A N 1
ATOM 3034 C CA . PHE A 1 394 ? 6.038 -11.234 -6.154 1.00 96.88 394 PHE A CA 1
ATOM 3035 C C . PHE A 1 394 ? 4.957 -10.529 -5.346 1.00 96.88 394 PHE A C 1
ATOM 3037 O O . PHE A 1 394 ? 5.030 -9.334 -5.072 1.00 96.88 394 PHE A O 1
ATOM 3044 N N . GLN A 1 395 ? 3.963 -11.296 -4.932 1.00 94.19 395 GLN A N 1
ATOM 3045 C CA . GLN A 1 395 ? 3.041 -10.890 -3.899 1.00 94.19 395 GLN A CA 1
ATOM 3046 C C . GLN A 1 395 ? 3.735 -10.992 -2.535 1.00 94.19 395 GLN A C 1
ATOM 3048 O O . GLN A 1 395 ? 4.356 -12.010 -2.204 1.00 94.19 395 GLN A O 1
ATOM 3053 N N . PHE A 1 396 ? 3.666 -9.899 -1.778 1.00 91.31 396 PHE A N 1
ATOM 3054 C CA . PHE A 1 396 ? 4.307 -9.737 -0.487 1.00 91.31 396 PHE A CA 1
ATOM 3055 C C . PHE A 1 396 ? 3.690 -10.711 0.529 1.00 91.31 396 PHE A C 1
ATOM 3057 O O . PHE A 1 396 ? 2.468 -10.719 0.719 1.00 91.31 396 PHE A O 1
ATOM 3064 N N . PRO A 1 397 ? 4.494 -11.548 1.202 1.00 89.38 397 PRO A N 1
ATOM 3065 C CA . PRO A 1 397 ? 3.971 -12.463 2.200 1.00 89.38 397 PRO A CA 1
ATOM 3066 C C . PRO A 1 397 ? 3.644 -11.709 3.491 1.00 89.38 397 PRO A C 1
ATOM 3068 O O . PRO A 1 397 ? 4.425 -10.888 3.967 1.00 89.38 397 PRO A O 1
ATOM 3071 N N . ARG A 1 398 ? 2.537 -12.075 4.133 1.00 87.31 398 ARG A N 1
ATOM 3072 C CA . ARG A 1 398 ? 2.297 -11.727 5.532 1.00 87.31 398 ARG A CA 1
ATOM 3073 C C . ARG A 1 398 ? 2.956 -12.771 6.422 1.00 87.31 398 ARG A C 1
ATOM 3075 O O . ARG A 1 398 ? 2.527 -13.928 6.472 1.00 87.31 398 ARG A O 1
ATOM 3082 N N . LEU A 1 399 ? 4.033 -12.374 7.088 1.00 90.56 399 LEU A N 1
ATOM 3083 C CA . LEU A 1 399 ? 4.858 -13.252 7.912 1.00 90.56 399 LEU A CA 1
ATOM 3084 C C . LEU A 1 399 ? 4.547 -13.014 9.380 1.00 90.56 399 LEU A C 1
ATOM 3086 O O . LEU A 1 399 ? 5.065 -12.082 9.974 1.00 90.56 399 LEU A O 1
ATOM 3090 N N . GLY A 1 400 ? 3.706 -13.853 9.973 1.00 91.75 400 GLY A N 1
ATOM 3091 C CA . GLY A 1 400 ? 3.319 -13.691 11.370 1.00 91.75 400 GLY A CA 1
ATOM 3092 C C . GLY A 1 400 ? 4.027 -14.673 12.294 1.00 91.75 400 GLY A C 1
ATOM 3093 O O . GLY A 1 400 ? 4.257 -15.829 11.929 1.00 91.75 400 GLY A O 1
ATOM 3094 N N . VAL A 1 401 ? 4.330 -14.232 13.510 1.00 94.56 401 VAL A N 1
ATOM 3095 C CA . VAL A 1 401 ? 4.808 -15.092 14.599 1.00 94.56 401 VAL A CA 1
ATOM 3096 C C . VAL A 1 401 ? 4.013 -14.762 15.851 1.00 94.56 401 VAL A C 1
ATOM 3098 O O . VAL A 1 401 ? 3.995 -13.612 16.277 1.00 94.56 401 VAL A O 1
ATOM 3101 N N . PHE A 1 402 ? 3.353 -15.755 16.436 1.00 93.38 402 PHE A N 1
ATOM 3102 C CA . PHE A 1 402 ? 2.461 -15.556 17.579 1.00 93.38 402 PHE A CA 1
ATOM 3103 C C . PHE A 1 402 ? 2.720 -16.582 18.667 1.00 93.38 402 PHE A C 1
ATOM 3105 O O . PHE A 1 402 ? 3.136 -17.698 18.370 1.00 93.38 402 PHE A O 1
ATOM 3112 N N . ASP A 1 403 ? 2.382 -16.246 19.903 1.00 94.50 403 ASP A N 1
ATOM 3113 C CA . ASP A 1 403 ? 2.211 -17.212 20.978 1.00 94.50 403 ASP A CA 1
ATOM 3114 C C . ASP A 1 403 ? 1.155 -18.254 20.567 1.00 94.50 403 ASP A C 1
ATOM 3116 O O . ASP A 1 403 ? 0.059 -17.919 20.109 1.00 94.50 403 ASP A O 1
ATOM 3120 N N . ALA A 1 404 ? 1.472 -19.540 20.716 1.00 93.00 404 ALA A N 1
ATOM 3121 C CA . ALA A 1 404 ? 0.605 -20.640 20.299 1.00 93.00 404 ALA A CA 1
ATOM 3122 C C . ALA A 1 404 ? -0.739 -20.693 21.060 1.00 93.00 404 ALA A C 1
ATOM 3124 O O . ALA A 1 404 ? -1.700 -21.322 20.587 1.00 93.00 404 ALA A O 1
ATOM 3125 N N . ARG A 1 405 ? -0.828 -20.036 22.225 1.00 93.81 405 ARG A N 1
ATOM 3126 C CA . ARG A 1 405 ? -2.050 -19.897 23.032 1.00 93.81 405 ARG A CA 1
ATOM 3127 C C . ARG A 1 405 ? -2.978 -18.804 22.505 1.00 93.81 405 ARG A C 1
ATOM 3129 O O . ARG A 1 405 ? -4.151 -18.814 22.869 1.00 93.81 405 ARG A O 1
ATOM 3136 N N . LEU A 1 406 ? -2.489 -17.889 21.662 1.00 92.88 406 LEU A N 1
ATOM 3137 C CA . LEU A 1 406 ? -3.320 -16.874 21.019 1.00 92.88 406 LEU A CA 1
ATOM 3138 C C . LEU A 1 406 ? -4.175 -17.527 19.922 1.00 92.88 406 LEU A C 1
ATOM 3140 O O . LEU A 1 406 ? -3.673 -18.081 18.940 1.00 92.88 406 LEU A O 1
ATOM 3144 N N . LYS A 1 407 ? -5.492 -17.470 20.099 1.00 91.44 407 LYS A N 1
ATOM 3145 C CA . LYS A 1 407 ? -6.512 -18.035 19.210 1.00 91.44 407 LYS A CA 1
ATOM 3146 C C . LYS A 1 407 ? -7.316 -16.932 18.529 1.00 91.44 407 LYS A C 1
ATOM 3148 O O . LYS A 1 407 ? -7.309 -15.787 18.975 1.00 91.44 407 LYS A O 1
ATOM 3153 N N . ASP A 1 408 ? -7.996 -17.292 17.440 1.00 87.69 408 ASP A N 1
ATOM 3154 C CA . ASP A 1 408 ? -8.852 -16.414 16.622 1.00 87.69 408 ASP A CA 1
ATOM 3155 C C . ASP A 1 408 ? -8.198 -15.089 16.190 1.00 87.69 408 ASP A C 1
ATOM 3157 O O . ASP A 1 408 ? -8.880 -14.087 15.969 1.00 87.69 408 ASP A O 1
ATOM 3161 N N . PHE A 1 409 ? -6.869 -15.089 16.057 1.00 83.81 409 PHE A N 1
ATOM 3162 C CA . PHE A 1 409 ? -6.121 -14.009 15.427 1.00 83.81 409 PHE A CA 1
ATOM 3163 C C . PHE A 1 409 ? -6.274 -14.101 13.908 1.00 83.81 409 PHE A C 1
ATOM 3165 O O . PHE A 1 409 ? -6.105 -15.176 13.319 1.00 83.81 409 PHE A O 1
ATOM 3172 N N . TRP A 1 410 ? -6.570 -12.978 13.256 1.00 79.62 410 TRP A N 1
ATOM 3173 C CA . TRP A 1 410 ? -6.802 -12.971 11.819 1.00 79.62 410 TRP A CA 1
ATOM 3174 C C . TRP A 1 410 ? -5.489 -13.017 11.032 1.00 79.62 410 TRP A C 1
ATOM 3176 O O . TRP A 1 410 ? -4.752 -12.040 10.919 1.00 79.62 410 TRP A O 1
ATOM 3186 N N . VAL A 1 411 ? -5.195 -14.200 10.494 1.00 73.88 411 VAL A N 1
ATOM 3187 C CA . VAL A 1 411 ? -3.942 -14.532 9.799 1.00 73.88 411 VAL A CA 1
ATOM 3188 C C . VAL A 1 411 ? -3.876 -13.899 8.402 1.00 73.88 411 VAL A C 1
ATOM 3190 O O . VAL A 1 411 ? -2.835 -13.370 8.025 1.00 73.88 411 VAL A O 1
ATOM 3193 N N . ASN A 1 412 ? -4.974 -13.892 7.645 1.00 69.06 412 ASN A N 1
ATOM 3194 C CA . ASN A 1 412 ? -5.025 -13.301 6.301 1.00 69.06 412 ASN A CA 1
ATOM 3195 C C . ASN A 1 412 ? -5.450 -11.832 6.379 1.00 69.06 412 ASN A C 1
ATOM 3197 O O . ASN A 1 412 ? -6.302 -11.500 7.197 1.00 69.06 412 ASN A O 1
ATOM 3201 N N . SER A 1 413 ? -4.890 -10.975 5.522 1.00 68.38 413 SER A N 1
ATOM 3202 C CA . SER A 1 413 ? -5.165 -9.532 5.526 1.00 68.38 413 SER A CA 1
ATOM 3203 C C . SER A 1 413 ? -5.712 -9.087 4.164 1.00 68.38 413 SER A C 1
ATOM 3205 O O . SER A 1 413 ? -4.947 -8.590 3.344 1.00 68.38 413 SER A O 1
ATOM 3207 N N . PRO A 1 414 ? -7.014 -9.286 3.876 1.00 69.31 414 PRO A N 1
ATOM 3208 C CA . PRO A 1 414 ? -7.632 -8.785 2.643 1.00 69.31 414 PRO A CA 1
ATOM 3209 C C . PRO A 1 414 ? -7.780 -7.250 2.624 1.00 69.31 414 PRO A C 1
ATOM 3211 O O . PRO A 1 414 ? -8.258 -6.690 1.646 1.00 69.31 414 PRO A O 1
ATOM 3214 N N . THR A 1 415 ? -7.427 -6.581 3.723 1.00 75.25 415 THR A N 1
ATOM 3215 C CA . THR A 1 415 ? -7.284 -5.129 3.872 1.00 75.25 415 THR A CA 1
ATOM 3216 C C . THR A 1 415 ? -6.079 -4.849 4.776 1.00 75.25 415 THR A C 1
ATOM 3218 O O . THR A 1 415 ? -5.575 -5.759 5.439 1.00 75.25 415 THR A O 1
ATOM 3221 N N . LEU A 1 416 ? -5.610 -3.602 4.845 1.00 76.69 416 LEU A N 1
ATOM 3222 C CA . LEU A 1 416 ? -4.498 -3.180 5.708 1.00 76.69 416 LEU A CA 1
ATOM 3223 C C . LEU A 1 416 ? -4.936 -3.099 7.183 1.00 76.69 416 LEU A C 1
ATOM 3225 O O . LEU A 1 416 ? -5.194 -2.020 7.714 1.00 76.69 416 LEU A O 1
ATOM 3229 N N . THR A 1 417 ? -5.122 -4.239 7.855 1.00 82.19 417 THR A N 1
ATOM 3230 C CA . THR A 1 417 ? -5.626 -4.284 9.239 1.00 82.19 417 THR A CA 1
ATOM 3231 C C . THR A 1 417 ? -5.072 -5.472 10.032 1.00 82.19 417 THR A C 1
ATOM 3233 O O . THR A 1 417 ? -5.017 -6.609 9.565 1.00 82.19 417 THR A O 1
ATOM 3236 N N . VAL A 1 418 ? -4.713 -5.221 11.294 1.00 87.44 418 VAL A N 1
ATOM 3237 C CA . VAL A 1 418 ? -4.490 -6.269 12.300 1.00 87.44 418 VAL A CA 1
ATOM 3238 C C . VAL A 1 418 ? -5.766 -6.406 13.128 1.00 87.44 418 VAL A C 1
ATOM 3240 O O . VAL A 1 418 ? -5.977 -5.655 14.080 1.00 87.44 418 VAL A O 1
ATOM 3243 N N . ASP A 1 419 ? -6.647 -7.326 12.731 1.00 88.19 419 ASP A N 1
ATOM 3244 C CA . ASP A 1 419 ? -7.914 -7.543 13.434 1.00 88.19 419 ASP A CA 1
ATOM 3245 C C . ASP A 1 419 ? -7.700 -8.395 14.696 1.00 88.19 419 ASP A C 1
ATOM 3247 O O . ASP A 1 419 ? -7.243 -9.540 14.643 1.00 88.19 419 ASP A O 1
ATOM 3251 N N . LEU A 1 420 ? -8.033 -7.798 15.842 1.00 91.62 420 LEU A N 1
ATOM 3252 C CA . LEU A 1 420 ? -7.924 -8.378 17.180 1.00 91.62 420 LEU A CA 1
ATOM 3253 C C . LEU A 1 420 ? -9.283 -8.505 17.878 1.00 91.62 420 LEU A C 1
ATOM 3255 O O . LEU A 1 420 ? -9.340 -8.768 19.079 1.00 91.62 420 LEU A O 1
ATOM 3259 N N . HIS A 1 421 ? -10.387 -8.277 17.164 1.00 91.81 421 HIS A N 1
ATOM 3260 C CA . HIS A 1 421 ? -11.727 -8.247 17.743 1.00 91.81 421 HIS A CA 1
ATOM 3261 C C . HIS A 1 421 ? -12.098 -9.590 18.379 1.00 91.81 421 HIS A C 1
ATOM 3263 O O . HIS A 1 421 ? -12.583 -9.637 19.514 1.00 91.81 421 HIS A O 1
ATOM 3269 N N . THR A 1 422 ? -11.825 -10.686 17.675 1.00 92.12 422 THR A N 1
ATOM 3270 C CA . THR A 1 422 ? -12.133 -12.052 18.120 1.00 92.12 422 THR A CA 1
ATOM 3271 C C . THR A 1 422 ? -10.998 -12.721 18.884 1.00 92.12 422 THR A C 1
ATOM 3273 O O . THR A 1 422 ? -11.247 -13.715 19.566 1.00 92.12 422 THR A O 1
ATOM 3276 N N . ALA A 1 423 ? -9.782 -12.173 18.800 1.00 93.38 423 ALA A N 1
ATOM 3277 C CA . ALA A 1 423 ? -8.580 -12.782 19.351 1.00 93.38 423 ALA A CA 1
ATOM 3278 C C . ALA A 1 423 ? -8.678 -12.989 20.870 1.00 93.38 423 ALA A C 1
ATOM 3280 O O . ALA A 1 423 ? -9.262 -12.171 21.586 1.00 93.38 423 ALA A O 1
ATOM 3281 N N . TYR A 1 424 ? -8.117 -14.087 21.377 1.00 94.25 424 TYR A N 1
ATOM 3282 C CA . TYR A 1 424 ? -8.125 -14.411 22.805 1.00 94.25 424 TYR A CA 1
ATOM 3283 C C . TYR A 1 424 ? -7.027 -15.413 23.177 1.00 94.25 424 TYR A C 1
ATOM 3285 O O . TYR A 1 424 ? -6.516 -16.116 22.313 1.00 94.25 424 TYR A O 1
ATOM 3293 N N . PHE A 1 425 ? -6.703 -15.515 24.465 1.00 91.88 425 PHE A N 1
ATOM 3294 C CA . PHE A 1 425 ? -5.868 -16.594 24.994 1.00 91.88 425 PHE A CA 1
ATOM 3295 C C . PHE A 1 425 ? -6.743 -17.678 25.614 1.00 91.88 425 PHE A C 1
ATOM 3297 O O . PHE A 1 425 ? -7.671 -17.352 26.362 1.00 91.88 425 PHE A O 1
ATOM 3304 N N . ASP A 1 426 ? -6.440 -18.947 25.339 1.00 75.81 426 ASP A N 1
ATOM 3305 C CA . ASP A 1 426 ? -7.012 -20.057 26.103 1.00 75.81 426 ASP A CA 1
ATOM 3306 C C . ASP A 1 426 ? -6.603 -19.890 27.574 1.00 75.81 426 ASP A C 1
ATOM 3308 O O . ASP A 1 426 ? -5.429 -20.000 27.929 1.00 75.81 426 ASP A O 1
ATOM 3312 N N . THR A 1 427 ? -7.559 -19.584 28.449 1.00 56.81 427 THR A N 1
ATOM 3313 C CA . THR A 1 427 ? -7.348 -19.744 29.888 1.00 56.81 427 THR A CA 1
ATOM 3314 C C . THR A 1 427 ? -7.443 -21.233 30.198 1.00 56.81 427 THR A C 1
ATOM 3316 O O . THR A 1 427 ? -8.478 -21.816 29.873 1.00 56.81 427 THR A O 1
ATOM 3319 N N . PRO A 1 428 ? -6.441 -21.858 30.842 1.00 46.59 428 PRO A N 1
ATOM 3320 C CA . PRO A 1 428 ? -6.661 -23.144 31.487 1.00 46.59 428 PRO A CA 1
ATOM 3321 C C . PRO A 1 428 ? -7.854 -22.992 32.435 1.00 46.59 428 PRO A C 1
ATOM 3323 O O . PRO A 1 428 ? -7.900 -22.018 33.200 1.00 46.59 428 PRO A O 1
ATOM 3326 N N . ASP A 1 429 ? -8.827 -23.899 32.343 1.00 36.91 429 ASP A N 1
ATOM 3327 C CA . ASP A 1 429 ? -9.999 -23.922 33.217 1.00 36.91 429 ASP A CA 1
ATOM 3328 C C . ASP A 1 429 ? -9.562 -23.703 34.677 1.00 36.91 429 ASP A C 1
ATOM 3330 O O . ASP A 1 429 ? -8.800 -24.488 35.238 1.00 36.91 429 ASP A O 1
ATOM 3334 N N . GLY A 1 430 ? -9.999 -22.592 35.281 1.00 38.56 430 GLY A N 1
ATOM 3335 C CA . GLY A 1 430 ? -9.772 -22.294 36.701 1.00 38.56 430 GLY A CA 1
ATOM 3336 C C . GLY A 1 430 ? -8.741 -21.214 37.059 1.00 38.56 430 GLY A C 1
ATOM 3337 O O . GLY A 1 430 ? -8.672 -20.850 38.228 1.00 38.56 430 GLY A O 1
ATOM 3338 N N . ALA A 1 431 ? -8.006 -20.610 36.119 1.00 37.41 431 ALA A N 1
ATOM 3339 C CA . ALA A 1 431 ? -7.049 -19.534 36.445 1.00 37.41 431 ALA A CA 1
ATOM 3340 C C . ALA A 1 431 ? -7.637 -18.104 36.389 1.00 37.41 431 ALA A C 1
ATOM 3342 O O . ALA A 1 431 ? -6.917 -17.132 36.159 1.00 37.41 431 ALA A O 1
ATOM 3343 N N . VAL A 1 432 ? -8.946 -17.936 36.622 1.00 40.84 432 VAL A N 1
ATOM 3344 C CA . VAL A 1 432 ? -9.529 -16.616 36.937 1.00 40.84 432 VAL A CA 1
ATOM 3345 C C . VAL A 1 432 ? -9.556 -16.454 38.455 1.00 40.84 432 VAL A C 1
ATOM 3347 O O . VAL A 1 432 ? -10.598 -16.410 39.097 1.00 40.84 432 VAL A O 1
ATOM 3350 N N . GLY A 1 433 ? -8.362 -16.398 39.030 1.00 38.66 433 GLY A N 1
ATOM 3351 C CA . GLY A 1 433 ? -8.124 -16.122 40.436 1.00 38.66 433 GLY A CA 1
ATOM 3352 C C . GLY A 1 433 ? -6.691 -15.634 40.567 1.00 38.66 433 GLY A C 1
ATOM 3353 O O . GLY A 1 433 ? -5.769 -16.418 40.405 1.00 38.66 433 GLY A O 1
ATOM 3354 N N . ALA A 1 434 ? -6.524 -14.333 40.807 1.00 33.56 434 ALA A N 1
ATOM 3355 C CA . ALA A 1 434 ? -5.239 -13.639 40.932 1.00 33.56 434 ALA A CA 1
ATOM 3356 C C . ALA A 1 434 ? -4.439 -13.403 39.632 1.00 33.56 434 ALA A C 1
ATOM 3358 O O . ALA A 1 434 ? -3.222 -13.527 39.609 1.00 33.56 434 ALA A O 1
ATOM 3359 N N . ALA A 1 435 ? -5.086 -12.903 38.574 1.00 34.12 435 ALA A N 1
ATOM 3360 C CA . ALA A 1 435 ? -4.434 -11.803 37.865 1.00 34.12 435 ALA A CA 1
ATOM 3361 C C . ALA A 1 435 ? -4.678 -10.578 38.742 1.00 34.12 435 ALA A C 1
ATOM 3363 O O . ALA A 1 435 ? -5.787 -10.033 38.747 1.00 34.12 435 ALA A O 1
ATOM 3364 N N . GLU A 1 436 ? -3.690 -10.248 39.578 1.00 32.38 436 GLU A N 1
ATOM 3365 C CA . GLU A 1 436 ? -3.671 -9.009 40.337 1.00 32.38 436 GLU A CA 1
ATOM 3366 C C . GLU A 1 436 ? -4.200 -7.898 39.440 1.00 32.38 436 GLU A C 1
ATOM 3368 O O . GLU A 1 436 ? -3.707 -7.654 38.335 1.00 32.38 436 GLU A O 1
ATOM 3373 N N . ALA A 1 437 ? -5.244 -7.230 39.923 1.00 30.17 437 ALA A N 1
ATOM 3374 C CA . ALA A 1 437 ? -5.458 -5.867 39.522 1.00 30.17 437 ALA A CA 1
ATOM 3375 C C . ALA A 1 437 ? -4.108 -5.183 39.729 1.00 30.17 437 ALA A C 1
ATOM 3377 O O . ALA A 1 437 ? -3.710 -4.945 40.872 1.00 30.17 437 ALA A O 1
ATOM 3378 N N . VAL A 1 438 ? -3.409 -4.874 38.634 1.00 31.77 438 VAL A N 1
ATOM 3379 C CA . VAL A 1 438 ? -2.475 -3.759 38.622 1.00 31.77 438 VAL A CA 1
ATOM 3380 C C . VAL A 1 438 ? -3.360 -2.568 38.938 1.00 31.77 438 VAL A C 1
ATOM 3382 O O . VAL A 1 438 ? -3.936 -1.916 38.068 1.00 31.77 438 VAL A O 1
ATOM 3385 N N . LYS A 1 439 ? -3.570 -2.364 40.240 1.00 28.42 439 LYS A N 1
ATOM 3386 C CA . LYS A 1 439 ? -4.037 -1.116 40.786 1.00 28.42 439 LYS A CA 1
ATOM 3387 C C . LYS A 1 439 ? -3.123 -0.094 40.141 1.00 28.42 439 LYS A C 1
ATOM 3389 O O . LYS A 1 439 ? -1.901 -0.198 40.236 1.00 28.42 439 LYS A O 1
ATOM 3394 N N . SER A 1 440 ? -3.724 0.899 39.510 1.00 32.34 440 SER A N 1
ATOM 3395 C CA . SER A 1 440 ? -3.120 2.195 39.229 1.00 32.34 440 SER A CA 1
ATOM 3396 C C . SER A 1 440 ? -2.769 2.897 40.553 1.00 32.34 440 SER A C 1
ATOM 3398 O O . SER A 1 440 ? -3.253 3.984 40.852 1.00 32.34 440 SER A O 1
ATOM 3400 N N . GLY A 1 441 ? -1.997 2.221 41.402 1.00 27.41 441 GLY A N 1
ATOM 3401 C CA . GLY A 1 441 ? -1.636 2.600 42.749 1.00 27.41 441 GLY A CA 1
ATOM 3402 C C . GLY A 1 441 ? -0.141 2.844 42.797 1.00 27.41 441 GLY A C 1
ATOM 3403 O O . GLY A 1 441 ? 0.636 1.918 42.983 1.00 27.41 441 GLY A O 1
ATOM 3404 N N . GLY A 1 442 ? 0.251 4.104 42.627 1.00 32.53 442 GLY A N 1
ATOM 3405 C CA . GLY A 1 442 ? 1.407 4.688 43.313 1.00 32.53 442 GLY A CA 1
ATOM 3406 C C . GLY A 1 442 ? 2.814 4.140 43.041 1.00 32.53 442 GLY A C 1
ATOM 3407 O O . GLY A 1 442 ? 3.750 4.649 43.647 1.00 32.53 442 GLY A O 1
ATOM 3408 N N . SER A 1 443 ? 3.035 3.178 42.142 1.00 31.00 443 SER A N 1
ATOM 3409 C CA . SER A 1 443 ? 4.391 2.646 41.897 1.00 31.00 443 SER A CA 1
ATOM 3410 C C . SER A 1 443 ? 5.268 3.571 41.046 1.00 31.00 443 SER A C 1
ATOM 3412 O O . SER A 1 443 ? 6.487 3.435 41.062 1.00 31.00 443 SER A O 1
ATOM 3414 N N . GLY A 1 444 ? 4.677 4.551 40.351 1.00 33.03 444 GLY A N 1
ATOM 3415 C CA . GLY A 1 444 ? 5.428 5.609 39.662 1.00 33.03 444 GLY A CA 1
ATOM 3416 C C . GLY A 1 444 ? 6.092 6.598 40.627 1.00 33.03 444 GLY A C 1
ATOM 3417 O O . GLY A 1 444 ? 7.143 7.148 40.316 1.00 33.03 444 GLY A O 1
ATOM 3418 N N . ALA A 1 445 ? 5.530 6.775 41.828 1.00 37.50 445 ALA A N 1
ATOM 3419 C CA . ALA A 1 445 ? 6.103 7.660 42.838 1.00 37.50 445 ALA A CA 1
ATOM 3420 C C . ALA A 1 445 ? 7.287 7.003 43.565 1.00 37.50 445 ALA A C 1
ATOM 3422 O O . ALA A 1 445 ? 8.282 7.668 43.823 1.00 37.50 445 ALA A O 1
ATOM 3423 N N . ILE A 1 446 ? 7.231 5.694 43.840 1.00 39.84 446 ILE A N 1
ATOM 3424 C CA . ILE A 1 446 ? 8.309 4.990 44.556 1.00 39.84 446 ILE A CA 1
ATOM 3425 C C . ILE A 1 446 ? 9.505 4.715 43.630 1.00 39.84 446 ILE A C 1
ATOM 3427 O O . ILE A 1 446 ? 10.636 4.965 44.031 1.00 39.84 446 ILE A O 1
ATOM 3431 N N . LEU A 1 447 ? 9.285 4.310 42.370 1.00 38.41 447 LEU A N 1
ATOM 3432 C CA . LEU A 1 447 ? 10.370 4.198 41.378 1.00 38.41 447 LEU A CA 1
ATOM 3433 C C . LEU A 1 447 ? 10.938 5.566 40.984 1.00 38.41 447 LEU A C 1
ATOM 3435 O O . LEU A 1 447 ? 12.146 5.686 40.820 1.00 38.41 447 LEU A O 1
ATOM 3439 N N . GLY A 1 448 ? 10.099 6.604 40.900 1.00 42.56 448 GLY A N 1
ATOM 3440 C CA . GLY A 1 448 ? 10.552 7.978 40.681 1.00 42.56 448 GLY A CA 1
ATOM 3441 C C . GLY A 1 448 ? 11.436 8.483 41.821 1.00 42.56 448 GLY A C 1
ATOM 3442 O O . GLY A 1 448 ? 12.512 9.010 41.567 1.00 42.56 448 GLY A O 1
ATOM 3443 N N . VAL A 1 449 ? 11.046 8.259 43.080 1.00 48.53 449 VAL A N 1
ATOM 3444 C CA . VAL A 1 449 ? 11.847 8.651 44.252 1.00 48.53 449 VAL A CA 1
ATOM 3445 C C . VAL A 1 449 ? 13.134 7.828 44.355 1.00 48.53 449 VAL A C 1
ATOM 3447 O O . VAL A 1 449 ? 14.187 8.403 44.605 1.00 48.53 449 VAL A O 1
ATOM 3450 N N . VAL A 1 450 ? 13.100 6.516 44.100 1.00 48.47 450 VAL A N 1
ATOM 3451 C CA . VAL A 1 450 ? 14.308 5.669 44.105 1.00 48.47 450 VAL A CA 1
ATOM 3452 C C . VAL A 1 450 ? 15.257 6.034 42.958 1.00 48.47 450 VAL A C 1
ATOM 3454 O O . VAL A 1 450 ? 16.461 6.105 43.178 1.00 48.47 450 VAL A O 1
ATOM 3457 N N . ALA A 1 451 ? 14.745 6.348 41.764 1.00 47.53 451 ALA A N 1
ATOM 3458 C CA . ALA A 1 451 ? 15.557 6.815 40.641 1.00 47.53 451 ALA A CA 1
ATOM 3459 C C . ALA A 1 451 ? 16.143 8.213 40.895 1.00 47.53 451 ALA A C 1
ATOM 3461 O O . ALA A 1 451 ? 17.316 8.435 40.617 1.00 47.53 451 ALA A O 1
ATOM 3462 N N . ILE A 1 452 ? 15.377 9.138 41.484 1.00 55.31 452 ILE A N 1
ATOM 3463 C CA . ILE A 1 452 ? 15.877 10.463 41.887 1.00 55.31 452 ILE A CA 1
ATOM 3464 C C . ILE A 1 452 ? 16.955 10.322 42.967 1.00 55.31 452 ILE A C 1
ATOM 3466 O O . ILE A 1 452 ? 17.983 10.987 42.883 1.00 55.31 452 ILE A O 1
ATOM 3470 N N . LEU A 1 453 ? 16.768 9.429 43.943 1.00 55.69 453 LEU A N 1
ATOM 3471 C CA . LEU A 1 453 ? 17.768 9.144 44.974 1.00 55.69 453 LEU A CA 1
ATOM 3472 C C . LEU A 1 453 ? 19.011 8.453 44.398 1.00 55.69 453 LEU A C 1
ATOM 3474 O O . LEU A 1 453 ? 20.112 8.776 44.827 1.00 55.69 453 LEU A O 1
ATOM 3478 N N . ALA A 1 454 ? 18.871 7.567 43.410 1.00 56.50 454 ALA A N 1
ATOM 3479 C CA . ALA A 1 454 ? 19.993 6.924 42.724 1.00 56.50 454 ALA A CA 1
ATOM 3480 C C . ALA A 1 454 ? 20.767 7.905 41.829 1.00 56.50 454 ALA A C 1
ATOM 3482 O O . ALA A 1 454 ? 21.994 7.890 41.827 1.00 56.50 454 ALA A O 1
ATOM 3483 N N . VAL A 1 455 ? 20.074 8.809 41.129 1.00 58.12 455 VAL A N 1
ATOM 3484 C CA . VAL A 1 455 ? 20.693 9.897 40.355 1.00 58.12 455 VAL A CA 1
ATOM 3485 C C . VAL A 1 455 ? 21.383 10.889 41.288 1.00 58.12 455 VAL A C 1
ATOM 3487 O O . VAL A 1 455 ? 22.520 11.272 41.028 1.00 58.12 455 VAL A O 1
ATOM 3490 N N . ALA A 1 456 ? 20.754 11.260 42.406 1.00 64.19 456 ALA A N 1
ATOM 3491 C CA . ALA A 1 456 ? 21.365 12.116 43.417 1.00 64.19 456 ALA A CA 1
ATOM 3492 C C . ALA A 1 456 ? 22.583 11.437 44.063 1.00 64.19 456 ALA A C 1
ATOM 3494 O O . ALA A 1 456 ? 23.628 12.067 44.192 1.00 64.19 456 ALA A O 1
ATOM 3495 N N . ALA A 1 457 ? 22.499 10.147 44.398 1.00 66.81 457 ALA A N 1
ATOM 3496 C CA . ALA A 1 457 ? 23.612 9.371 44.939 1.00 66.81 457 ALA A CA 1
ATOM 3497 C C . ALA A 1 457 ? 24.746 9.201 43.917 1.00 66.81 457 ALA A C 1
ATOM 3499 O O . ALA A 1 457 ? 25.911 9.352 44.274 1.00 66.81 457 ALA A O 1
ATOM 3500 N N . GLY A 1 458 ? 24.425 8.964 42.643 1.00 67.94 458 GLY A N 1
ATOM 3501 C CA . GLY A 1 458 ? 25.387 8.916 41.544 1.00 67.94 458 GLY A CA 1
ATOM 3502 C C . GLY A 1 458 ? 26.068 10.265 41.318 1.00 67.94 458 GLY A C 1
ATOM 3503 O O . GLY A 1 458 ? 27.285 10.322 41.159 1.00 67.94 458 GLY A O 1
ATOM 3504 N N . PHE A 1 459 ? 25.315 11.365 41.395 1.00 66.69 459 PHE A N 1
ATOM 3505 C CA . PHE A 1 459 ? 25.847 12.724 41.297 1.00 66.69 459 PHE A CA 1
ATOM 3506 C C . PHE A 1 459 ? 26.738 13.078 42.495 1.00 66.69 459 PHE A C 1
ATOM 3508 O O . PHE A 1 459 ? 27.814 13.640 42.311 1.00 66.69 459 PHE A O 1
ATOM 3515 N N . VAL A 1 460 ? 26.351 12.679 43.711 1.00 70.94 460 VAL A N 1
ATOM 3516 C CA . VAL A 1 460 ? 27.167 12.813 44.929 1.00 70.94 460 VAL A CA 1
ATOM 3517 C C . VAL A 1 460 ? 28.432 11.952 44.845 1.00 70.94 460 VAL A C 1
ATOM 3519 O O . VAL A 1 460 ? 29.505 12.426 45.204 1.00 70.94 460 VAL A O 1
ATOM 3522 N N . ALA A 1 461 ? 28.354 10.730 44.313 1.00 69.25 461 ALA A N 1
ATOM 3523 C CA . ALA A 1 461 ? 29.509 9.856 44.108 1.00 69.25 461 ALA A CA 1
ATOM 3524 C C . ALA A 1 461 ? 30.473 10.404 43.039 1.00 69.25 461 ALA A C 1
ATOM 3526 O O . ALA A 1 461 ? 31.688 10.373 43.231 1.00 69.25 461 ALA A O 1
ATOM 3527 N N . LEU A 1 462 ? 29.953 10.965 41.943 1.00 66.31 462 LEU A N 1
ATOM 3528 C CA . LEU A 1 462 ? 30.733 11.683 40.928 1.00 66.31 462 LEU A CA 1
ATOM 3529 C C . LEU A 1 462 ? 31.398 12.934 41.520 1.00 66.31 462 LEU A C 1
ATOM 3531 O O . LEU A 1 462 ? 32.589 13.153 41.292 1.00 66.31 462 LEU A O 1
ATOM 3535 N N . LEU A 1 463 ? 30.661 13.725 42.308 1.00 68.81 463 LEU A N 1
ATOM 3536 C CA . LEU A 1 463 ? 31.182 14.902 43.012 1.00 68.81 463 LEU A CA 1
ATOM 3537 C C . LEU A 1 463 ? 32.281 14.529 44.007 1.00 68.81 463 LEU A C 1
ATOM 3539 O O . LEU A 1 463 ? 33.306 15.205 44.051 1.00 68.81 463 LEU A O 1
ATOM 3543 N N . ALA A 1 464 ? 32.101 13.445 44.761 1.00 69.62 464 ALA A N 1
ATOM 3544 C CA . ALA A 1 464 ? 33.089 12.945 45.710 1.00 69.62 464 ALA A CA 1
ATOM 3545 C C . ALA A 1 464 ? 34.338 12.382 45.011 1.00 69.62 464 ALA A C 1
ATOM 3547 O O . ALA A 1 464 ? 35.448 12.550 45.509 1.00 69.62 464 ALA A O 1
ATOM 3548 N N . ARG A 1 465 ? 34.175 11.732 43.851 1.00 75.88 465 ARG A N 1
ATOM 3549 C CA . ARG A 1 465 ? 35.269 11.076 43.120 1.00 75.88 465 ARG A CA 1
ATOM 3550 C C . ARG A 1 465 ? 36.103 12.030 42.269 1.00 75.88 465 ARG A C 1
ATOM 3552 O O . ARG A 1 465 ? 37.303 11.818 42.135 1.00 75.88 465 ARG A O 1
ATOM 3559 N N . PHE A 1 466 ? 35.480 13.038 41.666 1.00 75.31 466 PHE A N 1
ATOM 3560 C CA . PHE A 1 466 ? 36.145 13.916 40.700 1.00 75.31 466 PHE A CA 1
ATOM 3561 C C . PHE A 1 466 ? 36.190 15.387 41.130 1.00 75.31 466 PHE A C 1
ATOM 3563 O O . PHE A 1 466 ? 36.954 16.160 40.559 1.00 75.31 466 PHE A O 1
ATOM 3570 N N . GLY A 1 467 ? 35.426 15.780 42.151 1.00 82.31 467 GLY A N 1
ATOM 3571 C CA . GLY A 1 467 ? 35.364 17.154 42.643 1.00 82.31 467 GLY A CA 1
ATOM 3572 C C . GLY A 1 467 ? 34.481 18.070 41.787 1.00 82.31 467 GLY A C 1
ATOM 3573 O O . GLY A 1 467 ? 34.381 17.939 40.565 1.00 82.31 467 GLY A O 1
ATOM 3574 N N . ALA A 1 468 ? 33.853 19.055 42.438 1.00 76.69 468 ALA A N 1
ATOM 3575 C CA . ALA A 1 468 ? 32.948 20.011 41.792 1.00 76.69 468 ALA A CA 1
ATOM 3576 C C . ALA A 1 468 ? 33.626 20.835 40.682 1.00 76.69 468 ALA A C 1
ATOM 3578 O O . ALA A 1 468 ? 33.001 21.128 39.665 1.00 76.69 468 ALA A O 1
ATOM 3579 N N . ALA A 1 469 ? 34.914 21.156 40.839 1.00 76.81 469 ALA A N 1
ATOM 3580 C CA . ALA A 1 469 ? 35.676 21.916 39.849 1.00 76.81 469 ALA A CA 1
ATOM 3581 C C . ALA A 1 469 ? 35.872 21.145 38.530 1.00 76.81 469 ALA A C 1
ATOM 3583 O O . ALA A 1 469 ? 35.729 21.722 37.454 1.00 76.81 469 ALA A O 1
ATOM 3584 N N . TYR A 1 470 ? 36.142 19.835 38.595 1.00 78.56 470 TYR A N 1
ATOM 3585 C CA . TYR A 1 470 ? 36.311 19.000 37.401 1.00 78.56 470 TYR A CA 1
ATOM 3586 C C . TYR A 1 470 ? 34.985 18.794 36.665 1.00 78.56 470 TYR A C 1
ATOM 3588 O O . TYR A 1 470 ? 34.915 18.962 35.448 1.00 78.56 470 TYR A O 1
ATOM 3596 N N . LEU A 1 471 ? 33.921 18.461 37.403 1.00 76.94 471 LEU A N 1
ATOM 3597 C CA . LEU A 1 471 ? 32.591 18.273 36.823 1.00 76.94 471 LEU A CA 1
ATOM 3598 C C . LEU A 1 471 ? 32.043 19.577 36.241 1.00 76.94 471 LEU A C 1
ATOM 3600 O O . LEU A 1 471 ? 31.505 19.562 35.138 1.00 76.94 471 LEU A O 1
ATOM 3604 N N . GLY A 1 472 ? 32.248 20.705 36.927 1.00 77.69 472 GLY A N 1
ATOM 3605 C CA . GLY A 1 472 ? 31.915 22.032 36.412 1.00 77.69 472 GLY A CA 1
ATOM 3606 C C . GLY A 1 472 ? 32.695 22.373 35.141 1.00 77.69 472 GLY A C 1
ATOM 3607 O O . GLY A 1 472 ? 32.101 22.804 34.156 1.00 77.69 472 GLY A O 1
ATOM 3608 N N . GLY A 1 473 ? 34.004 22.095 35.114 1.00 82.06 473 GLY A N 1
ATOM 3609 C CA . GLY A 1 473 ? 34.836 22.284 33.922 1.00 82.06 473 GLY A CA 1
ATOM 3610 C C . GLY A 1 473 ? 34.383 21.431 32.733 1.00 82.06 473 GLY A C 1
ATOM 3611 O O . GLY A 1 473 ? 34.359 21.910 31.600 1.00 82.06 473 GLY A O 1
ATOM 3612 N N . ARG A 1 474 ? 33.959 20.187 32.980 1.00 80.19 474 ARG A N 1
ATOM 3613 C CA . ARG A 1 474 ? 33.480 19.271 31.935 1.00 80.19 474 ARG A CA 1
ATOM 3614 C C . ARG A 1 474 ? 32.067 19.596 31.452 1.00 80.19 474 ARG A C 1
ATOM 3616 O O . ARG A 1 474 ? 31.804 19.514 30.258 1.00 80.19 474 ARG A O 1
ATOM 3623 N N . ALA A 1 475 ? 31.175 20.014 32.345 1.00 77.06 475 ALA A N 1
ATOM 3624 C CA . ALA A 1 475 ? 29.865 20.533 31.962 1.00 77.06 475 ALA A CA 1
ATOM 3625 C C . ALA A 1 475 ? 30.006 21.818 31.130 1.00 77.06 475 ALA A C 1
ATOM 3627 O O . ALA A 1 475 ? 29.347 21.962 30.102 1.00 77.06 475 ALA A O 1
ATOM 3628 N N . GLY A 1 476 ? 30.925 22.707 31.521 1.00 82.31 476 GLY A N 1
ATOM 3629 C CA . GLY A 1 476 ? 31.258 23.913 30.765 1.00 82.31 476 GLY A CA 1
ATOM 3630 C C . GLY A 1 476 ? 31.822 23.605 29.377 1.00 82.31 476 GLY A C 1
ATOM 3631 O O . GLY A 1 476 ? 31.379 24.200 28.396 1.00 82.31 476 GLY A O 1
ATOM 3632 N N . SER A 1 477 ? 32.740 22.638 29.261 1.00 84.56 477 SER A N 1
ATOM 3633 C CA . SER A 1 477 ? 33.272 22.238 27.954 1.00 84.56 477 SER A CA 1
ATOM 3634 C C . SER A 1 477 ? 32.202 21.601 27.068 1.00 84.56 477 SER A C 1
ATOM 3636 O O . SER A 1 477 ? 32.108 21.958 25.899 1.00 84.56 477 SER A O 1
ATOM 3638 N N . MET A 1 478 ? 31.337 20.742 27.619 1.00 79.62 478 MET A N 1
ATOM 3639 C CA . MET A 1 478 ? 30.207 20.164 26.885 1.00 79.62 478 MET A CA 1
ATOM 3640 C C . MET A 1 478 ? 29.217 21.231 26.415 1.00 79.62 478 MET A C 1
ATOM 3642 O O . MET A 1 478 ? 28.797 21.190 25.262 1.00 79.62 478 MET A O 1
ATOM 3646 N N . ALA A 1 479 ? 28.876 22.203 27.264 1.00 81.56 479 ALA A N 1
ATOM 3647 C CA . ALA A 1 479 ? 28.008 23.315 26.886 1.00 81.56 479 ALA A CA 1
ATOM 3648 C C . ALA A 1 479 ? 28.624 24.147 25.751 1.00 81.56 479 ALA A C 1
ATOM 3650 O O . ALA A 1 479 ? 27.933 24.481 24.790 1.00 81.56 479 ALA A O 1
ATOM 3651 N N . LEU A 1 480 ? 29.933 24.416 25.811 1.00 85.56 480 LEU A N 1
ATOM 3652 C CA . LEU A 1 480 ? 30.651 25.124 24.751 1.00 85.56 480 LEU A CA 1
ATOM 3653 C C . LEU A 1 480 ? 30.688 24.316 23.446 1.00 85.56 480 LEU A C 1
ATOM 3655 O O . LEU A 1 480 ? 30.469 24.875 22.375 1.00 85.56 480 LEU A O 1
ATOM 3659 N N . THR A 1 481 ? 30.926 23.004 23.520 1.00 86.50 481 THR A N 1
ATOM 3660 C CA . THR A 1 481 ? 30.899 22.115 22.351 1.00 86.50 481 THR A CA 1
ATOM 3661 C C . THR A 1 481 ? 29.510 22.060 21.724 1.00 86.50 481 THR A C 1
ATOM 3663 O O . THR A 1 481 ? 29.399 22.154 20.505 1.00 86.50 481 THR A O 1
ATOM 3666 N N . LEU A 1 482 ? 28.453 21.954 22.532 1.00 83.62 482 LEU A N 1
ATOM 3667 C CA . LEU A 1 482 ? 27.072 21.966 22.048 1.00 83.62 482 LEU A CA 1
ATOM 3668 C C . LEU A 1 482 ? 26.719 23.304 21.398 1.00 83.62 482 LEU A C 1
ATOM 3670 O O . LEU A 1 482 ? 26.106 23.306 20.335 1.00 83.62 482 LEU A O 1
ATOM 3674 N N . LEU A 1 483 ? 27.160 24.421 21.981 1.00 86.69 483 LEU A N 1
ATOM 3675 C CA . LEU A 1 483 ? 26.950 25.753 21.419 1.00 86.69 483 LEU A CA 1
ATOM 3676 C C . LEU A 1 483 ? 27.721 25.948 20.104 1.00 86.69 483 LEU A C 1
ATOM 3678 O O . LEU A 1 483 ? 27.189 26.501 19.145 1.00 86.69 483 LEU A O 1
ATOM 3682 N N . ALA A 1 484 ? 28.956 25.451 20.015 1.00 86.38 484 ALA A N 1
ATOM 3683 C CA . ALA A 1 484 ? 29.716 25.462 18.767 1.00 86.38 484 ALA A CA 1
ATOM 3684 C C . ALA A 1 484 ? 29.040 24.591 17.694 1.00 86.38 484 ALA A C 1
ATOM 3686 O O . ALA A 1 484 ? 28.867 25.027 16.556 1.00 86.38 484 ALA A O 1
ATOM 3687 N N . ALA A 1 485 ? 28.596 23.386 18.061 1.00 86.56 485 ALA A N 1
ATOM 3688 C CA . ALA A 1 485 ? 27.881 22.489 17.161 1.00 86.56 485 ALA A CA 1
ATOM 3689 C C . ALA A 1 485 ? 26.547 23.088 16.688 1.00 86.56 485 ALA A C 1
ATOM 3691 O O . ALA A 1 485 ? 26.232 22.995 15.503 1.00 86.56 485 ALA A O 1
ATOM 3692 N N . SER A 1 486 ? 25.785 23.755 17.562 1.00 87.88 486 SER A N 1
ATOM 3693 C CA . SER A 1 486 ? 24.515 24.380 17.179 1.00 87.88 486 SER A CA 1
ATOM 3694 C C . SER A 1 486 ? 24.705 25.533 16.203 1.00 87.88 486 SER A C 1
ATOM 3696 O O . SER A 1 486 ? 23.928 25.643 15.257 1.00 87.88 486 SER A O 1
ATOM 3698 N N . VAL A 1 487 ? 25.754 26.349 16.371 1.00 87.75 487 VAL A N 1
ATOM 3699 C CA . VAL A 1 487 ? 26.118 27.392 15.395 1.00 87.75 487 VAL A CA 1
ATOM 3700 C C . VAL A 1 487 ? 2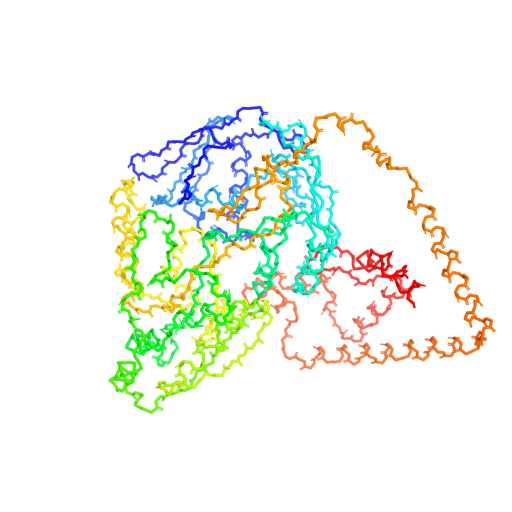6.441 26.771 14.037 1.00 87.75 487 VAL A C 1
ATOM 3702 O O . VAL A 1 487 ? 25.943 27.246 13.017 1.00 87.75 487 VAL A O 1
ATOM 3705 N N . VAL A 1 488 ? 27.225 25.688 14.012 1.00 86.12 488 VAL A N 1
ATOM 3706 C CA . VAL A 1 488 ? 27.578 24.986 12.767 1.00 86.12 488 VAL A CA 1
ATOM 3707 C C . VAL A 1 488 ? 26.332 24.429 12.075 1.00 86.12 488 VAL A C 1
ATOM 3709 O O . VAL A 1 488 ? 26.152 24.650 10.880 1.00 86.12 488 VAL A O 1
ATOM 3712 N N . VAL A 1 489 ? 25.432 23.772 12.812 1.00 82.75 489 VAL A N 1
ATOM 3713 C CA . VAL A 1 489 ? 24.168 23.251 12.263 1.00 82.75 489 VAL A CA 1
ATOM 3714 C C . VAL A 1 489 ? 23.301 24.383 11.706 1.00 82.75 489 VAL A C 1
ATOM 3716 O O . VAL A 1 489 ? 22.809 24.279 10.582 1.00 82.75 489 VAL A O 1
ATOM 3719 N N . PHE A 1 490 ? 23.156 25.492 12.441 1.00 85.38 490 PHE A N 1
ATOM 3720 C CA . PHE A 1 490 ? 22.394 26.654 11.974 1.00 85.38 490 PHE A CA 1
ATOM 3721 C C . PHE A 1 490 ? 22.991 27.277 10.713 1.00 85.38 490 PHE A C 1
ATOM 3723 O O . PHE A 1 490 ? 22.232 27.688 9.837 1.00 85.38 490 PHE A O 1
ATOM 3730 N N . ALA A 1 491 ? 24.321 27.332 10.610 1.00 82.88 491 ALA A N 1
ATOM 3731 C CA . ALA A 1 491 ? 25.021 27.851 9.442 1.00 82.88 491 ALA A CA 1
ATOM 3732 C C . ALA A 1 491 ? 24.837 26.944 8.217 1.00 82.88 491 ALA A C 1
ATOM 3734 O O . ALA A 1 491 ? 24.517 27.442 7.140 1.00 82.88 491 ALA A O 1
ATOM 3735 N N . ILE A 1 492 ? 24.960 25.621 8.380 1.00 80.94 492 ILE A N 1
ATOM 3736 C CA . ILE A 1 492 ? 24.775 24.649 7.290 1.00 80.94 492 ILE A CA 1
ATOM 3737 C C . ILE A 1 492 ? 23.377 24.781 6.676 1.00 80.94 492 ILE A C 1
ATOM 3739 O O . ILE A 1 492 ? 23.254 24.829 5.454 1.00 80.94 492 ILE A O 1
ATOM 3743 N N . ILE A 1 493 ? 22.335 24.925 7.501 1.00 77.69 493 ILE A N 1
ATOM 3744 C CA . ILE A 1 493 ? 20.947 25.076 7.031 1.00 77.69 493 ILE A CA 1
ATOM 3745 C C . ILE A 1 493 ? 20.764 26.310 6.127 1.00 77.69 493 ILE A C 1
ATOM 3747 O O . ILE A 1 493 ? 19.892 26.291 5.267 1.00 77.69 493 ILE A O 1
ATOM 3751 N N . GLN A 1 494 ? 21.580 27.363 6.270 1.00 77.38 494 GLN A N 1
ATOM 3752 C CA . GLN A 1 494 ? 21.492 28.550 5.401 1.00 77.38 494 GLN A CA 1
ATOM 3753 C C . GLN A 1 494 ? 22.164 28.365 4.040 1.00 77.38 494 GLN A C 1
ATOM 3755 O O . GLN A 1 494 ? 21.853 29.088 3.097 1.00 77.38 494 GLN A O 1
ATOM 3760 N N . VAL A 1 495 ? 23.128 27.449 3.950 1.00 77.88 495 VAL A N 1
ATOM 3761 C CA . VAL A 1 495 ? 23.929 27.232 2.737 1.00 77.88 495 VAL A CA 1
ATOM 3762 C C . VAL A 1 495 ? 23.311 26.141 1.859 1.00 77.88 495 VAL A C 1
ATOM 3764 O O . VAL A 1 495 ? 23.560 26.101 0.656 1.00 77.88 495 VAL A O 1
ATOM 3767 N N . VAL A 1 496 ? 22.478 25.268 2.434 1.00 75.56 496 VAL A N 1
ATOM 3768 C CA . VAL A 1 496 ? 21.740 24.247 1.682 1.00 75.56 496 VAL A CA 1
ATOM 3769 C C . VAL A 1 496 ? 20.629 24.914 0.852 1.00 75.56 496 VAL A C 1
ATOM 3771 O O . VAL A 1 496 ? 19.767 25.582 1.421 1.00 75.56 496 VAL A O 1
ATOM 3774 N N . PRO A 1 497 ? 20.611 24.743 -0.484 1.00 69.56 497 PRO A N 1
ATOM 3775 C CA . PRO A 1 497 ? 19.575 25.331 -1.323 1.00 69.56 497 PRO A CA 1
ATOM 3776 C C . PRO A 1 497 ? 18.202 24.689 -1.071 1.00 69.56 497 PRO A C 1
ATOM 3778 O O . PRO A 1 497 ? 18.064 23.467 -1.106 1.00 69.56 497 PRO A O 1
ATOM 3781 N N . GLY A 1 498 ? 17.181 25.529 -0.876 1.00 69.44 498 GLY A N 1
ATOM 3782 C CA . GLY A 1 498 ? 15.783 25.128 -0.678 1.00 69.44 498 GLY A CA 1
ATOM 3783 C C . GLY A 1 498 ? 15.161 25.715 0.594 1.00 69.44 498 GLY A C 1
ATOM 3784 O O . GLY A 1 498 ? 15.862 26.082 1.531 1.00 69.44 498 GLY A O 1
ATOM 3785 N N . ASP A 1 499 ? 13.832 25.824 0.628 1.00 76.25 499 ASP A N 1
ATOM 3786 C CA . ASP A 1 499 ? 13.088 26.207 1.834 1.00 76.25 499 ASP A CA 1
ATOM 3787 C C . ASP A 1 499 ? 12.758 24.948 2.658 1.00 76.25 499 ASP A C 1
ATOM 3789 O O . ASP A 1 499 ? 12.043 24.081 2.149 1.00 76.25 499 ASP A O 1
ATOM 3793 N N . PRO A 1 500 ? 13.224 24.830 3.918 1.00 75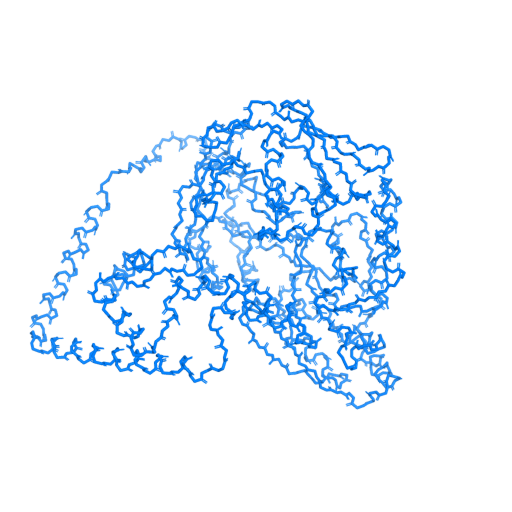.94 500 PRO A N 1
ATOM 3794 C CA . PRO A 1 500 ? 12.914 23.690 4.778 1.00 75.94 500 PRO A CA 1
ATOM 3795 C C . PRO A 1 500 ? 11.410 23.423 4.929 1.00 75.94 500 PRO A C 1
ATOM 3797 O O . PRO A 1 500 ? 11.003 22.265 4.929 1.00 75.94 500 PRO A O 1
ATOM 3800 N N . ALA A 1 501 ? 10.567 24.460 4.995 1.00 75.12 501 ALA A N 1
ATOM 3801 C CA . ALA A 1 501 ? 9.118 24.283 5.115 1.00 75.12 501 ALA A CA 1
ATOM 3802 C C . ALA A 1 501 ? 8.498 23.738 3.820 1.00 75.12 501 ALA A C 1
ATOM 3804 O O . ALA A 1 501 ? 7.651 22.845 3.862 1.00 75.12 501 ALA A O 1
ATOM 3805 N N . ALA A 1 502 ? 8.957 24.225 2.663 1.00 71.62 502 ALA A N 1
ATOM 3806 C CA . ALA A 1 502 ? 8.532 23.706 1.364 1.00 71.62 502 ALA A CA 1
ATOM 3807 C C . ALA A 1 502 ? 9.018 22.265 1.149 1.00 71.62 502 ALA A C 1
ATOM 3809 O O . ALA A 1 502 ? 8.300 21.437 0.597 1.00 71.62 502 ALA A O 1
ATOM 3810 N N . TYR A 1 503 ? 10.218 21.942 1.633 1.00 70.25 503 TYR A N 1
ATOM 3811 C CA . TYR A 1 503 ? 10.753 20.585 1.598 1.00 70.25 503 TYR A CA 1
ATOM 3812 C C . TYR A 1 503 ? 9.921 19.622 2.453 1.00 70.25 503 TYR A C 1
ATOM 3814 O O . TYR A 1 503 ? 9.640 18.506 2.030 1.00 70.25 503 TYR A O 1
ATOM 3822 N N . MET A 1 504 ? 9.492 20.064 3.636 1.00 66.19 504 MET A N 1
ATOM 3823 C CA . MET A 1 504 ? 8.695 19.247 4.551 1.00 66.19 504 MET A CA 1
ATOM 3824 C C . MET A 1 504 ? 7.264 19.018 4.053 1.00 66.19 504 MET A C 1
ATOM 3826 O O . MET A 1 504 ? 6.741 17.923 4.225 1.00 66.19 504 MET A O 1
ATOM 3830 N N . LEU A 1 505 ? 6.633 20.009 3.414 1.00 67.19 505 LEU A N 1
ATOM 3831 C CA . LEU A 1 505 ? 5.270 19.877 2.874 1.00 67.19 505 LEU A CA 1
ATOM 3832 C C . LEU A 1 505 ? 5.211 19.268 1.462 1.00 67.19 505 LEU A C 1
ATOM 3834 O O . LEU A 1 505 ? 4.125 18.929 0.992 1.00 67.19 505 LEU A O 1
ATOM 3838 N N . GLY A 1 506 ? 6.357 19.119 0.795 1.00 52.78 506 GLY A N 1
ATOM 3839 C CA . GLY A 1 506 ? 6.452 18.682 -0.595 1.00 52.78 506 GLY A CA 1
ATOM 3840 C C . GLY A 1 506 ? 6.241 19.823 -1.598 1.00 52.78 506 GLY A C 1
ATOM 3841 O O . GLY A 1 506 ? 5.634 20.849 -1.301 1.00 52.78 506 GLY A O 1
ATOM 3842 N N . LEU A 1 507 ? 6.739 19.647 -2.827 1.00 49.25 507 LEU A N 1
ATOM 3843 C CA . LEU A 1 507 ? 6.799 20.723 -3.832 1.00 49.25 507 LEU A CA 1
ATOM 3844 C C . LEU A 1 507 ? 5.439 21.259 -4.316 1.00 49.25 507 LEU A C 1
ATOM 3846 O O . LEU A 1 507 ? 5.388 22.367 -4.840 1.00 49.25 507 LEU A O 1
ATOM 3850 N N . ASN A 1 508 ? 4.351 20.508 -4.126 1.00 51.97 508 ASN A N 1
ATOM 3851 C CA . ASN A 1 508 ? 2.989 20.931 -4.483 1.00 51.97 508 ASN A CA 1
ATOM 3852 C C . ASN A 1 508 ? 2.240 21.578 -3.308 1.00 51.97 508 ASN A C 1
ATOM 3854 O O . ASN A 1 508 ? 1.026 21.782 -3.377 1.00 51.97 508 ASN A O 1
ATOM 3858 N N . ALA A 1 509 ? 2.935 21.865 -2.205 1.00 64.31 509 ALA A N 1
ATOM 3859 C CA . ALA A 1 509 ? 2.342 22.534 -1.065 1.00 64.31 509 ALA A CA 1
ATOM 3860 C C . ALA A 1 509 ? 1.837 23.923 -1.466 1.00 64.31 509 ALA A C 1
ATOM 3862 O O . ALA A 1 509 ? 2.562 24.717 -2.066 1.00 64.31 509 ALA A O 1
ATOM 3863 N N . ASN A 1 510 ? 0.586 24.218 -1.104 1.00 74.81 510 ASN A N 1
ATOM 3864 C CA . ASN A 1 510 ? 0.017 25.555 -1.241 1.00 74.81 510 ASN A CA 1
ATOM 3865 C C . ASN A 1 510 ? 1.007 26.582 -0.640 1.00 74.81 510 ASN A C 1
ATOM 3867 O O . ASN A 1 510 ? 1.414 26.392 0.510 1.00 74.81 510 ASN A O 1
ATOM 3871 N N . PRO A 1 511 ? 1.383 27.659 -1.359 1.00 79.50 511 PRO A N 1
ATOM 3872 C CA . PRO A 1 511 ? 2.246 28.716 -0.831 1.00 79.50 511 PRO A CA 1
ATOM 3873 C C . PRO A 1 511 ? 1.807 29.246 0.540 1.00 79.50 511 PRO A C 1
ATOM 3875 O O . PRO A 1 511 ? 2.645 29.558 1.382 1.00 79.50 511 PRO A O 1
ATOM 3878 N N . GLU A 1 512 ? 0.499 29.280 0.800 1.00 77.75 512 GLU A N 1
ATOM 3879 C CA . GLU A 1 512 ? -0.068 29.664 2.094 1.00 77.75 512 GLU A CA 1
ATOM 3880 C C . GLU A 1 512 ? 0.223 28.627 3.193 1.00 77.75 512 GLU A C 1
ATOM 3882 O O . GLU A 1 512 ? 0.550 28.982 4.321 1.00 77.75 512 GLU A O 1
ATOM 3887 N N . ALA A 1 513 ? 0.186 27.332 2.865 1.00 72.44 513 ALA A N 1
ATOM 3888 C CA . ALA A 1 513 ? 0.566 26.266 3.790 1.00 72.44 513 ALA A CA 1
ATOM 3889 C C . ALA A 1 513 ? 2.070 26.297 4.097 1.00 72.44 513 ALA A C 1
ATOM 3891 O O . ALA A 1 513 ? 2.462 26.103 5.248 1.00 72.44 513 ALA A O 1
ATOM 3892 N N . VAL A 1 514 ? 2.903 26.597 3.093 1.00 78.94 514 VAL A N 1
ATOM 3893 C CA . VAL A 1 514 ? 4.347 26.802 3.281 1.00 78.94 514 VAL A CA 1
ATOM 3894 C C . VAL A 1 514 ? 4.599 27.998 4.192 1.00 78.94 514 VAL A C 1
ATOM 3896 O O . VAL A 1 514 ? 5.346 27.866 5.157 1.00 78.94 514 VAL A O 1
ATOM 3899 N N . ALA A 1 515 ? 3.942 29.134 3.950 1.00 80.56 515 ALA A N 1
ATOM 3900 C CA . ALA A 1 515 ? 4.052 30.316 4.803 1.00 80.56 515 ALA A CA 1
ATOM 3901 C C . ALA A 1 515 ? 3.613 30.025 6.249 1.00 80.56 515 ALA A C 1
ATOM 3903 O O . ALA A 1 515 ? 4.348 30.325 7.187 1.00 80.56 515 ALA A O 1
ATOM 3904 N N . ASN A 1 516 ? 2.480 29.345 6.434 1.00 78.75 516 ASN A N 1
ATOM 3905 C CA . ASN A 1 516 ? 1.994 28.956 7.757 1.00 78.75 516 ASN A CA 1
ATOM 3906 C C . ASN A 1 516 ? 2.975 28.030 8.485 1.00 78.75 516 ASN A C 1
ATOM 3908 O O . ASN A 1 516 ? 3.226 28.220 9.675 1.00 78.75 516 ASN A O 1
ATOM 3912 N N . LEU A 1 517 ? 3.573 27.056 7.789 1.00 76.50 517 LEU A N 1
ATOM 3913 C CA . LEU A 1 517 ? 4.573 26.181 8.399 1.00 76.50 517 LEU A CA 1
ATOM 3914 C C . LEU A 1 517 ? 5.872 26.935 8.715 1.00 76.50 517 LEU A C 1
ATOM 3916 O O . LEU A 1 517 ? 6.455 26.712 9.773 1.00 76.50 517 LEU A O 1
ATOM 3920 N N . ARG A 1 518 ? 6.311 27.864 7.854 1.00 80.69 518 ARG A N 1
ATOM 3921 C CA . ARG A 1 518 ? 7.460 28.741 8.146 1.00 80.69 518 ARG A CA 1
ATOM 3922 C C . ARG A 1 518 ? 7.233 29.552 9.414 1.00 80.69 518 ARG A C 1
ATOM 3924 O O . ARG A 1 518 ? 8.147 29.635 10.234 1.00 80.69 518 ARG A O 1
ATOM 3931 N N . HIS A 1 519 ? 6.032 30.096 9.582 1.00 81.69 519 HIS A N 1
ATOM 3932 C CA . HIS A 1 519 ? 5.644 30.829 10.778 1.00 81.69 519 HIS A CA 1
ATOM 3933 C C . HIS A 1 519 ? 5.664 29.923 12.018 1.00 81.69 519 HIS A C 1
ATOM 3935 O O . HIS A 1 519 ? 6.343 30.225 12.997 1.00 81.69 519 HIS A O 1
ATOM 3941 N N . GLN A 1 520 ? 5.015 28.754 11.947 1.00 73.88 520 GLN A N 1
ATOM 3942 C CA . GLN A 1 520 ? 4.984 27.772 13.041 1.00 73.88 520 GLN A CA 1
ATOM 3943 C C . GLN A 1 520 ? 6.377 27.277 13.452 1.00 73.88 520 GLN A C 1
ATOM 3945 O O . GLN A 1 520 ? 6.621 27.020 14.628 1.00 73.88 520 GLN A O 1
ATOM 3950 N N . MET A 1 521 ? 7.293 27.135 12.494 1.00 74.81 521 MET A N 1
ATOM 3951 C CA . MET A 1 521 ? 8.659 26.667 12.733 1.00 74.81 521 MET A CA 1
ATOM 3952 C C . MET A 1 521 ? 9.640 27.795 13.089 1.00 74.81 521 MET A C 1
ATOM 3954 O O . MET A 1 521 ? 10.837 27.534 13.221 1.00 74.81 521 MET A O 1
ATOM 3958 N N . GLY A 1 522 ? 9.179 29.046 13.209 1.00 78.50 522 GLY A N 1
ATOM 3959 C CA . GLY A 1 522 ? 10.051 30.187 13.502 1.00 78.50 522 GLY A CA 1
ATOM 3960 C C . GLY A 1 522 ? 11.135 30.394 12.438 1.00 78.50 522 GLY A C 1
ATOM 3961 O O . GLY A 1 522 ? 12.269 30.771 12.745 1.00 78.50 522 GLY A O 1
ATOM 3962 N N . LEU A 1 523 ? 1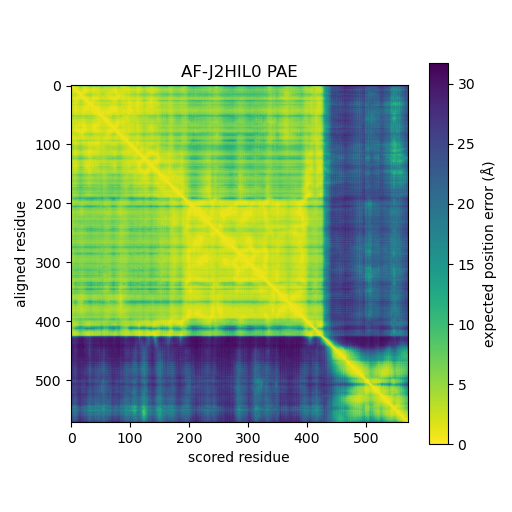0.821 30.093 11.173 1.00 82.44 523 LEU A N 1
ATOM 3963 C CA . LEU A 1 523 ? 11.742 30.238 10.040 1.00 82.44 523 LEU A CA 1
ATOM 3964 C C . LEU A 1 523 ? 11.747 31.661 9.455 1.00 82.44 523 LEU A C 1
ATOM 3966 O O . LEU A 1 523 ? 12.458 31.931 8.483 1.00 82.44 523 LEU A O 1
ATOM 3970 N N . GLU A 1 524 ? 10.964 32.565 10.038 1.00 81.69 524 GLU A N 1
ATOM 3971 C CA . GLU A 1 524 ? 10.810 33.954 9.616 1.00 81.69 524 GLU A CA 1
ATOM 3972 C C . GLU A 1 524 ? 11.882 34.870 10.222 1.00 81.69 524 GLU A C 1
ATOM 3974 O O . GLU A 1 524 ? 12.369 34.657 11.332 1.00 81.69 524 GLU A O 1
ATOM 3979 N N . GLY A 1 525 ? 12.247 35.912 9.476 1.00 82.88 525 GLY A N 1
ATOM 3980 C CA . GLY A 1 525 ? 13.192 36.931 9.925 1.00 82.88 525 GLY A CA 1
ATOM 3981 C C . GLY A 1 525 ? 14.683 36.557 9.811 1.00 82.88 525 GLY A C 1
ATOM 3982 O O . GLY A 1 525 ? 15.047 35.497 9.292 1.00 82.88 525 GLY A O 1
ATOM 3983 N N . PRO A 1 526 ? 15.576 37.464 10.252 1.00 88.56 526 PRO A N 1
ATOM 3984 C CA . PRO A 1 526 ? 17.026 37.305 10.156 1.00 88.56 526 PRO A CA 1
ATOM 3985 C C . PRO A 1 526 ? 17.567 36.101 10.941 1.00 88.56 526 PRO A C 1
ATOM 3987 O O . PRO A 1 526 ? 17.202 35.868 12.093 1.00 88.56 526 PRO A O 1
ATOM 3990 N N . VAL A 1 527 ? 18.535 35.390 10.355 1.00 84.81 527 VAL A N 1
ATOM 3991 C CA . VAL A 1 527 ? 19.175 34.197 10.948 1.00 84.81 527 VAL A CA 1
ATOM 3992 C C . VAL A 1 527 ? 19.704 34.421 12.373 1.00 84.81 527 VAL A C 1
ATOM 3994 O O . VAL A 1 527 ? 19.426 33.576 13.226 1.00 84.81 527 VAL A O 1
ATOM 3997 N N . PRO A 1 528 ? 20.399 35.534 12.697 1.00 85.94 528 PRO A N 1
ATOM 3998 C CA . PRO A 1 528 ? 20.896 35.749 14.057 1.00 85.94 528 PRO A CA 1
ATOM 3999 C C . PRO A 1 528 ? 19.772 35.864 15.092 1.00 85.94 528 PRO A C 1
ATOM 4001 O O . PRO A 1 528 ? 19.918 35.389 16.214 1.00 85.94 528 PRO A O 1
ATOM 4004 N N . GLN A 1 529 ? 18.633 36.450 14.707 1.00 88.38 529 GLN A N 1
ATOM 4005 C CA . GLN A 1 529 ? 17.470 36.581 15.585 1.00 88.38 529 GLN A CA 1
ATOM 4006 C C . GLN A 1 529 ? 16.811 35.223 15.820 1.00 88.38 529 GLN A C 1
ATOM 4008 O O . GLN A 1 529 ? 16.501 34.891 16.958 1.00 88.38 529 GLN A O 1
ATOM 4013 N N . ARG A 1 530 ? 16.676 34.404 14.770 1.00 88.06 530 ARG A N 1
ATOM 4014 C CA . ARG A 1 530 ? 16.159 33.031 14.877 1.00 88.06 530 ARG A CA 1
ATOM 4015 C C . ARG A 1 530 ? 17.037 32.151 15.762 1.00 88.06 530 ARG A C 1
ATOM 4017 O O . ARG A 1 530 ? 16.518 31.418 16.597 1.00 88.06 530 ARG A O 1
ATOM 4024 N N . TYR A 1 531 ? 18.357 32.239 15.602 1.00 88.12 531 TYR A N 1
ATOM 4025 C CA . TYR A 1 531 ? 19.299 31.499 16.439 1.00 88.12 531 TYR A CA 1
ATOM 4026 C C . TYR A 1 531 ? 19.208 31.928 17.906 1.00 88.12 531 TYR A C 1
ATOM 4028 O O . TYR A 1 531 ? 19.139 31.079 18.790 1.00 88.12 531 TYR A O 1
ATOM 4036 N N . LEU A 1 532 ? 19.146 33.238 18.167 1.00 88.50 532 LEU A N 1
ATOM 4037 C CA . LEU A 1 532 ? 19.005 33.760 19.523 1.00 88.50 532 LEU A CA 1
ATOM 4038 C C . LEU A 1 532 ? 17.660 33.366 20.150 1.00 88.50 532 LEU A C 1
ATOM 4040 O O . LEU A 1 532 ? 17.638 32.946 21.301 1.00 88.50 532 LEU A O 1
ATOM 4044 N N . ALA A 1 533 ? 16.560 33.449 19.398 1.00 85.75 533 ALA A N 1
ATOM 4045 C CA . ALA A 1 533 ? 15.236 33.029 19.850 1.00 85.75 533 ALA A CA 1
ATOM 4046 C C . ALA A 1 533 ? 15.200 31.530 20.183 1.00 85.75 533 ALA A C 1
ATOM 4048 O O . ALA A 1 533 ? 14.700 31.152 21.237 1.00 85.75 533 ALA A O 1
ATOM 4049 N N . TRP A 1 534 ? 15.797 30.687 19.336 1.00 86.88 534 TRP A N 1
ATOM 4050 C CA . TRP A 1 534 ? 15.930 29.252 19.591 1.00 86.88 534 TRP A CA 1
ATOM 4051 C C . TRP A 1 534 ? 16.798 28.954 20.823 1.00 86.88 534 TRP A C 1
ATOM 4053 O O . TRP A 1 534 ? 16.409 28.153 21.671 1.00 86.88 534 TRP A O 1
ATOM 4063 N N . LEU A 1 535 ? 17.943 29.630 20.967 1.00 87.19 535 LEU A N 1
ATOM 4064 C CA . LEU A 1 535 ? 18.838 29.469 22.116 1.00 87.19 535 LEU A CA 1
ATOM 4065 C C . LEU A 1 535 ? 18.151 29.886 23.426 1.00 87.19 535 LEU A C 1
ATOM 4067 O O . LEU A 1 535 ? 18.220 29.164 24.419 1.00 87.19 535 LEU A O 1
ATOM 4071 N N . LEU A 1 536 ? 17.468 31.034 23.423 1.00 88.25 536 LEU A N 1
ATOM 4072 C CA . LEU A 1 536 ? 16.688 31.509 24.564 1.00 88.25 536 LEU A CA 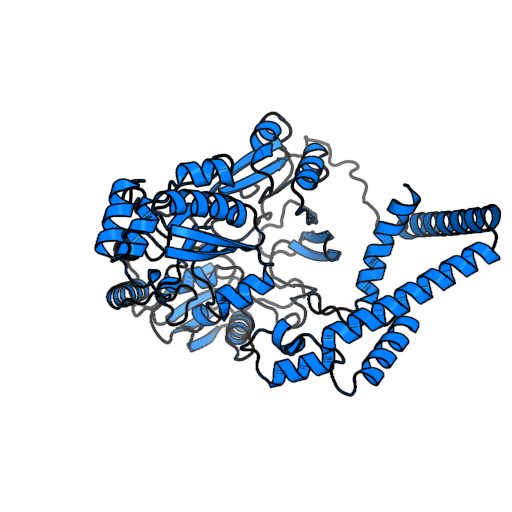1
ATOM 4073 C C . LEU A 1 536 ? 15.515 30.572 24.865 1.00 88.25 536 LEU A C 1
ATOM 4075 O O . LEU A 1 536 ? 15.259 30.309 26.036 1.00 88.25 536 LEU A O 1
ATOM 4079 N N . GLY A 1 537 ? 14.841 30.035 23.845 1.00 85.12 537 GLY A N 1
ATOM 4080 C CA . GLY A 1 537 ? 13.800 29.018 24.002 1.00 85.12 537 GLY A CA 1
ATOM 4081 C C . GLY A 1 537 ? 14.325 27.783 24.730 1.00 85.12 537 GLY A C 1
ATOM 4082 O O . GLY A 1 537 ? 13.785 27.410 25.770 1.00 85.12 537 GLY A O 1
ATOM 4083 N N . MET A 1 538 ? 15.456 27.228 24.282 1.00 82.50 538 MET A N 1
ATOM 4084 C CA . MET A 1 538 ? 16.089 26.079 24.939 1.00 82.50 538 MET A CA 1
ATOM 4085 C C . MET A 1 538 ? 16.446 26.345 26.403 1.00 82.50 538 MET A C 1
ATOM 4087 O O . MET A 1 538 ? 16.235 25.473 27.245 1.00 82.50 538 MET A O 1
ATOM 4091 N N . LEU A 1 539 ? 16.963 27.536 26.725 1.00 82.19 539 LEU A N 1
ATOM 4092 C CA . LEU A 1 539 ? 17.279 27.912 28.110 1.00 82.19 539 LEU A CA 1
ATOM 4093 C C . LEU A 1 539 ? 16.033 27.958 29.009 1.00 82.19 539 LEU A C 1
ATOM 4095 O O . LEU A 1 539 ? 16.150 27.747 30.214 1.00 82.19 539 LEU A O 1
ATOM 4099 N N . HIS A 1 540 ? 14.850 28.176 28.430 1.00 81.62 540 HIS A N 1
ATOM 4100 C CA . HIS A 1 540 ? 13.560 28.137 29.123 1.00 81.62 540 HIS A CA 1
ATOM 4101 C C . HIS A 1 540 ? 12.816 26.797 28.959 1.00 81.62 540 HIS A C 1
ATOM 4103 O O . HIS A 1 540 ? 11.673 26.676 29.395 1.00 81.62 540 HIS A O 1
ATOM 4109 N N . GLY A 1 541 ? 13.447 25.781 28.357 1.00 78.19 541 GLY A N 1
ATOM 4110 C CA . GLY A 1 541 ? 12.848 24.461 28.136 1.00 78.19 541 GLY A CA 1
ATOM 4111 C C . GLY A 1 541 ? 11.861 24.385 26.965 1.00 78.19 541 GLY A C 1
ATOM 4112 O O . GLY A 1 541 ? 11.163 23.380 26.827 1.00 78.19 541 GLY A O 1
ATOM 4113 N N . ASP A 1 542 ? 11.802 25.410 26.115 1.00 82.81 542 ASP A N 1
ATOM 4114 C CA . ASP A 1 542 ? 11.031 25.404 24.875 1.00 82.81 542 ASP A CA 1
ATOM 4115 C C . ASP A 1 542 ? 11.895 24.910 23.707 1.00 82.81 542 ASP A C 1
ATOM 4117 O O . ASP A 1 542 ? 12.778 25.603 23.202 1.00 82.81 542 ASP A O 1
ATOM 4121 N N . PHE A 1 543 ? 11.628 23.678 23.277 1.00 81.81 543 PHE A N 1
ATOM 4122 C CA . PHE A 1 543 ? 12.291 23.041 22.137 1.00 81.81 543 PHE A CA 1
ATOM 4123 C C . PHE A 1 543 ? 11.440 23.090 20.853 1.00 81.81 543 PHE A C 1
ATOM 4125 O O . PHE A 1 543 ? 11.754 22.397 19.884 1.00 81.81 543 PHE A O 1
ATOM 4132 N N . GLY A 1 544 ? 10.354 23.870 20.838 1.00 79.50 544 GLY A N 1
ATOM 4133 C CA . GLY A 1 544 ? 9.408 23.960 19.726 1.00 79.50 544 GLY A CA 1
ATOM 4134 C C . GLY A 1 544 ? 8.407 22.800 19.654 1.00 79.50 544 GLY A C 1
ATOM 4135 O O . GLY A 1 544 ? 8.308 21.961 20.554 1.00 79.50 544 GLY A O 1
ATOM 4136 N N . LEU A 1 545 ? 7.637 22.749 18.561 1.00 72.62 545 LEU A N 1
ATOM 4137 C CA . LEU A 1 545 ? 6.664 21.690 18.262 1.00 72.62 545 LEU A CA 1
ATOM 4138 C C . LEU A 1 545 ? 7.258 20.646 17.306 1.00 72.62 545 LEU A C 1
ATOM 4140 O O . LEU A 1 545 ? 7.925 20.973 16.328 1.00 72.62 545 LEU A O 1
ATOM 4144 N N . SER A 1 546 ? 6.985 19.368 17.562 1.00 71.81 546 SER A N 1
ATOM 4145 C CA . SER A 1 546 ? 7.354 18.281 16.658 1.00 71.81 546 SER A CA 1
ATOM 4146 C C . SER A 1 546 ? 6.507 18.337 15.392 1.00 71.81 546 SER A C 1
ATOM 4148 O O . SER A 1 546 ? 5.285 18.272 15.469 1.00 71.81 546 SER A O 1
ATOM 4150 N N . TYR A 1 547 ? 7.148 18.355 14.225 1.00 62.19 547 TYR A N 1
ATOM 4151 C CA . TYR A 1 547 ? 6.444 18.304 12.944 1.00 62.19 547 TYR A CA 1
ATOM 4152 C C . TYR A 1 547 ? 5.635 17.010 12.758 1.00 62.19 547 TYR A C 1
ATOM 4154 O O . TYR A 1 547 ? 4.471 17.047 12.368 1.00 62.19 547 TYR A O 1
ATOM 4162 N N . THR A 1 548 ? 6.226 15.858 13.079 1.00 57.03 548 THR A N 1
ATOM 4163 C CA . THR A 1 548 ? 5.576 14.550 12.909 1.00 57.03 548 THR A CA 1
ATOM 4164 C C . THR A 1 548 ? 4.411 14.355 13.875 1.00 57.03 548 THR A C 1
ATOM 4166 O O . THR A 1 548 ? 3.401 13.759 13.511 1.00 57.03 548 THR A O 1
ATOM 4169 N N . TYR A 1 549 ? 4.550 14.831 15.115 1.00 58.44 549 TYR A N 1
ATOM 4170 C CA . TYR A 1 549 ? 3.605 14.513 16.190 1.00 58.44 549 TYR A CA 1
ATOM 4171 C C . TYR A 1 549 ? 2.691 15.673 16.586 1.00 58.44 549 TYR A C 1
ATOM 4173 O O . TYR A 1 549 ? 1.717 15.436 17.297 1.00 58.44 549 TYR A O 1
ATOM 4181 N N . GLN A 1 550 ? 2.982 16.891 16.118 1.00 65.69 550 GLN A N 1
ATOM 4182 C CA . GLN A 1 550 ? 2.231 18.120 16.394 1.00 65.69 550 GLN A CA 1
ATOM 4183 C C . GLN A 1 550 ? 2.081 18.404 17.904 1.00 65.69 550 GLN A C 1
ATOM 4185 O O . GLN A 1 550 ? 1.049 18.876 18.372 1.00 65.69 550 GLN A O 1
ATOM 4190 N N . THR A 1 551 ? 3.120 18.094 18.688 1.00 72.25 551 THR A N 1
ATOM 4191 C CA . THR A 1 551 ? 3.180 18.289 20.151 1.00 72.25 551 THR A CA 1
ATOM 4192 C C . THR A 1 551 ? 4.508 18.924 20.574 1.00 72.25 551 THR A C 1
ATOM 4194 O O . THR A 1 551 ? 5.496 18.753 19.855 1.00 72.25 551 THR A O 1
ATOM 4197 N N . PRO A 1 552 ? 4.592 19.594 21.743 1.00 82.25 552 PRO A N 1
ATOM 4198 C CA . PRO A 1 552 ? 5.846 20.164 22.239 1.00 82.25 552 PRO A CA 1
ATOM 4199 C C . PRO A 1 552 ? 6.967 19.126 22.348 1.00 82.25 552 PRO A C 1
ATOM 4201 O O . PRO A 1 552 ? 6.797 18.071 22.962 1.00 82.25 552 PRO A O 1
ATOM 4204 N N . VAL A 1 553 ? 8.130 19.438 21.774 1.00 80.19 553 VAL A N 1
ATOM 4205 C CA . VAL A 1 553 ? 9.318 18.569 21.771 1.00 80.19 553 VAL A CA 1
ATOM 4206 C C . VAL A 1 553 ? 9.828 18.335 23.192 1.00 80.19 553 VAL A C 1
ATOM 4208 O O . VAL A 1 553 ? 10.256 17.227 23.502 1.00 80.19 553 VAL A O 1
ATOM 4211 N N . ALA A 1 554 ? 9.699 19.324 24.081 1.00 79.06 554 ALA A N 1
ATOM 4212 C CA . ALA A 1 554 ? 10.048 19.196 25.497 1.00 79.06 554 ALA A CA 1
ATOM 4213 C C . ALA A 1 554 ? 9.375 17.984 26.162 1.00 79.06 554 ALA A C 1
ATOM 4215 O O . ALA A 1 554 ? 10.032 17.209 26.855 1.00 79.06 554 ALA A O 1
ATOM 4216 N N . GLY A 1 555 ? 8.080 17.781 25.891 1.00 75.56 555 GLY A N 1
ATOM 4217 C CA . GLY A 1 555 ? 7.327 16.636 26.404 1.00 75.56 555 GLY A CA 1
ATOM 4218 C C . GLY A 1 555 ? 7.857 15.309 25.862 1.00 75.56 555 GLY A C 1
ATOM 4219 O O . GLY A 1 555 ? 8.072 14.375 26.627 1.00 75.56 555 GLY A O 1
ATOM 4220 N N . LEU A 1 556 ? 8.167 15.251 24.562 1.00 73.50 556 LEU A N 1
ATOM 4221 C CA . LEU A 1 556 ? 8.726 14.055 23.919 1.00 73.50 556 LEU A CA 1
ATOM 4222 C C . LEU A 1 556 ? 10.105 13.680 24.479 1.00 73.50 556 LEU A C 1
ATOM 4224 O O . LEU A 1 556 ? 10.402 12.503 24.679 1.00 73.50 556 LEU A O 1
ATOM 4228 N N . VAL A 1 557 ? 10.954 14.679 24.730 1.00 74.94 557 VAL A N 1
ATOM 4229 C CA . VAL A 1 557 ? 12.279 14.481 25.329 1.00 74.94 557 VAL A CA 1
ATOM 4230 C C . VAL A 1 557 ? 12.142 14.003 26.772 1.00 74.94 557 VAL A C 1
ATOM 4232 O O . VAL A 1 557 ? 12.803 13.038 27.147 1.00 74.94 557 VAL A O 1
ATOM 4235 N N . ALA A 1 558 ? 11.257 14.616 27.564 1.00 75.12 558 ALA A N 1
ATOM 4236 C CA . ALA A 1 558 ? 11.006 14.213 28.946 1.00 75.12 558 ALA A CA 1
ATOM 4237 C C . ALA A 1 558 ? 10.495 12.764 29.046 1.00 75.12 558 ALA A C 1
ATOM 4239 O O . ALA A 1 558 ? 11.005 11.992 29.860 1.00 75.12 558 ALA A O 1
ATOM 4240 N N . GLU A 1 559 ? 9.553 12.368 28.182 1.00 70.25 559 GLU A N 1
ATOM 4241 C CA . GLU A 1 559 ? 9.054 10.989 28.099 1.00 70.25 559 GLU A CA 1
ATOM 4242 C C . GLU A 1 559 ? 10.179 9.986 27.824 1.00 70.25 559 GLU A C 1
ATOM 4244 O O . GLU A 1 559 ? 10.263 8.950 28.483 1.00 70.25 559 GLU A O 1
ATOM 4249 N N . ARG A 1 560 ? 11.077 10.295 26.878 1.00 71.88 560 ARG A N 1
ATOM 4250 C CA . ARG A 1 560 ? 12.211 9.415 26.563 1.00 71.88 560 ARG A CA 1
ATOM 4251 C C . ARG A 1 560 ? 13.244 9.378 27.677 1.00 71.88 560 ARG A C 1
ATOM 4253 O O . ARG A 1 560 ? 13.718 8.299 28.017 1.00 71.88 560 ARG A O 1
ATOM 4260 N N . LEU A 1 561 ? 13.569 10.522 28.275 1.00 71.75 561 LEU A N 1
ATOM 4261 C CA . LEU A 1 561 ? 14.516 10.595 29.387 1.00 71.75 561 LEU A CA 1
ATOM 4262 C C . LEU A 1 561 ? 14.040 9.785 30.595 1.00 71.75 561 LEU A C 1
ATOM 4264 O O . LEU A 1 561 ? 14.859 9.107 31.209 1.00 71.75 561 LEU A O 1
ATOM 4268 N N . ALA A 1 562 ? 12.737 9.780 30.890 1.00 67.31 562 ALA A N 1
ATOM 4269 C CA . ALA A 1 562 ? 12.168 8.970 31.967 1.00 67.31 562 ALA A CA 1
ATOM 4270 C C . ALA A 1 562 ? 12.408 7.458 31.782 1.00 67.31 562 ALA A C 1
ATOM 4272 O O . ALA A 1 562 ? 12.468 6.724 32.766 1.00 67.31 562 ALA A O 1
ATOM 4273 N N . VAL A 1 563 ? 12.578 6.998 30.538 1.00 61.94 563 VAL A N 1
ATOM 4274 C CA . VAL A 1 563 ? 12.892 5.600 30.206 1.00 61.94 563 VAL A CA 1
ATOM 4275 C C . VAL A 1 563 ? 14.404 5.373 30.106 1.00 61.94 563 VAL A C 1
ATOM 4277 O O . VAL A 1 563 ? 14.921 4.387 30.627 1.00 61.94 563 VAL A O 1
ATOM 4280 N N . SER A 1 564 ? 15.133 6.282 29.454 1.00 58.62 564 SER A N 1
ATOM 4281 C CA . SER A 1 564 ? 16.563 6.121 29.168 1.00 58.62 564 SER A CA 1
ATOM 4282 C C . SER A 1 564 ? 17.470 6.352 30.378 1.00 58.62 564 SER A C 1
ATOM 4284 O O . SER A 1 564 ? 18.483 5.669 30.493 1.00 58.62 564 SER A O 1
ATOM 4286 N N . LEU A 1 565 ? 17.137 7.279 31.286 1.00 62.44 565 LEU A N 1
ATOM 4287 C CA . LEU A 1 565 ? 17.968 7.574 32.465 1.00 62.44 565 LEU A CA 1
ATOM 4288 C C . LEU A 1 565 ? 18.092 6.381 33.426 1.00 62.44 565 LEU A C 1
ATOM 4290 O O . LEU A 1 565 ? 19.218 6.075 33.815 1.00 62.44 565 LEU A O 1
ATOM 4294 N N . PRO A 1 566 ? 17.007 5.663 33.781 1.00 57.19 566 PRO A N 1
ATOM 4295 C CA . PRO A 1 566 ? 17.120 4.454 34.595 1.00 57.19 566 PRO A CA 1
ATOM 4296 C C . PRO A 1 566 ? 17.974 3.363 33.940 1.00 57.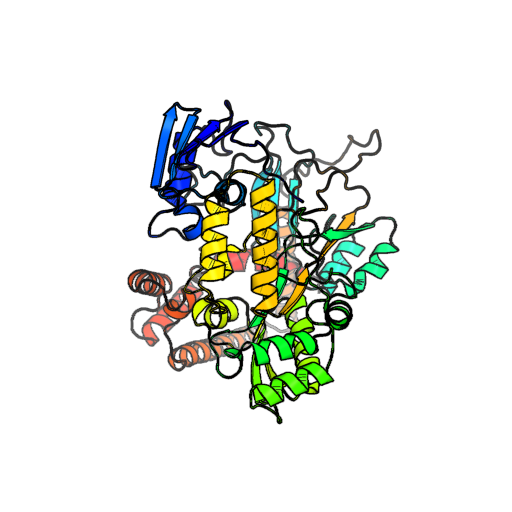19 566 PRO A C 1
ATOM 4298 O O . PRO A 1 566 ? 18.775 2.733 34.620 1.00 57.19 566 PRO A O 1
ATOM 4301 N N . LEU A 1 567 ? 17.840 3.167 32.622 1.00 54.00 567 LEU A N 1
ATOM 4302 C CA . LEU A 1 567 ? 18.631 2.184 31.870 1.00 54.00 567 LEU A CA 1
ATOM 4303 C C . LEU A 1 567 ? 20.119 2.547 31.843 1.00 54.00 567 LEU A C 1
ATOM 4305 O O . LEU A 1 567 ? 20.962 1.686 32.059 1.00 54.00 567 LEU A O 1
ATOM 4309 N N . ALA A 1 568 ? 20.437 3.822 31.617 1.00 53.38 568 ALA A N 1
ATOM 4310 C CA . ALA A 1 568 ? 21.812 4.312 31.606 1.00 53.38 568 ALA A CA 1
ATOM 4311 C C . ALA A 1 568 ? 22.462 4.318 32.999 1.00 53.38 568 ALA A C 1
ATOM 4313 O O . ALA A 1 568 ? 23.676 4.224 33.085 1.00 53.38 568 ALA A O 1
ATOM 4314 N N . ALA A 1 569 ? 21.675 4.446 34.072 1.00 53.56 569 ALA A N 1
ATOM 4315 C CA . ALA A 1 569 ? 22.164 4.366 35.449 1.00 53.56 569 ALA A CA 1
ATOM 4316 C C . ALA A 1 569 ? 22.326 2.919 35.954 1.00 53.56 569 ALA A C 1
ATOM 4318 O O . ALA A 1 569 ? 23.015 2.696 36.947 1.00 53.56 569 ALA A O 1
ATOM 4319 N N . ALA A 1 570 ? 21.656 1.957 35.312 1.00 46.12 570 ALA A N 1
ATOM 4320 C CA . ALA A 1 570 ? 21.783 0.530 35.604 1.00 46.12 570 ALA A CA 1
ATOM 4321 C C . ALA A 1 570 ? 22.940 -0.148 34.841 1.00 46.12 570 ALA A C 1
ATOM 4323 O O . ALA A 1 570 ? 23.354 -1.239 35.234 1.00 46.12 570 ALA A O 1
ATOM 4324 N N . ALA A 1 571 ? 23.425 0.480 33.764 1.00 40.78 571 ALA A N 1
ATOM 4325 C CA . ALA A 1 571 ? 24.635 0.113 33.024 1.00 40.78 571 ALA A CA 1
ATOM 4326 C C . ALA A 1 571 ? 25.878 0.754 33.658 1.00 40.78 571 ALA A C 1
ATOM 4328 O O . ALA A 1 571 ? 26.948 0.104 33.616 1.00 40.78 571 ALA A O 1
#

Radius of gyration: 27.67 Å; Cα contacts (8 Å, |Δi|>4): 905; chains: 1; bounding box: 70×63×77 Å

Sequence (571 aa):
AGAVKPLLATYWEIAPDGLSYTFHLRGGVRFQDGTPFDAGIVKFSLERALAPGSTNVQKQALSVIRQVEVVDPRTVRLHLSQADSNLIYVLAWGDAVMVSPKSAGTLATAPVGTGPFRFSGWRRGDAVTLVRNDAYWGKPARLRQVVFKFIADPAAAFAAIRGHDVDAFADYPAPENLAQLRKDPTLKVISASSEGEVILAINNRAGPLADARVRRAIQHALDRRAIIDGAMYSYGTPIGSHFPPQNAAYVDLTGLYPHDIARAKALLAEAGYPNGFSLTMKLPPPNYARRSGEIAASQLAAVGVKVKIENLEWAQWLDQVFGRHAFDLTVVSHAEPMDYDIYDRPDYYFGYRNADFHALMTALKATTDEAQRAAILGQIQRKIAGDAVNGFLFQFPRLGVFDARLKDFWVNSPTLTVDLHTAYFDTPDGAVGAAEAVKSGGSGAILGVVAILAVAAGFVALLARFGAAYLGGRAGSMALTLLAASVVVFAIIQVVPGDPAAYMLGLNANPEAVANLRHQMGLEGPVPQRYLAWLLGMLHGDFGLSYTYQTPVAGLVAERLAVSLPLAAAA